Protein AF-A0A943M240-F1 (afdb_monomer_lite)

Radius of gyration: 32.88 Å; chains: 1; bounding box: 64×77×128 Å

pLDDT: mean 79.57, std 27.3, range [25.27, 98.81]

Sequence (421 aa):
IDGFRFDLMGIHDVETMNEIRSELNKIDKSIVMLGEGWNMGNHPEGVKGANQDNATLMPGISFFNDKFRDTMKGTHNTQAGTGYVSGGGADNVAWDVFNLIKGANHVRNYADASQSVNYNEAHDNLTMYDKLRGSLPGASEEDIVRRHAFATQIQFLSNGANFVHAGQEALRTKGGEENSYKSPDSVNAFDYDRAADFEDSVAYFRELANFRAENSWVRLVDYSKIEQAYEGVSIKDGDKRFSYKVTLADQPERIVFVNPTDADWNVTLPEGNWKLLLSGLNDAPMARMSDGDTGFSGDVAIGHVSAVVFEKAPDKPAETEPTTETEATTETEATTETEATTETEPSTKGTEVPADNDKPTVTQSPSGSQVPSVTSQPTYSHGRGESKPLAKTGAEAGLLAFFALALAGAGVLAMQTSRRH

Foldseek 3Di:
DQEDEDECQQVAFLVVLQVVQVVVVVVPLRYAAEYAQDNPPDDPPPTGGSHQLCQQSRPRYAYEPVLLQCQQLNDLPFLQGGHLLLVDDALQSLVQLLCQLLLVPPNGDHNWSQNYAHENDDLAFFQSLSSSCSNCVPDDPVSSLQSLQLSVLSLLSGEYHYDDYPCSLLSDGQPRDRGCPPPDCNRVPRDVVSCVVNVLSNVSNVLSVVLSVVDCQSHDIHSVQSVVFKAWDDRGGNDSKTKIWGDDPPFFIKIKTAASAQDKDKDFDPPAWKAWDDKTRVDDWDDDDDPPDRTDGTITIHHHSMMTMITGDPDDPPPPDPDPPPDDDDDDDDDDDDDDDDDDDDDDDDDDDDDDDDDDDDDDDDDDDDDDDDDDDDDDDDDDDDDDDDDDDDDPPPPVPPPVVVVVVVVVVVVVVVVPD

Secondary structure (DSSP, 8-state):
--EEEETTGGGSBHHHHHHHHHHHHHH-TT-EEEE-------PPTTPPBSSGGGGGGSTT-EEE-HHHHHHHH--TT-TT---GGGT-S-TTHHHHHHHHHTTSTTTS--SSGGGEEE-S--SSS--HHHHHHHH-TT--HHHHHHHHHHHHHHHHHSSSEE---TTGGGT---TT-S--TT--HHHHS--HHHHHHTHHHHHHHHHHHHHHHH-GGGG---HHHHHHHEEEEEEETTEEEEEEEE--TTS--EEEEEE-SSS-EEEEPPSS-EEEEE--TT----S---TTSS-B-SEEEE-TTEEEEEEEPPPPPP----------------------------------------------------------PPP------PPPPPPP----SSSTTTTHHHHHHHHHHHHHHTT--

Structure (mmCIF, N/CA/C/O backbone):
data_AF-A0A943M240-F1
#
_entry.id   AF-A0A943M240-F1
#
loop_
_atom_site.group_PDB
_atom_site.id
_atom_site.type_symbol
_atom_site.label_atom_id
_atom_site.label_alt_id
_atom_site.label_comp_id
_atom_site.label_asym_id
_atom_site.label_entity_id
_atom_site.label_seq_id
_atom_site.pdbx_PDB_ins_code
_atom_site.Cartn_x
_atom_site.Cartn_y
_atom_site.Cartn_z
_atom_site.occupancy
_atom_site.B_iso_or_equiv
_atom_site.auth_seq_id
_atom_site.auth_comp_id
_atom_site.auth_asym_id
_atom_site.auth_atom_id
_atom_site.pdbx_PDB_model_num
ATOM 1 N N . ILE A 1 1 ? -11.530 -22.683 -6.826 1.00 92.12 1 ILE A N 1
ATOM 2 C CA . ILE A 1 1 ? -11.101 -21.398 -7.421 1.00 92.12 1 ILE A CA 1
ATOM 3 C C . ILE A 1 1 ? -11.875 -20.350 -6.666 1.00 92.12 1 ILE A C 1
ATOM 5 O O . ILE A 1 1 ? -13.095 -20.354 -6.755 1.00 92.12 1 ILE A O 1
ATOM 9 N N . ASP A 1 2 ? -11.165 -19.524 -5.913 1.00 97.62 2 ASP A N 1
ATOM 10 C CA . ASP A 1 2 ? -11.752 -18.607 -4.927 1.00 97.62 2 ASP A CA 1
ATOM 11 C C . ASP A 1 2 ? -11.625 -17.144 -5.379 1.00 97.62 2 ASP A C 1
ATOM 13 O O . ASP A 1 2 ? -11.967 -16.207 -4.665 1.00 97.62 2 ASP A O 1
ATOM 17 N N . GLY A 1 3 ? -11.131 -16.933 -6.600 1.00 98.19 3 GLY A N 1
ATOM 18 C CA . GLY A 1 3 ? -11.023 -15.621 -7.206 1.00 98.19 3 GLY A CA 1
ATOM 19 C C . GLY A 1 3 ? -10.454 -15.653 -8.616 1.00 98.19 3 GLY A C 1
ATOM 20 O O . GLY A 1 3 ? -9.930 -16.671 -9.074 1.00 98.19 3 GLY A O 1
ATOM 21 N N . PHE A 1 4 ? -10.554 -14.511 -9.288 1.00 98.62 4 PHE A N 1
ATOM 22 C CA . PHE A 1 4 ? -10.057 -14.283 -10.639 1.00 98.62 4 PHE A CA 1
ATOM 23 C C . PHE A 1 4 ? -9.295 -12.956 -10.700 1.00 98.62 4 PHE A C 1
ATOM 25 O O . PHE A 1 4 ? -9.774 -11.930 -10.211 1.00 98.62 4 PHE A O 1
ATOM 32 N N . ARG A 1 5 ? -8.118 -12.984 -11.338 1.00 98.69 5 ARG A N 1
ATOM 33 C CA . ARG A 1 5 ? -7.370 -11.792 -11.752 1.00 98.69 5 ARG A CA 1
ATOM 34 C C . ARG A 1 5 ? -7.557 -11.604 -13.252 1.00 98.69 5 ARG A C 1
ATOM 36 O O . ARG A 1 5 ? -7.128 -12.453 -14.027 1.00 98.69 5 ARG A O 1
ATOM 43 N N . PHE A 1 6 ? -8.159 -10.492 -13.650 1.00 98.62 6 PHE A N 1
ATOM 44 C CA . PHE A 1 6 ? -8.381 -10.138 -15.049 1.00 98.62 6 PHE A CA 1
ATOM 45 C C . PHE A 1 6 ? -7.162 -9.396 -15.596 1.00 98.62 6 PHE A C 1
ATOM 47 O O . PHE A 1 6 ? -6.829 -8.295 -15.143 1.00 98.62 6 PHE A O 1
ATOM 54 N N . ASP A 1 7 ? -6.482 -10.042 -16.541 1.00 98.38 7 ASP A N 1
ATOM 55 C CA . ASP A 1 7 ? -5.424 -9.432 -17.347 1.00 98.38 7 ASP A CA 1
ATOM 56 C C . ASP A 1 7 ? -6.004 -8.305 -18.194 1.00 98.38 7 ASP A C 1
ATOM 58 O 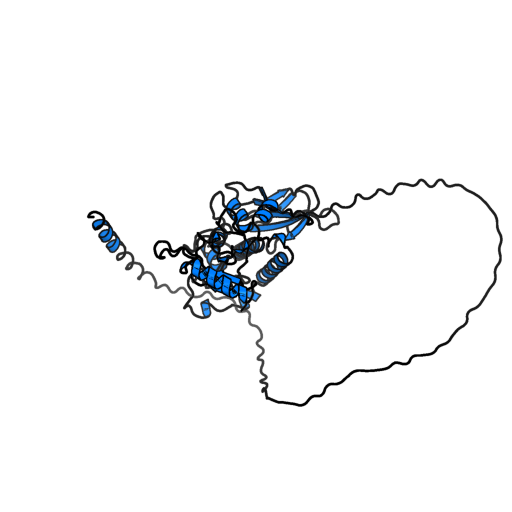O . ASP A 1 7 ? -7.072 -8.485 -18.782 1.00 98.38 7 ASP A O 1
ATOM 62 N N . LEU A 1 8 ? -5.339 -7.146 -18.205 1.00 97.69 8 LEU A N 1
ATOM 63 C CA . LEU A 1 8 ? -5.785 -5.961 -18.944 1.00 97.69 8 LEU A CA 1
ATOM 64 C C . LEU A 1 8 ? -7.298 -5.695 -18.810 1.00 97.69 8 LEU A C 1
ATOM 66 O O . LEU A 1 8 ? -7.978 -5.400 -19.794 1.00 97.69 8 LEU A O 1
ATOM 70 N N . MET A 1 9 ? -7.830 -5.798 -17.585 1.00 98.50 9 MET A N 1
ATOM 71 C CA . MET A 1 9 ? -9.264 -5.672 -17.281 1.00 98.50 9 MET A CA 1
ATOM 72 C C . MET A 1 9 ? -9.905 -4.433 -17.914 1.00 98.50 9 MET A C 1
ATOM 74 O O . MET A 1 9 ? -11.039 -4.496 -18.377 1.00 98.50 9 MET A O 1
ATOM 78 N N . GLY A 1 10 ? -9.156 -3.332 -18.008 1.00 97.81 10 GLY A N 1
ATOM 79 C CA . GLY A 1 10 ? -9.602 -2.097 -18.641 1.00 97.81 10 GLY A CA 1
ATOM 80 C C . GLY A 1 10 ? -9.939 -2.194 -20.132 1.00 97.81 10 GLY A C 1
ATOM 81 O O . GLY A 1 10 ? -10.533 -1.251 -20.641 1.00 97.81 10 GLY A O 1
ATOM 82 N N . ILE A 1 11 ? -9.602 -3.289 -20.829 1.00 97.56 11 ILE A N 1
ATOM 83 C CA . ILE A 1 11 ? -10.041 -3.576 -22.209 1.00 97.56 11 ILE A CA 1
ATOM 84 C C . ILE A 1 11 ? -11.511 -4.010 -22.247 1.00 97.56 11 ILE A C 1
ATOM 86 O O . ILE A 1 11 ? -12.211 -3.695 -23.209 1.00 97.56 11 ILE A O 1
ATOM 90 N N . HIS A 1 12 ? -12.008 -4.684 -21.210 1.00 98.00 12 HIS A N 1
ATOM 91 C CA . HIS A 1 12 ? -13.428 -5.012 -21.100 1.00 98.00 12 HIS A CA 1
ATOM 92 C C . HIS A 1 12 ? -14.260 -3.754 -20.844 1.00 98.00 12 HIS A C 1
ATOM 94 O O . HIS A 1 12 ? -13.741 -2.717 -20.425 1.00 98.00 12 HIS A O 1
ATOM 100 N N . ASP A 1 13 ? -15.559 -3.827 -21.104 1.00 97.62 13 ASP A N 1
ATOM 101 C CA . ASP A 1 13 ? -16.511 -2.801 -20.699 1.00 97.62 13 ASP A CA 1
ATOM 102 C C . ASP A 1 13 ? -17.076 -3.076 -19.291 1.00 97.62 13 ASP A C 1
ATOM 104 O O . ASP A 1 13 ? -17.020 -4.192 -18.765 1.00 97.62 13 ASP A O 1
ATOM 108 N N . VAL A 1 14 ? -17.612 -2.027 -18.668 1.00 98.31 14 VAL A N 1
ATOM 109 C CA . VAL A 1 14 ? -18.208 -2.073 -17.322 1.00 98.31 14 VAL A CA 1
ATOM 110 C C . VAL A 1 14 ? -19.394 -3.040 -17.235 1.00 98.31 14 VAL A C 1
ATOM 112 O O . VAL A 1 14 ? -19.581 -3.670 -16.194 1.00 98.31 14 VAL A O 1
ATOM 115 N N . GLU A 1 15 ? -20.210 -3.148 -18.286 1.00 98.44 15 GLU A N 1
ATOM 116 C CA . GLU A 1 15 ? -21.415 -3.985 -18.292 1.00 98.44 15 GLU A CA 1
ATOM 117 C C . GLU A 1 15 ? -21.027 -5.463 -18.210 1.00 98.44 15 GLU A C 1
ATOM 119 O O . GLU A 1 15 ? -21.420 -6.141 -17.259 1.00 98.44 15 GLU A O 1
ATOM 124 N N . THR A 1 16 ? -20.132 -5.916 -19.090 1.00 98.44 16 THR A N 1
ATOM 125 C CA . THR A 1 16 ? -19.590 -7.281 -19.086 1.00 98.44 16 THR A CA 1
ATOM 126 C C . THR A 1 16 ? -18.978 -7.650 -17.730 1.00 98.44 16 THR A C 1
ATOM 128 O O . THR A 1 16 ? -19.249 -8.723 -17.187 1.00 98.44 16 THR A O 1
ATOM 131 N N . MET A 1 17 ? -18.166 -6.768 -17.136 1.00 98.75 17 MET A N 1
ATOM 132 C CA . MET A 1 17 ? -17.529 -7.061 -15.845 1.00 98.75 17 MET A CA 1
ATOM 133 C C . MET A 1 17 ? -18.542 -7.186 -14.698 1.00 98.75 17 MET A C 1
ATOM 135 O O . MET A 1 17 ? -18.392 -8.054 -13.832 1.00 98.75 17 MET A O 1
ATOM 139 N N . ASN A 1 18 ? -19.600 -6.374 -14.707 1.00 98.81 18 ASN A N 1
ATOM 140 C CA . ASN A 1 18 ? -20.685 -6.465 -13.732 1.00 98.81 18 ASN A CA 1
ATOM 141 C C . ASN A 1 18 ? -21.551 -7.719 -13.925 1.00 98.81 18 ASN A C 1
ATOM 143 O O . ASN A 1 18 ? -21.979 -8.317 -12.933 1.00 98.81 18 ASN A O 1
ATOM 147 N N . GLU A 1 19 ? -21.780 -8.158 -15.164 1.00 98.81 19 GLU A N 1
ATOM 148 C CA . GLU A 1 19 ? -22.447 -9.435 -15.440 1.00 98.81 19 GLU A CA 1
ATOM 149 C C . GLU A 1 19 ? -21.644 -10.608 -14.870 1.00 98.81 19 GLU A C 1
ATOM 151 O O . GLU A 1 19 ? -22.192 -11.421 -14.122 1.00 98.81 19 GLU A O 1
ATOM 156 N N . ILE A 1 20 ? -20.328 -10.647 -15.112 1.00 98.69 20 ILE A N 1
ATOM 157 C CA . ILE A 1 20 ? -19.440 -11.668 -14.534 1.00 98.69 20 ILE A CA 1
ATOM 158 C C . ILE A 1 20 ? -19.517 -11.645 -13.003 1.00 98.69 20 ILE A C 1
ATOM 160 O O . ILE A 1 20 ? -19.680 -12.694 -12.372 1.00 98.69 20 ILE A O 1
ATOM 164 N N . ARG A 1 21 ? -19.454 -10.456 -12.387 1.00 98.62 21 ARG A N 1
ATOM 165 C CA . ARG A 1 21 ? -19.578 -10.305 -10.931 1.00 98.62 21 ARG A CA 1
ATOM 166 C C . ARG A 1 21 ? -20.906 -10.849 -10.411 1.00 98.62 21 ARG A C 1
ATOM 168 O O . ARG A 1 21 ? -20.917 -11.527 -9.380 1.00 98.62 21 ARG A O 1
ATOM 175 N N . SER A 1 22 ? -22.002 -10.569 -11.112 1.00 98.62 22 SER A N 1
ATOM 176 C CA . SER A 1 22 ? -23.345 -11.052 -10.785 1.00 98.62 22 SER A CA 1
ATOM 177 C C . SER A 1 22 ? -23.437 -12.577 -10.853 1.00 98.62 22 SER A C 1
ATOM 179 O O . SER A 1 22 ? -23.926 -13.197 -9.907 1.00 98.62 22 SER A O 1
ATOM 181 N N . GLU A 1 23 ? -22.910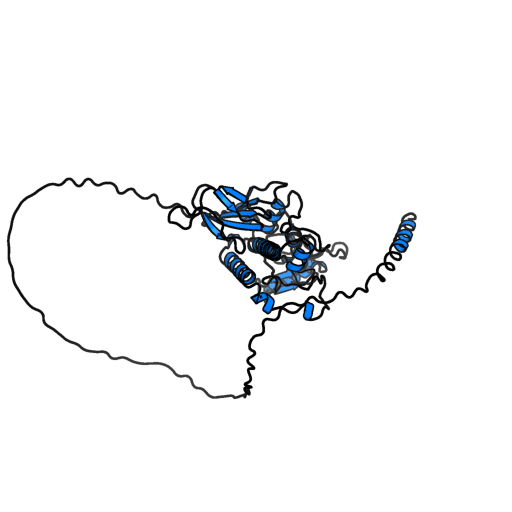 -13.204 -11.909 1.00 98.62 23 GLU A N 1
ATOM 182 C CA . GLU A 1 23 ? -22.903 -14.666 -12.038 1.00 98.62 23 GLU A CA 1
ATOM 183 C C . GLU A 1 23 ? -22.052 -15.335 -10.952 1.00 98.62 23 GLU A C 1
ATOM 185 O O . GLU A 1 23 ? -22.504 -16.289 -10.316 1.00 98.62 23 GLU A O 1
ATOM 190 N N . LEU A 1 24 ? -20.864 -14.798 -10.655 1.00 98.44 24 LEU A N 1
ATOM 191 C CA . LEU A 1 24 ? -20.022 -15.318 -9.575 1.00 98.44 24 LEU A CA 1
ATOM 192 C C . LEU A 1 24 ? -20.696 -15.177 -8.204 1.00 98.44 24 LEU A C 1
ATOM 194 O O . LEU A 1 24 ? -20.619 -16.094 -7.393 1.00 98.44 24 LEU A O 1
ATOM 198 N N . ASN A 1 25 ? -21.435 -14.090 -7.961 1.00 98.31 25 ASN A N 1
ATOM 199 C CA . ASN A 1 25 ? -22.184 -13.893 -6.714 1.00 98.31 25 ASN A CA 1
ATOM 200 C C . ASN A 1 25 ? -23.311 -14.915 -6.495 1.00 98.31 25 ASN A C 1
ATOM 202 O O . ASN A 1 25 ? -23.713 -15.121 -5.348 1.00 98.31 25 ASN A O 1
ATOM 206 N N . LYS A 1 26 ? -23.838 -15.541 -7.559 1.00 98.50 26 LYS A N 1
ATOM 207 C CA . LYS A 1 26 ? -24.813 -16.642 -7.442 1.00 98.50 26 LYS A CA 1
ATOM 208 C C . LYS A 1 26 ? -24.161 -17.937 -6.959 1.00 98.50 26 LYS A C 1
ATOM 210 O O . LYS A 1 26 ? -24.857 -18.785 -6.408 1.00 98.50 26 LYS A O 1
ATOM 215 N N . ILE A 1 27 ? -22.855 -18.085 -7.185 1.00 98.31 27 ILE A N 1
ATOM 216 C CA . ILE A 1 27 ? -22.060 -19.230 -6.739 1.00 98.31 27 ILE A CA 1
ATOM 217 C C . ILE A 1 27 ? -21.568 -18.966 -5.316 1.00 98.31 27 ILE A C 1
ATOM 219 O O . ILE A 1 27 ? -21.933 -19.691 -4.396 1.00 98.31 27 ILE A O 1
ATOM 223 N N . ASP A 1 28 ? -20.773 -17.910 -5.140 1.00 98.12 28 ASP A N 1
ATOM 224 C CA . ASP A 1 28 ? -20.269 -17.464 -3.847 1.00 98.12 28 ASP A CA 1
ATOM 225 C C . ASP A 1 28 ? -19.855 -15.982 -3.913 1.00 98.12 28 ASP A C 1
ATOM 227 O O . ASP A 1 28 ? -19.054 -15.555 -4.748 1.00 98.12 28 ASP A O 1
ATOM 231 N N . LYS A 1 29 ? -20.398 -15.183 -2.991 1.00 97.19 29 LYS A N 1
ATOM 232 C CA . LYS A 1 29 ? -20.100 -13.750 -2.863 1.00 97.19 29 LYS A CA 1
ATOM 233 C C . LYS A 1 29 ? -18.687 -13.479 -2.339 1.00 97.19 29 LYS A C 1
ATOM 235 O O . LYS A 1 29 ? -18.224 -12.349 -2.452 1.00 97.19 29 LYS A O 1
ATOM 240 N N . SER A 1 30 ? -18.022 -14.480 -1.757 1.00 96.88 30 SER A N 1
ATOM 241 C CA . SER A 1 30 ? -16.647 -14.370 -1.260 1.00 96.88 30 SER A CA 1
ATOM 242 C C . SER A 1 30 ? -15.594 -14.403 -2.376 1.00 96.88 30 SER A C 1
ATOM 244 O O . SER A 1 30 ? -14.461 -13.981 -2.150 1.00 96.88 30 SER A O 1
ATOM 246 N N . ILE A 1 31 ? -15.970 -14.845 -3.587 1.00 98.44 31 ILE A N 1
ATOM 247 C CA . ILE A 1 31 ? -15.054 -14.965 -4.727 1.00 98.44 31 ILE A CA 1
ATOM 248 C C . ILE A 1 31 ? -14.455 -13.600 -5.059 1.00 98.44 31 ILE A C 1
ATOM 250 O O . ILE A 1 31 ? -15.179 -12.676 -5.443 1.00 98.44 31 ILE A O 1
ATOM 254 N N . VAL A 1 32 ? -13.132 -13.492 -4.981 1.00 98.25 32 VAL A N 1
ATOM 255 C CA . VAL A 1 32 ? -12.407 -12.249 -5.263 1.00 98.25 32 VAL A CA 1
ATOM 256 C C . VAL A 1 32 ? -12.393 -11.972 -6.766 1.00 98.25 32 VAL A C 1
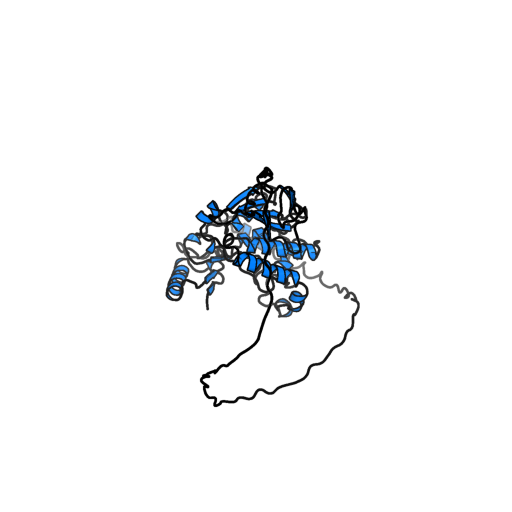ATOM 258 O O . VAL A 1 32 ? -12.096 -12.849 -7.573 1.00 98.25 32 VAL A O 1
ATOM 261 N N . MET A 1 33 ? -12.665 -10.730 -7.156 1.00 98.62 33 MET A N 1
ATOM 262 C CA . MET A 1 33 ? -12.414 -10.251 -8.514 1.00 98.62 33 MET A CA 1
ATOM 263 C C . MET A 1 33 ? -11.494 -9.049 -8.442 1.00 98.62 33 MET A C 1
ATOM 265 O O . MET A 1 33 ? -11.836 -8.047 -7.818 1.00 98.62 33 MET A O 1
ATOM 269 N N . LEU A 1 34 ? -10.343 -9.148 -9.094 1.00 98.62 34 LEU A N 1
ATOM 270 C CA . LEU A 1 34 ? -9.438 -8.023 -9.258 1.00 98.62 34 LEU A CA 1
ATOM 271 C C . LEU A 1 34 ? -8.899 -7.956 -10.681 1.00 98.62 34 LEU A C 1
ATOM 273 O O . LEU A 1 34 ? -8.923 -8.949 -11.404 1.00 98.62 34 LEU A O 1
ATOM 277 N N . GLY A 1 35 ? -8.346 -6.820 -11.078 1.00 98.56 35 GLY A N 1
ATOM 278 C CA . GLY A 1 35 ? -7.689 -6.744 -12.371 1.00 98.56 35 GLY A CA 1
ATOM 279 C C . GLY A 1 35 ? -6.959 -5.447 -12.645 1.00 98.56 35 GLY A C 1
ATOM 280 O O . GLY A 1 35 ? -6.907 -4.514 -11.841 1.00 98.56 35 GLY A O 1
ATOM 281 N N . GLU A 1 36 ? -6.375 -5.421 -13.830 1.00 98.56 36 GLU A N 1
ATOM 282 C CA . GLU A 1 36 ? -5.635 -4.293 -14.377 1.00 98.56 36 GLU A CA 1
ATOM 283 C C . GLU A 1 36 ? -6.574 -3.317 -15.078 1.00 98.56 36 GLU A C 1
ATOM 285 O O . GLU A 1 36 ? -6.746 -3.340 -16.297 1.00 98.56 36 GLU A O 1
ATOM 290 N N . GLY A 1 37 ? -7.219 -2.449 -14.302 1.00 97.69 37 GLY A N 1
ATOM 291 C CA . GLY A 1 37 ? -8.103 -1.413 -14.842 1.00 97.69 37 GLY A CA 1
ATOM 292 C C . GLY A 1 37 ? -7.350 -0.234 -15.453 1.00 97.69 37 GLY A C 1
ATOM 293 O O . GLY A 1 37 ? -7.658 0.913 -15.130 1.00 97.69 37 GLY A O 1
ATOM 294 N N . TRP A 1 38 ? -6.349 -0.492 -16.293 1.00 97.12 38 TRP A N 1
ATOM 295 C CA . TRP A 1 38 ? -5.636 0.546 -17.034 1.00 97.12 38 TRP A CA 1
ATOM 296 C C . TRP A 1 38 ? -6.555 1.167 -18.085 1.00 97.12 38 TRP A C 1
ATOM 298 O O . TRP A 1 38 ? -7.347 0.477 -18.728 1.00 97.12 38 TRP A O 1
ATOM 308 N N . ASN A 1 39 ? -6.463 2.480 -18.285 1.00 94.50 39 ASN A N 1
ATOM 309 C CA . ASN A 1 39 ? -7.227 3.136 -19.337 1.00 94.50 39 ASN A CA 1
ATOM 310 C C . ASN A 1 39 ? -6.545 2.905 -20.698 1.00 94.50 39 ASN A C 1
ATOM 312 O O . ASN A 1 39 ? -5.611 3.612 -21.066 1.00 94.50 39 ASN A O 1
ATOM 316 N N . MET A 1 40 ? -7.009 1.884 -21.426 1.00 89.50 40 MET A N 1
ATOM 317 C CA . MET A 1 40 ? -6.423 1.443 -22.702 1.00 89.50 40 MET A CA 1
ATOM 318 C C . MET A 1 40 ? -7.006 2.158 -23.940 1.00 89.50 40 MET A C 1
ATOM 320 O O . MET A 1 40 ? -6.557 1.900 -25.055 1.00 89.50 40 MET A O 1
ATOM 324 N N . GLY A 1 41 ? -7.989 3.055 -23.763 1.00 76.75 41 GLY A N 1
ATOM 325 C CA . GLY A 1 41 ? -8.359 4.092 -24.739 1.00 76.75 41 GLY A CA 1
ATOM 326 C C . GLY A 1 41 ? -9.041 3.685 -26.057 1.00 76.75 41 GLY A C 1
ATOM 327 O O . GLY A 1 41 ? -9.052 4.504 -26.969 1.00 76.75 41 GLY A O 1
ATOM 328 N N . ASN A 1 42 ? -9.615 2.483 -26.192 1.00 86.94 42 ASN A N 1
ATOM 329 C CA . ASN A 1 42 ? -10.093 1.962 -27.492 1.00 86.94 42 ASN A CA 1
ATOM 330 C C . ASN A 1 42 ? -11.555 1.465 -27.512 1.00 86.94 42 ASN A C 1
ATOM 332 O O . ASN A 1 42 ? -11.931 0.679 -28.384 1.00 86.94 42 ASN A O 1
ATOM 336 N N . HIS A 1 43 ? -12.391 1.892 -26.565 1.00 93.88 43 HIS A N 1
ATOM 337 C CA . HIS A 1 43 ? -13.806 1.501 -26.523 1.00 93.88 43 HIS A CA 1
ATOM 338 C C . HIS A 1 43 ? -14.642 2.269 -27.558 1.00 93.88 43 HIS A C 1
ATOM 340 O O . HIS A 1 43 ? -14.354 3.440 -27.823 1.00 93.88 43 HIS A O 1
ATOM 346 N N . PRO A 1 44 ? -15.693 1.651 -28.133 1.00 94.25 44 PRO A N 1
ATOM 347 C CA . PRO A 1 44 ? -16.663 2.368 -28.956 1.00 94.25 44 PRO A CA 1
ATOM 348 C C . PRO A 1 44 ? -17.291 3.551 -28.209 1.00 94.25 44 PRO A C 1
ATOM 350 O O . PRO A 1 44 ? -17.400 3.545 -26.982 1.00 94.25 44 PRO A O 1
ATOM 353 N N . GLU A 1 45 ? -17.754 4.555 -28.952 1.00 93.44 45 GLU A N 1
ATOM 354 C CA . GLU A 1 45 ? -18.441 5.708 -28.369 1.00 93.44 45 GLU A CA 1
ATOM 355 C C . GLU A 1 45 ? -19.620 5.265 -27.482 1.00 93.44 45 GLU A C 1
ATOM 357 O O . GLU A 1 45 ? -20.424 4.415 -27.863 1.00 93.44 45 GLU A O 1
ATOM 362 N N . GLY A 1 46 ? -19.704 5.827 -26.273 1.00 93.19 46 GLY A N 1
ATOM 363 C CA . GLY A 1 46 ? -20.725 5.484 -25.277 1.00 93.19 46 GLY A CA 1
ATOM 364 C C . GLY A 1 46 ? -20.413 4.250 -24.420 1.00 93.19 46 GLY A C 1
ATOM 365 O O . GLY A 1 46 ? -21.041 4.083 -23.374 1.00 93.19 46 GLY A O 1
ATOM 366 N N . VAL A 1 47 ? -19.423 3.430 -24.788 1.00 96.56 47 VAL A N 1
ATOM 367 C CA . VAL A 1 47 ? -19.000 2.265 -23.999 1.00 96.56 47 VAL A CA 1
ATOM 368 C C . VAL A 1 47 ? -17.963 2.690 -22.964 1.00 96.56 47 VAL A C 1
ATOM 370 O O . VAL A 1 47 ? -16.903 3.223 -23.289 1.00 96.56 47 VAL A O 1
ATOM 373 N N . LYS A 1 48 ? -18.258 2.437 -21.688 1.00 97.00 48 LYS A N 1
ATOM 374 C CA . LYS A 1 48 ? -17.327 2.703 -20.588 1.00 97.00 48 LYS A CA 1
ATOM 375 C C . LYS A 1 48 ? -16.421 1.497 -20.374 1.00 97.00 48 LYS A C 1
ATOM 377 O O . LYS A 1 48 ? -16.918 0.414 -20.077 1.00 97.00 48 LYS A O 1
ATOM 382 N N . GLY A 1 49 ? -15.110 1.696 -20.476 1.00 97.69 49 GLY A N 1
ATOM 383 C CA . GLY A 1 49 ? -14.130 0.665 -20.136 1.00 97.69 49 GLY A CA 1
ATOM 384 C C . GLY A 1 49 ? -14.112 0.352 -18.638 1.00 97.69 49 GLY A C 1
ATOM 385 O O . GLY A 1 49 ? -14.294 1.251 -17.811 1.00 97.69 49 GLY A O 1
ATOM 386 N N . ALA A 1 50 ? -13.854 -0.907 -18.290 1.00 98.00 50 ALA A N 1
ATOM 387 C CA . ALA A 1 50 ? -13.713 -1.413 -16.925 1.00 98.00 50 ALA A CA 1
ATOM 388 C C . ALA A 1 50 ? -12.366 -1.003 -16.291 1.00 98.00 50 ALA A C 1
ATOM 390 O O . ALA A 1 50 ? -11.569 -1.822 -15.832 1.00 98.00 50 ALA A O 1
ATOM 391 N N . ASN A 1 51 ? -12.089 0.299 -16.311 1.00 97.62 51 ASN A N 1
ATOM 392 C CA . ASN A 1 51 ? -10.861 0.912 -15.824 1.00 97.62 51 ASN A CA 1
ATOM 393 C C . ASN A 1 51 ? -11.084 1.666 -14.501 1.00 97.62 51 ASN A C 1
ATOM 395 O O . ASN A 1 51 ? -12.217 1.846 -14.048 1.00 97.62 51 ASN A O 1
ATOM 399 N N . GLN A 1 52 ? -9.988 2.112 -13.884 1.00 97.25 52 GLN A N 1
ATOM 400 C CA . GLN A 1 52 ? -10.002 2.801 -12.589 1.00 97.25 52 GLN A CA 1
ATOM 401 C C . GLN A 1 52 ? -10.820 4.105 -12.587 1.00 97.25 52 GLN A C 1
ATOM 403 O O . GLN A 1 52 ? -11.357 4.468 -11.543 1.00 97.25 52 GLN A O 1
ATOM 408 N N . ASP A 1 53 ? -10.970 4.789 -13.729 1.00 96.00 53 ASP A N 1
ATOM 409 C CA . ASP A 1 53 ? -11.777 6.019 -13.826 1.00 96.00 53 ASP A CA 1
ATOM 410 C C . ASP A 1 53 ? -13.281 5.728 -13.649 1.00 96.00 53 ASP A C 1
ATOM 412 O O . ASP A 1 53 ? -14.051 6.592 -13.226 1.00 96.00 53 ASP A O 1
ATOM 416 N N . ASN A 1 54 ? -13.695 4.488 -13.933 1.00 97.56 54 ASN A N 1
ATOM 417 C CA . ASN A 1 54 ? -15.067 3.997 -13.820 1.00 97.56 54 ASN A CA 1
ATOM 418 C C . ASN A 1 54 ? -15.274 3.047 -12.625 1.00 97.56 54 ASN A C 1
ATOM 420 O O . ASN A 1 54 ? -16.305 2.377 -12.555 1.00 97.56 54 ASN A O 1
ATOM 424 N N . ALA A 1 55 ? -14.327 2.968 -11.684 1.00 97.94 55 ALA A N 1
ATOM 425 C CA . ALA A 1 55 ? -14.346 1.997 -10.587 1.00 97.94 55 ALA A CA 1
ATOM 426 C C . ALA A 1 55 ? -15.634 2.026 -9.743 1.00 97.94 55 ALA A C 1
ATOM 428 O O . ALA A 1 55 ? -16.153 0.971 -9.375 1.00 97.94 55 ALA A O 1
ATOM 429 N N . THR A 1 56 ? -16.211 3.209 -9.506 1.00 98.06 56 THR A N 1
ATOM 430 C CA . THR A 1 56 ? -17.475 3.369 -8.758 1.00 98.06 56 THR A CA 1
ATOM 431 C C . THR A 1 56 ? -18.682 2.693 -9.412 1.00 98.06 56 THR A C 1
ATOM 433 O O . THR A 1 56 ? -19.688 2.459 -8.747 1.00 98.06 56 THR A O 1
ATOM 436 N N . LEU A 1 57 ? -18.594 2.349 -10.700 1.00 98.44 57 LEU A N 1
ATOM 437 C CA . LEU A 1 57 ? -19.634 1.631 -11.440 1.00 98.44 57 LEU A CA 1
ATOM 438 C C . LEU A 1 57 ? -19.505 0.103 -11.328 1.00 98.44 57 LEU A C 1
ATOM 440 O O . LEU A 1 57 ? -20.340 -0.609 -11.879 1.00 98.44 57 LEU A O 1
ATOM 444 N N . MET A 1 58 ? -18.465 -0.401 -10.656 1.00 98.38 58 MET A N 1
ATOM 445 C CA . MET A 1 58 ? -18.114 -1.825 -10.588 1.00 98.38 58 MET A CA 1
ATOM 446 C C . MET A 1 58 ? -17.960 -2.314 -9.135 1.00 98.38 58 MET A C 1
ATOM 448 O O . MET A 1 58 ? -16.867 -2.715 -8.720 1.00 98.38 58 MET A O 1
ATOM 452 N N . PRO A 1 59 ? -19.028 -2.269 -8.316 1.00 97.06 59 PRO A N 1
ATOM 453 C CA . PRO A 1 59 ? -18.960 -2.704 -6.924 1.00 97.06 59 PRO A CA 1
ATOM 454 C C . PRO A 1 59 ? -18.564 -4.185 -6.811 1.00 97.06 59 PRO A C 1
ATOM 456 O O . PRO A 1 59 ? -19.075 -5.043 -7.531 1.00 97.06 59 PRO A O 1
ATOM 459 N N . GLY A 1 60 ? -17.666 -4.501 -5.874 1.00 97.06 60 GLY A N 1
ATOM 460 C CA . GLY A 1 60 ? -17.164 -5.867 -5.667 1.00 97.06 60 GLY A CA 1
ATOM 461 C C . GLY A 1 60 ? -16.108 -6.331 -6.682 1.00 97.06 60 GLY A C 1
ATOM 462 O O . GLY A 1 60 ? -15.846 -7.535 -6.773 1.00 97.06 60 GLY A O 1
ATOM 463 N N . ILE A 1 61 ? -15.523 -5.395 -7.438 1.00 98.69 61 ILE A N 1
ATOM 464 C CA . ILE A 1 61 ? -14.370 -5.605 -8.322 1.00 98.69 61 ILE A CA 1
ATOM 465 C C . ILE A 1 61 ? -13.252 -4.643 -7.905 1.00 98.69 61 ILE A C 1
ATOM 467 O O . ILE A 1 61 ? -13.486 -3.439 -7.778 1.00 98.69 61 ILE A O 1
ATOM 471 N N . SER A 1 62 ? -12.049 -5.178 -7.693 1.00 98.62 62 SER A N 1
ATOM 472 C CA . SER A 1 62 ? -10.875 -4.430 -7.234 1.00 98.62 62 SER A CA 1
ATOM 473 C C . SER A 1 62 ? -9.867 -4.158 -8.355 1.00 98.62 62 SER A C 1
ATOM 475 O O . SER A 1 62 ? -9.800 -4.865 -9.360 1.00 98.62 62 SER A O 1
ATOM 477 N N . PHE A 1 63 ? -9.034 -3.138 -8.171 1.00 98.81 63 PHE A N 1
ATOM 478 C CA . PHE A 1 63 ? -8.093 -2.642 -9.168 1.00 98.81 63 PHE A CA 1
ATOM 479 C C . PHE A 1 63 ? -6.679 -2.632 -8.599 1.00 98.81 63 PHE A C 1
ATOM 481 O O . PHE A 1 63 ? -6.462 -2.156 -7.483 1.00 98.81 63 PHE A O 1
ATOM 488 N N . PHE A 1 64 ? -5.705 -3.111 -9.377 1.00 98.81 64 PHE A N 1
ATOM 489 C CA . PHE A 1 64 ? -4.296 -2.856 -9.073 1.00 98.81 64 PHE A CA 1
ATOM 490 C C . PHE A 1 64 ? -4.056 -1.351 -8.975 1.00 98.81 64 PHE A C 1
ATOM 492 O O . PHE A 1 64 ? -4.180 -0.627 -9.960 1.00 98.81 64 PHE A O 1
ATOM 499 N N . ASN A 1 65 ? -3.711 -0.882 -7.776 1.00 98.50 65 ASN A N 1
ATOM 500 C CA . ASN A 1 65 ? -3.517 0.532 -7.504 1.00 98.50 65 ASN A CA 1
ATOM 501 C C . ASN A 1 65 ? -2.091 0.959 -7.886 1.00 98.50 65 ASN A C 1
ATOM 503 O O . ASN A 1 65 ? -1.170 0.981 -7.071 1.00 98.50 65 ASN A O 1
ATOM 507 N N . ASP A 1 66 ? -1.902 1.283 -9.160 1.00 97.06 66 ASP A N 1
ATOM 508 C CA . ASP A 1 66 ? -0.679 1.881 -9.707 1.00 97.06 66 ASP A CA 1
ATOM 509 C C . ASP A 1 66 ? -0.289 3.197 -9.018 1.00 97.06 66 ASP A C 1
ATOM 511 O O . ASP A 1 66 ? 0.901 3.448 -8.849 1.00 97.06 66 ASP A O 1
ATOM 515 N N . LYS A 1 67 ? -1.250 4.005 -8.544 1.00 97.69 67 LYS A N 1
ATOM 516 C CA . LYS A 1 67 ? -0.946 5.223 -7.771 1.00 97.69 67 LYS A CA 1
ATOM 517 C C . LYS A 1 67 ? -0.259 4.879 -6.448 1.00 97.69 67 LYS A C 1
ATOM 519 O O . LYS A 1 67 ? 0.696 5.568 -6.096 1.00 97.69 67 LYS A O 1
ATOM 524 N N . PHE A 1 68 ? -0.679 3.816 -5.754 1.00 98.62 68 PHE A N 1
ATOM 525 C CA . PHE A 1 68 ? 0.043 3.287 -4.590 1.00 98.62 68 PHE A CA 1
ATOM 526 C C . PHE A 1 68 ? 1.472 2.902 -4.977 1.00 98.62 68 PHE A C 1
ATOM 528 O O . PHE A 1 68 ? 2.430 3.474 -4.454 1.00 98.62 68 PHE A O 1
ATOM 535 N N . ARG A 1 69 ? 1.607 1.988 -5.949 1.00 98.12 69 ARG A N 1
ATOM 536 C CA . ARG A 1 69 ? 2.896 1.466 -6.425 1.00 98.12 69 ARG A CA 1
ATOM 537 C C . ARG A 1 69 ? 3.869 2.592 -6.777 1.00 98.12 69 ARG A C 1
ATOM 539 O O . ARG A 1 69 ? 4.983 2.624 -6.261 1.00 98.12 69 ARG A O 1
ATOM 546 N N . ASP A 1 70 ? 3.451 3.517 -7.636 1.00 97.44 70 ASP A N 1
ATOM 547 C CA . ASP A 1 70 ? 4.311 4.575 -8.171 1.00 97.44 70 ASP A CA 1
ATOM 548 C C . ASP A 1 70 ? 4.650 5.631 -7.118 1.00 97.44 70 ASP A C 1
ATOM 550 O O . ASP A 1 70 ? 5.757 6.168 -7.131 1.00 97.44 70 ASP A O 1
ATOM 554 N N . THR A 1 71 ? 3.739 5.901 -6.176 1.00 98.38 71 THR A N 1
ATOM 555 C CA . THR A 1 71 ? 4.024 6.810 -5.056 1.00 98.38 71 THR A CA 1
ATOM 556 C C . THR A 1 71 ? 5.079 6.203 -4.137 1.00 98.38 71 THR A C 1
ATOM 558 O O . THR A 1 71 ? 6.006 6.904 -3.739 1.00 98.38 71 THR A O 1
ATOM 561 N N . MET A 1 72 ? 4.997 4.900 -3.854 1.00 98.31 72 MET A N 1
ATOM 562 C CA . MET A 1 72 ? 5.944 4.210 -2.979 1.00 98.31 72 MET A CA 1
ATOM 563 C C . MET A 1 72 ? 7.302 3.983 -3.648 1.00 98.31 72 MET A C 1
ATOM 565 O O . MET A 1 72 ? 8.312 4.479 -3.144 1.00 98.31 72 MET A O 1
ATOM 569 N N . LYS A 1 73 ? 7.342 3.276 -4.786 1.00 95.88 73 LYS A N 1
ATOM 570 C CA . LYS A 1 73 ? 8.592 2.818 -5.427 1.00 95.88 73 LYS A CA 1
ATOM 571 C C . LYS A 1 73 ? 9.146 3.751 -6.506 1.00 95.88 73 LYS A C 1
ATOM 573 O O . LYS A 1 73 ? 10.310 3.628 -6.886 1.00 95.88 73 LYS A O 1
ATOM 578 N N . GLY A 1 74 ? 8.323 4.669 -7.004 1.00 94.69 74 GLY A N 1
ATOM 579 C CA . GLY A 1 74 ? 8.627 5.512 -8.157 1.00 94.69 74 GLY A CA 1
ATOM 580 C C . GLY A 1 74 ? 8.071 4.928 -9.453 1.00 94.69 74 GLY A C 1
ATOM 581 O O . GLY A 1 74 ? 7.771 3.738 -9.545 1.00 94.69 74 GLY A O 1
ATOM 582 N N . THR A 1 75 ? 7.944 5.780 -10.471 1.00 90.06 75 THR A N 1
ATOM 583 C CA . THR A 1 75 ? 7.423 5.376 -11.786 1.00 90.06 75 THR A CA 1
ATOM 584 C C . THR A 1 75 ? 8.213 4.206 -12.377 1.00 90.06 75 THR A C 1
ATOM 586 O O . THR A 1 75 ? 9.446 4.170 -12.305 1.00 90.06 75 THR A O 1
ATOM 589 N N . HIS A 1 76 ? 7.507 3.266 -13.006 1.00 86.44 76 HIS A N 1
ATOM 590 C CA . HIS A 1 76 ? 8.138 2.165 -13.734 1.00 86.44 76 HIS A CA 1
ATOM 591 C C . HIS A 1 76 ? 8.814 2.620 -15.038 1.00 86.44 76 HIS A C 1
ATOM 593 O O . HIS A 1 76 ? 9.643 1.895 -15.564 1.00 86.44 76 HIS A O 1
ATOM 599 N N . ASN A 1 77 ? 8.501 3.817 -15.555 1.00 84.75 77 ASN A N 1
ATOM 600 C CA . ASN A 1 77 ? 8.983 4.290 -16.860 1.00 84.75 77 ASN A CA 1
ATOM 601 C C . ASN A 1 77 ? 10.507 4.426 -16.952 1.00 84.75 77 ASN A C 1
ATOM 603 O O . ASN A 1 77 ? 11.060 4.485 -18.047 1.00 84.75 77 ASN A O 1
ATOM 607 N N . THR A 1 78 ? 11.189 4.556 -15.812 1.00 89.19 78 THR A N 1
ATOM 608 C CA . THR A 1 78 ? 12.648 4.587 -15.772 1.00 89.19 78 THR A CA 1
ATOM 609 C C . THR A 1 78 ? 13.157 3.801 -14.575 1.00 89.19 78 THR A C 1
ATOM 611 O O . THR A 1 78 ? 12.630 3.905 -13.462 1.00 89.19 78 THR A O 1
ATOM 614 N N . GLN A 1 79 ? 14.253 3.073 -14.773 1.00 89.38 79 GLN A N 1
ATOM 615 C CA . GLN A 1 79 ? 14.931 2.367 -13.689 1.00 89.38 79 GLN A CA 1
ATOM 616 C C . GLN A 1 79 ? 15.398 3.329 -12.577 1.00 89.38 79 GLN A C 1
ATOM 618 O O . GLN A 1 79 ? 15.276 2.991 -11.404 1.00 89.38 79 GLN A O 1
ATOM 623 N N . ALA A 1 80 ? 15.813 4.555 -12.918 1.00 93.81 80 ALA A N 1
ATOM 624 C CA . ALA A 1 80 ? 16.314 5.552 -11.964 1.00 93.81 80 ALA A CA 1
ATOM 625 C C . ALA A 1 80 ? 15.230 6.383 -11.241 1.00 93.81 80 ALA A C 1
ATOM 627 O O . ALA A 1 80 ? 15.547 7.113 -10.306 1.00 93.81 80 ALA A O 1
ATOM 628 N N . GLY A 1 81 ? 13.960 6.328 -11.665 1.00 94.38 81 GLY A N 1
ATOM 629 C CA . GLY A 1 81 ? 12.901 7.165 -11.083 1.00 94.38 81 GLY A CA 1
ATOM 630 C C . GLY A 1 81 ? 12.664 6.890 -9.593 1.00 94.38 81 GLY A C 1
ATOM 631 O O . GLY A 1 81 ? 12.455 5.746 -9.203 1.00 94.38 81 GLY A O 1
ATOM 632 N N . THR A 1 82 ? 12.656 7.909 -8.744 1.00 96.81 82 THR A N 1
ATOM 633 C CA . THR A 1 82 ? 12.484 7.734 -7.293 1.00 96.81 82 THR A CA 1
ATOM 634 C C . THR A 1 82 ? 11.018 7.861 -6.865 1.00 96.81 82 THR A C 1
ATOM 636 O O . THR A 1 82 ? 10.265 8.682 -7.389 1.00 96.81 82 THR A O 1
ATOM 639 N N . GLY A 1 83 ? 10.607 7.043 -5.895 1.00 97.75 83 GLY A N 1
ATOM 640 C CA . GLY A 1 83 ? 9.371 7.192 -5.119 1.00 97.75 83 GLY A CA 1
ATOM 641 C C . GLY A 1 83 ? 9.650 7.518 -3.655 1.00 97.75 83 GLY A C 1
ATOM 642 O O . GLY A 1 83 ? 10.808 7.697 -3.266 1.00 97.75 83 GLY A O 1
ATOM 643 N N . TYR A 1 84 ? 8.591 7.563 -2.851 1.00 98.38 84 TYR A N 1
ATOM 644 C CA . TYR A 1 84 ? 8.601 7.946 -1.440 1.00 98.38 84 TYR A CA 1
ATOM 645 C C . TYR A 1 84 ? 9.681 7.225 -0.624 1.00 98.38 84 TYR A C 1
ATOM 647 O O . TYR A 1 84 ? 10.451 7.880 0.076 1.00 98.38 84 TYR A O 1
ATOM 655 N N . VAL A 1 85 ? 9.824 5.903 -0.781 1.00 98.06 85 VAL A N 1
ATOM 656 C CA . VAL A 1 85 ? 10.803 5.122 0.006 1.00 98.06 85 VAL A CA 1
ATOM 657 C C . VAL A 1 85 ? 12.245 5.294 -0.462 1.00 98.06 85 VAL A C 1
ATOM 659 O O . VAL A 1 85 ? 13.167 4.879 0.227 1.00 98.06 85 VAL A O 1
ATOM 662 N N . SER A 1 86 ? 12.450 5.906 -1.627 1.00 97.38 86 SER A N 1
ATOM 663 C CA . SER A 1 86 ? 13.763 6.250 -2.195 1.00 97.38 86 SER A CA 1
ATOM 664 C C . SER A 1 86 ? 14.027 7.763 -2.163 1.00 97.38 86 SER A C 1
ATOM 666 O O . SER A 1 86 ? 14.800 8.278 -2.965 1.00 97.38 86 SER A O 1
ATOM 668 N N . GLY A 1 87 ? 13.320 8.497 -1.295 1.00 95.94 87 GLY A N 1
ATOM 669 C CA . GLY A 1 87 ? 13.466 9.949 -1.127 1.00 95.94 87 GLY A CA 1
ATOM 670 C C . GLY A 1 87 ? 12.790 10.809 -2.206 1.00 95.94 87 GLY A C 1
ATOM 671 O O . GLY A 1 87 ? 12.861 12.035 -2.150 1.00 95.94 87 GLY A O 1
ATOM 672 N N . GLY A 1 88 ? 12.106 10.197 -3.175 1.00 96.00 88 GLY A N 1
ATOM 673 C CA . GLY A 1 88 ? 11.370 10.869 -4.248 1.00 96.00 88 GLY A CA 1
ATOM 674 C C . GLY A 1 88 ? 9.967 11.337 -3.847 1.00 96.00 88 GLY A C 1
ATOM 675 O O . GLY A 1 88 ? 9.578 11.297 -2.679 1.00 96.00 88 GLY A O 1
ATOM 676 N N . GLY A 1 89 ? 9.194 11.792 -4.834 1.00 94.38 89 GLY A N 1
ATOM 677 C CA . GLY A 1 89 ? 7.829 12.304 -4.658 1.00 94.38 89 GLY A CA 1
ATOM 678 C C . GLY A 1 89 ? 7.743 13.828 -4.517 1.00 94.38 89 GLY A C 1
ATOM 679 O O . GLY A 1 89 ? 8.723 14.479 -4.148 1.00 94.38 89 GLY A O 1
ATOM 680 N N . ALA A 1 90 ? 6.563 14.368 -4.829 1.00 95.38 90 ALA A N 1
ATOM 681 C CA . ALA A 1 90 ? 6.243 15.796 -4.768 1.00 95.38 90 ALA A CA 1
ATOM 682 C C . ALA A 1 90 ? 6.208 16.337 -3.325 1.00 95.38 90 ALA A C 1
ATOM 684 O O . ALA A 1 90 ? 6.271 15.569 -2.363 1.00 95.38 90 ALA A O 1
ATOM 685 N N . ASP A 1 91 ? 6.072 17.655 -3.175 1.00 96.06 91 ASP A N 1
ATOM 686 C CA . ASP A 1 91 ? 6.056 18.320 -1.864 1.00 96.06 91 ASP A CA 1
ATOM 687 C C . ASP A 1 91 ? 4.928 17.807 -0.958 1.00 96.06 91 ASP A C 1
ATOM 689 O O . ASP A 1 91 ? 5.133 17.645 0.242 1.00 96.06 91 ASP A O 1
ATOM 693 N N . ASN A 1 92 ? 3.773 17.460 -1.528 1.00 96.62 92 ASN A N 1
ATOM 694 C CA . ASN A 1 92 ? 2.614 16.936 -0.806 1.00 96.62 92 ASN A CA 1
ATOM 695 C C . ASN A 1 92 ? 2.630 15.399 -0.637 1.00 96.62 92 ASN A C 1
ATOM 697 O O . ASN A 1 92 ? 1.611 14.810 -0.278 1.00 96.62 92 ASN A O 1
ATOM 701 N N . VAL A 1 93 ? 3.748 14.709 -0.908 1.00 97.94 93 VAL A N 1
ATOM 702 C CA . VAL A 1 93 ? 3.778 13.231 -0.941 1.00 97.94 93 VAL A CA 1
ATOM 703 C C . VAL A 1 93 ? 3.367 12.583 0.387 1.00 97.94 93 VAL A C 1
ATOM 705 O O . VAL A 1 93 ? 2.759 11.519 0.374 1.00 97.94 93 VAL A O 1
ATOM 708 N N . ALA A 1 94 ? 3.629 13.218 1.533 1.00 98.31 94 ALA A N 1
ATOM 709 C CA . ALA A 1 94 ? 3.171 12.712 2.829 1.00 98.31 94 ALA A CA 1
ATOM 710 C C . ALA A 1 94 ? 1.634 12.654 2.916 1.00 98.31 94 ALA A C 1
ATOM 712 O O . ALA A 1 94 ? 1.075 11.692 3.441 1.00 98.31 94 ALA A O 1
ATOM 713 N N . TRP A 1 95 ? 0.947 13.648 2.343 1.00 98.12 95 TRP A N 1
ATOM 714 C CA . TRP A 1 95 ? -0.511 13.655 2.235 1.00 98.12 95 TRP A CA 1
ATOM 715 C C . TRP A 1 95 ? -1.002 12.551 1.291 1.00 98.12 95 TRP A C 1
ATOM 717 O O . TRP A 1 95 ? -1.940 11.833 1.635 1.00 98.12 95 TRP A O 1
ATOM 727 N N . ASP A 1 96 ? -0.343 12.358 0.142 1.00 98.31 96 ASP A N 1
ATOM 728 C CA . ASP A 1 96 ? -0.672 11.269 -0.790 1.00 98.31 96 ASP A CA 1
ATOM 729 C C . ASP A 1 96 ? -0.527 9.896 -0.110 1.00 98.31 96 ASP A C 1
ATOM 731 O O . ASP A 1 96 ? -1.431 9.067 -0.197 1.00 98.31 96 ASP A O 1
ATOM 735 N N . VAL A 1 97 ? 0.577 9.652 0.607 1.00 98.75 97 VAL A N 1
ATOM 736 C CA . VAL A 1 97 ? 0.836 8.376 1.300 1.00 98.75 97 VAL A CA 1
ATOM 737 C C . VAL A 1 97 ? -0.169 8.138 2.425 1.00 98.75 97 VAL A C 1
ATOM 739 O O . VAL A 1 97 ? -0.689 7.031 2.546 1.00 98.75 97 VAL A O 1
ATOM 742 N N . PHE A 1 98 ? -0.509 9.158 3.217 1.00 98.75 98 PHE A N 1
ATOM 743 C CA . PHE A 1 98 ? -1.551 9.034 4.239 1.00 98.75 98 PHE A CA 1
ATOM 744 C C . PHE A 1 98 ? -2.903 8.620 3.636 1.00 98.75 98 PHE A C 1
ATOM 746 O O . PHE A 1 98 ? -3.586 7.737 4.152 1.00 98.75 98 PHE A O 1
ATOM 753 N N . ASN A 1 99 ? -3.267 9.201 2.497 1.00 98.56 99 ASN A N 1
ATOM 754 C CA . ASN A 1 99 ? -4.506 8.880 1.795 1.00 98.56 99 ASN A CA 1
ATOM 755 C C . ASN A 1 99 ? -4.482 7.505 1.109 1.00 98.56 99 ASN A C 1
ATOM 757 O O . ASN A 1 99 ? -5.489 6.797 1.081 1.00 98.56 99 ASN A O 1
ATOM 761 N N . LEU A 1 100 ? -3.313 7.067 0.640 1.00 98.69 100 LEU A N 1
ATOM 762 C CA . LEU A 1 100 ? -3.085 5.693 0.198 1.00 98.69 100 LEU A CA 1
ATOM 763 C C . LEU A 1 100 ? -3.262 4.688 1.350 1.00 98.69 100 LEU A C 1
ATOM 765 O O . LEU A 1 100 ? -3.954 3.687 1.167 1.00 98.69 100 LEU A O 1
ATOM 769 N N . ILE A 1 101 ? -2.757 4.994 2.552 1.00 98.75 101 ILE A N 1
ATOM 770 C CA . ILE A 1 101 ? -2.993 4.196 3.771 1.00 98.75 101 ILE A CA 1
ATOM 771 C C . ILE A 1 101 ? -4.486 4.121 4.115 1.00 98.75 101 ILE A C 1
ATOM 773 O O . ILE A 1 101 ? -4.982 3.086 4.565 1.00 98.75 101 ILE A O 1
ATOM 777 N N . LYS A 1 102 ? -5.247 5.180 3.840 1.00 98.44 102 LYS A N 1
ATOM 778 C CA . LYS A 1 102 ? -6.708 5.226 4.007 1.00 98.44 102 LYS A CA 1
ATOM 779 C C . LYS A 1 102 ? -7.483 4.519 2.884 1.00 98.44 102 LYS A C 1
ATOM 781 O O . LYS A 1 102 ? -8.673 4.757 2.710 1.00 98.44 102 LYS A O 1
ATOM 786 N N . GLY A 1 103 ? -6.836 3.622 2.137 1.00 97.81 103 GLY A N 1
ATOM 787 C CA . GLY A 1 103 ? -7.475 2.834 1.081 1.00 97.81 103 GLY A CA 1
ATOM 788 C C . GLY A 1 103 ? -7.534 3.550 -0.259 1.00 97.81 103 GLY A C 1
ATOM 789 O O . GLY A 1 103 ? -8.427 3.277 -1.050 1.00 97.81 103 GLY A O 1
ATOM 790 N N . ALA A 1 104 ? -6.591 4.462 -0.505 1.00 97.56 104 ALA A N 1
ATOM 791 C CA . ALA A 1 104 ? -6.571 5.358 -1.659 1.00 97.56 104 ALA A CA 1
ATOM 792 C C . ALA A 1 104 ? -7.723 6.374 -1.694 1.00 97.56 104 ALA A C 1
ATOM 794 O O . ALA A 1 104 ? -8.023 6.931 -2.756 1.00 97.56 104 ALA A O 1
ATOM 795 N N . ASN A 1 105 ? -8.321 6.661 -0.533 1.00 91.56 105 ASN A N 1
ATOM 796 C CA . ASN A 1 105 ? -9.316 7.718 -0.421 1.00 91.56 105 ASN A CA 1
ATOM 797 C C . ASN A 1 105 ? -8.714 9.052 -0.882 1.00 91.56 105 ASN A C 1
ATOM 799 O O . ASN A 1 105 ? -7.528 9.285 -0.696 1.00 91.56 105 ASN A O 1
ATOM 803 N N . HIS A 1 106 ? -9.496 9.916 -1.522 1.00 94.06 106 HIS A N 1
ATOM 804 C CA . HIS A 1 106 ? -9.060 11.212 -2.069 1.00 94.06 106 HIS A CA 1
ATOM 805 C C . HIS A 1 106 ? -7.971 11.194 -3.167 1.00 94.06 106 HIS A C 1
ATOM 807 O O . HIS A 1 106 ? -7.822 12.196 -3.864 1.00 94.06 106 HIS A O 1
ATOM 813 N N . VAL A 1 107 ? -7.244 10.091 -3.375 1.00 94.56 107 VAL A N 1
ATOM 814 C CA . VAL A 1 107 ? -6.237 9.940 -4.447 1.00 94.56 107 VAL A CA 1
ATOM 815 C C . VAL A 1 107 ? -6.741 9.097 -5.621 1.00 94.56 107 VAL A C 1
ATOM 817 O O . VAL A 1 107 ? -6.241 9.233 -6.739 1.00 94.56 107 VAL A O 1
ATOM 820 N N . ARG A 1 108 ? -7.747 8.245 -5.394 1.00 95.88 108 ARG A N 1
ATOM 821 C CA . ARG A 1 108 ? -8.492 7.506 -6.419 1.00 95.88 108 ARG A CA 1
ATOM 822 C C . ARG A 1 108 ? -9.993 7.653 -6.179 1.00 95.88 108 ARG A C 1
ATOM 824 O O . ARG A 1 108 ? -10.442 7.817 -5.049 1.00 95.88 108 ARG A O 1
ATOM 831 N N . ASN A 1 109 ? -10.771 7.578 -7.256 1.00 95.50 109 ASN A N 1
ATOM 832 C CA . ASN A 1 109 ? -12.232 7.613 -7.195 1.00 95.50 109 ASN A CA 1
ATOM 833 C C . ASN A 1 109 ? -12.797 6.188 -7.134 1.00 95.50 109 ASN A C 1
ATOM 835 O O . ASN A 1 109 ? -13.391 5.696 -8.092 1.00 95.50 109 ASN A O 1
ATOM 839 N N . TYR A 1 110 ? -12.542 5.509 -6.022 1.00 97.81 110 TYR A N 1
ATOM 840 C CA . TYR A 1 110 ? -13.114 4.198 -5.726 1.00 97.81 110 TYR A CA 1
ATOM 841 C C . TYR A 1 110 ? -14.417 4.345 -4.934 1.00 97.81 110 TYR A C 1
ATOM 843 O O . TYR A 1 110 ? -14.638 5.357 -4.274 1.00 97.81 110 TYR A O 1
ATOM 851 N N . ALA A 1 111 ? -15.285 3.337 -4.991 1.00 96.50 111 ALA A N 1
ATOM 852 C CA . ALA A 1 111 ? -16.510 3.282 -4.196 1.00 96.50 111 ALA A CA 1
ATOM 853 C C . ALA A 1 111 ? -16.211 3.084 -2.703 1.00 96.50 111 ALA A C 1
ATOM 855 O O . ALA A 1 111 ? -16.857 3.690 -1.853 1.00 96.50 111 ALA A O 1
ATOM 856 N N . ASP A 1 112 ? -15.227 2.240 -2.398 1.00 97.75 112 ASP A N 1
ATOM 857 C CA . ASP A 1 112 ? -14.761 1.933 -1.050 1.00 97.75 112 ASP A CA 1
ATOM 858 C C . ASP A 1 112 ? -13.297 1.446 -1.102 1.00 97.75 112 ASP A C 1
ATOM 860 O O . ASP A 1 112 ? -12.729 1.257 -2.186 1.00 97.75 112 ASP A O 1
ATOM 864 N N . ALA A 1 113 ? -12.666 1.244 0.057 1.00 98.12 113 ALA A N 1
ATOM 865 C CA . ALA A 1 113 ? -11.260 0.846 0.116 1.00 98.12 113 ALA A CA 1
ATOM 866 C C . ALA A 1 113 ? -11.012 -0.584 -0.403 1.00 98.12 113 ALA A C 1
ATOM 868 O O . ALA A 1 113 ? -9.880 -0.912 -0.761 1.00 98.12 113 ALA A O 1
ATOM 869 N N . SER A 1 114 ? -12.040 -1.442 -0.488 1.00 96.94 114 SER A N 1
ATOM 870 C CA . SER A 1 114 ? -11.891 -2.815 -0.997 1.00 96.94 114 SER A CA 1
ATOM 871 C C . SER A 1 114 ? -11.532 -2.852 -2.484 1.00 96.94 114 SER A C 1
ATOM 873 O O . SER A 1 114 ? -10.963 -3.836 -2.962 1.00 96.94 114 SER A O 1
ATOM 875 N N . GLN A 1 115 ? -11.793 -1.766 -3.216 1.00 98.50 115 GLN A N 1
ATOM 876 C CA . GLN A 1 115 ? -11.409 -1.653 -4.618 1.00 98.50 115 GLN A CA 1
ATOM 877 C C . GLN A 1 115 ? -9.920 -1.338 -4.823 1.00 98.50 115 GLN A C 1
ATOM 879 O O . GLN A 1 115 ? -9.432 -1.483 -5.942 1.00 98.50 115 GLN A O 1
ATOM 884 N N . SER A 1 116 ? -9.178 -0.958 -3.779 1.00 98.62 116 SER A N 1
ATOM 885 C CA . SER A 1 116 ? -7.733 -0.729 -3.870 1.00 98.62 116 SER A CA 1
ATOM 886 C C . SER A 1 116 ? -6.958 -2.019 -3.612 1.00 98.62 116 SER A C 1
ATOM 888 O O . SER A 1 116 ? -6.934 -2.518 -2.486 1.00 98.62 116 SER A O 1
ATOM 890 N N . VAL A 1 117 ? -6.277 -2.542 -4.635 1.00 98.81 117 VAL A N 1
ATOM 891 C CA . VAL A 1 117 ? -5.249 -3.579 -4.467 1.00 98.81 117 VAL A CA 1
ATOM 892 C C . VAL A 1 117 ? -3.890 -2.895 -4.314 1.00 98.81 117 VAL A C 1
ATOM 894 O O . VAL A 1 117 ? -3.305 -2.422 -5.290 1.00 98.81 117 VAL A O 1
ATOM 897 N N . ASN A 1 118 ? -3.396 -2.832 -3.081 1.00 98.62 118 ASN A N 1
ATOM 898 C CA . ASN A 1 118 ? -2.122 -2.227 -2.711 1.00 98.62 118 ASN A CA 1
ATOM 899 C C . ASN A 1 118 ? -0.978 -3.197 -3.018 1.00 98.62 118 ASN A C 1
ATOM 901 O O . ASN A 1 118 ? -0.977 -4.340 -2.544 1.00 98.62 118 ASN A O 1
ATOM 905 N N . TYR A 1 119 ? 0.011 -2.732 -3.778 1.00 98.62 119 TYR A N 1
ATOM 906 C CA . TYR A 1 119 ? 1.163 -3.532 -4.174 1.00 98.62 119 TYR A CA 1
ATOM 907 C C . TYR A 1 119 ? 2.379 -2.658 -4.478 1.00 98.62 119 TYR A C 1
ATOM 909 O O . TYR A 1 119 ? 2.249 -1.541 -4.977 1.00 98.62 119 TYR A O 1
ATOM 917 N N . ASN A 1 120 ? 3.563 -3.198 -4.201 1.00 97.88 120 ASN A N 1
ATOM 918 C CA . ASN A 1 120 ? 4.845 -2.608 -4.596 1.00 97.88 120 ASN A CA 1
ATOM 919 C C . ASN A 1 120 ? 5.483 -3.370 -5.772 1.00 97.88 120 ASN A C 1
ATOM 921 O O . ASN A 1 120 ? 6.231 -2.804 -6.572 1.00 97.88 120 ASN A O 1
ATOM 925 N N . GLU A 1 121 ? 5.159 -4.654 -5.908 1.00 98.44 121 GLU A N 1
ATOM 926 C CA . GLU A 1 121 ? 5.768 -5.559 -6.872 1.00 98.44 121 GLU A CA 1
ATOM 927 C C . GLU A 1 121 ? 4.719 -6.486 -7.489 1.00 98.44 121 GLU A C 1
ATOM 929 O O . GLU A 1 121 ? 3.748 -6.879 -6.843 1.00 98.44 121 GLU A O 1
ATOM 934 N N . ALA A 1 122 ? 4.927 -6.820 -8.758 1.00 98.38 122 ALA A N 1
ATOM 935 C CA . ALA A 1 122 ? 4.198 -7.835 -9.497 1.00 98.38 122 ALA A CA 1
ATOM 936 C C . ALA A 1 122 ? 5.189 -8.579 -10.404 1.00 98.38 122 ALA A C 1
ATOM 938 O O . ALA A 1 122 ? 6.395 -8.335 -10.364 1.00 98.38 122 ALA A O 1
ATOM 939 N N . HIS A 1 123 ? 4.681 -9.499 -11.220 1.00 98.31 123 HIS A N 1
ATOM 940 C CA . HIS A 1 123 ? 5.510 -10.191 -12.201 1.00 98.31 123 HIS A CA 1
ATOM 941 C C . HIS A 1 123 ? 6.000 -9.257 -13.321 1.00 98.31 123 HIS A C 1
ATOM 943 O O . HIS A 1 123 ? 7.091 -9.487 -13.845 1.00 98.31 123 HIS A O 1
ATOM 949 N N . ASP A 1 124 ? 5.222 -8.226 -13.653 1.00 97.88 124 ASP A N 1
ATOM 950 C CA . ASP A 1 124 ? 5.589 -7.173 -14.596 1.00 97.88 124 ASP A CA 1
ATOM 951 C C . ASP A 1 124 ? 6.547 -6.146 -13.986 1.00 97.88 124 ASP A C 1
ATOM 953 O O . ASP A 1 124 ? 6.504 -5.848 -12.787 1.00 97.88 124 ASP A O 1
ATOM 957 N N . ASN A 1 125 ? 7.353 -5.542 -14.863 1.00 97.56 125 ASN A N 1
ATOM 958 C CA . ASN A 1 125 ? 8.381 -4.553 -14.546 1.00 97.56 125 ASN A CA 1
ATOM 959 C C . ASN A 1 125 ? 9.493 -5.099 -13.624 1.00 97.56 125 ASN A C 1
ATOM 961 O O . ASN A 1 125 ? 9.564 -6.281 -13.280 1.00 97.56 125 ASN A O 1
ATOM 965 N N . LEU A 1 126 ? 10.393 -4.196 -13.221 1.00 98.19 126 LEU A N 1
ATOM 966 C CA . LEU A 1 126 ? 11.422 -4.480 -12.224 1.00 98.19 126 LEU A CA 1
ATOM 967 C C . LEU A 1 126 ? 10.798 -4.904 -10.888 1.00 98.19 126 LEU A C 1
ATOM 969 O O . LEU A 1 126 ? 9.837 -4.275 -10.410 1.00 98.19 126 LEU A O 1
ATOM 973 N N . THR A 1 127 ? 11.433 -5.892 -10.249 1.00 98.56 127 THR A N 1
ATOM 974 C CA . THR A 1 127 ? 11.185 -6.207 -8.837 1.00 98.56 127 THR A CA 1
ATOM 975 C C . THR A 1 127 ? 11.459 -4.974 -7.975 1.00 98.56 127 THR A C 1
ATOM 977 O O . THR A 1 127 ? 12.164 -4.049 -8.387 1.00 98.56 127 THR A O 1
ATOM 980 N N . MET A 1 128 ? 10.906 -4.918 -6.768 1.00 98.31 128 MET A N 1
ATOM 981 C CA . MET A 1 128 ? 11.142 -3.831 -5.826 1.00 98.31 128 MET A CA 1
ATOM 982 C C . MET A 1 128 ? 12.634 -3.710 -5.498 1.00 98.31 128 MET A C 1
ATOM 984 O O . MET A 1 128 ? 13.159 -2.598 -5.457 1.00 98.31 128 MET A O 1
ATOM 988 N N . TYR A 1 129 ? 13.332 -4.840 -5.342 1.00 98.56 129 TYR A N 1
ATOM 989 C CA . TYR A 1 129 ? 14.781 -4.867 -5.145 1.00 98.56 129 TYR A CA 1
ATOM 990 C C . TYR A 1 129 ? 15.538 -4.230 -6.319 1.00 98.56 129 TYR A C 1
ATOM 992 O O . TYR A 1 129 ? 16.300 -3.281 -6.127 1.00 98.56 129 TYR A O 1
ATOM 1000 N N . ASP A 1 130 ? 15.286 -4.695 -7.547 1.00 98.44 130 ASP A N 1
ATOM 1001 C CA . ASP A 1 130 ? 15.973 -4.194 -8.744 1.00 98.44 130 ASP A CA 1
ATOM 1002 C C . ASP A 1 130 ? 15.626 -2.725 -9.018 1.00 98.44 130 ASP A C 1
ATOM 1004 O O . ASP A 1 130 ? 16.469 -1.937 -9.460 1.00 98.44 130 ASP A O 1
ATOM 1008 N N . LYS A 1 131 ? 14.389 -2.329 -8.700 1.00 98.44 131 LYS A N 1
ATOM 1009 C CA . LYS A 1 131 ? 13.934 -0.947 -8.791 1.00 98.44 131 LYS A CA 1
ATOM 1010 C C . LYS A 1 131 ? 14.688 -0.046 -7.814 1.00 98.44 131 LYS A C 1
ATOM 1012 O O . LYS A 1 131 ? 15.190 0.992 -8.235 1.00 98.44 131 LYS A O 1
ATOM 1017 N N . LEU A 1 132 ? 14.812 -0.439 -6.546 1.00 98.50 132 LEU A N 1
ATOM 1018 C CA . LEU A 1 132 ? 15.577 0.316 -5.550 1.00 98.50 132 LEU A CA 1
ATOM 1019 C C . LEU A 1 132 ? 17.059 0.399 -5.922 1.00 98.50 132 LEU A C 1
ATOM 1021 O O . LEU A 1 132 ? 17.639 1.478 -5.837 1.00 98.50 132 LEU A O 1
ATOM 1025 N N . ARG A 1 133 ? 17.654 -0.697 -6.412 1.00 98.25 133 ARG A N 1
ATOM 1026 C CA . ARG A 1 133 ? 19.028 -0.702 -6.941 1.00 98.25 133 ARG A CA 1
ATOM 1027 C C . ARG A 1 133 ? 19.213 0.280 -8.096 1.00 98.25 133 ARG A C 1
ATOM 1029 O O . ARG A 1 133 ? 20.245 0.938 -8.182 1.00 98.25 133 ARG A O 1
ATOM 1036 N N . GLY A 1 134 ? 18.201 0.409 -8.950 1.00 97.31 134 GLY A N 1
ATOM 1037 C CA . GLY A 1 134 ? 18.155 1.394 -10.025 1.00 97.31 134 GLY A CA 1
ATOM 1038 C C . GLY A 1 134 ? 18.036 2.841 -9.544 1.00 97.31 134 GLY A C 1
ATOM 1039 O O . GLY A 1 134 ? 18.751 3.717 -10.029 1.00 97.31 134 GLY A O 1
ATOM 1040 N N . SER A 1 135 ? 17.138 3.091 -8.593 1.00 97.75 135 SER A N 1
ATOM 1041 C CA . SER A 1 135 ? 16.859 4.426 -8.054 1.00 97.75 135 SER A CA 1
ATOM 1042 C C . SER A 1 135 ? 17.950 4.937 -7.106 1.00 97.75 135 SER A C 1
ATOM 1044 O O . SER A 1 135 ? 18.116 6.146 -6.963 1.00 97.75 135 SER A O 1
ATOM 1046 N N . LEU A 1 136 ? 18.696 4.032 -6.464 1.00 97.50 136 LEU A N 1
ATOM 1047 C CA . LEU A 1 136 ? 19.715 4.323 -5.453 1.00 97.50 136 LEU A CA 1
ATOM 1048 C C . LEU A 1 136 ? 21.022 3.560 -5.753 1.00 97.50 136 LEU A C 1
ATOM 1050 O O . LEU A 1 136 ? 21.435 2.694 -4.979 1.00 97.50 136 LEU A O 1
ATOM 1054 N N . PRO A 1 137 ? 21.726 3.875 -6.856 1.00 96.06 137 PRO A N 1
ATOM 1055 C CA . PRO A 1 137 ? 22.885 3.097 -7.309 1.00 96.06 137 PRO A CA 1
ATOM 1056 C C . PRO A 1 137 ? 24.076 3.100 -6.333 1.00 96.06 137 PRO A C 1
ATOM 1058 O O . PRO A 1 137 ? 24.961 2.257 -6.448 1.00 96.06 137 PRO A O 1
ATOM 1061 N N . GLY A 1 138 ? 24.120 4.047 -5.388 1.00 96.31 138 GLY A N 1
ATOM 1062 C CA . GLY A 1 138 ? 25.159 4.143 -4.357 1.00 96.31 138 GLY A CA 1
ATOM 1063 C C . GLY A 1 138 ? 24.763 3.594 -2.982 1.00 96.31 138 GLY A C 1
ATOM 1064 O O . GLY A 1 138 ? 25.587 3.644 -2.072 1.00 96.31 138 GLY A O 1
ATOM 1065 N N . ALA A 1 139 ? 23.529 3.113 -2.806 1.00 97.56 139 ALA A N 1
ATOM 1066 C CA . ALA A 1 139 ? 23.053 2.619 -1.517 1.00 97.56 139 ALA A CA 1
ATOM 1067 C C . ALA A 1 139 ? 23.674 1.260 -1.149 1.00 97.56 139 ALA A C 1
ATOM 1069 O O . ALA A 1 139 ? 23.916 0.398 -2.005 1.00 97.56 139 ALA A O 1
ATOM 1070 N N . SER A 1 140 ? 23.911 1.057 0.149 1.00 97.88 140 SER A N 1
ATOM 1071 C CA . SER A 1 140 ? 24.353 -0.230 0.691 1.00 97.88 140 SER A CA 1
ATOM 1072 C C . SER A 1 140 ? 23.256 -1.294 0.548 1.00 97.88 140 SER A C 1
ATOM 1074 O O . SER A 1 140 ? 22.091 -0.975 0.328 1.00 97.88 140 SER A O 1
ATOM 1076 N N . GLU A 1 141 ? 23.613 -2.578 0.667 1.00 97.12 141 GLU A N 1
ATOM 1077 C CA . GLU A 1 141 ? 22.609 -3.658 0.736 1.00 97.12 141 GLU A CA 1
ATOM 1078 C C . GLU A 1 141 ? 21.633 -3.431 1.897 1.00 97.12 141 GLU A C 1
ATOM 1080 O O . GLU A 1 141 ? 20.430 -3.545 1.711 1.00 97.12 141 GLU A O 1
ATOM 1085 N N . GLU A 1 142 ? 22.146 -3.026 3.058 1.00 95.88 142 GLU A N 1
ATOM 1086 C CA . GLU A 1 142 ? 21.345 -2.738 4.249 1.00 95.88 142 GLU A CA 1
ATOM 1087 C C . GLU A 1 142 ? 20.303 -1.634 4.007 1.00 95.88 142 GLU A C 1
ATOM 1089 O O . GLU A 1 142 ? 19.140 -1.808 4.365 1.00 95.88 142 GLU A O 1
ATOM 1094 N N . ASP A 1 143 ? 20.677 -0.535 3.340 1.00 96.75 143 ASP A N 1
ATOM 1095 C CA . ASP A 1 143 ? 19.735 0.545 3.012 1.00 96.75 143 ASP A CA 1
ATOM 1096 C C . ASP A 1 143 ? 18.662 0.075 2.014 1.00 96.75 143 ASP A C 1
ATOM 1098 O O . ASP A 1 143 ? 17.476 0.373 2.169 1.00 96.75 143 ASP A O 1
ATOM 1102 N N . ILE A 1 144 ? 19.041 -0.738 1.020 1.00 98.38 144 ILE A N 1
ATOM 1103 C CA . ILE A 1 144 ? 18.082 -1.334 0.077 1.00 98.38 144 ILE A CA 1
ATOM 1104 C C . ILE A 1 144 ? 17.108 -2.267 0.805 1.00 98.38 144 ILE A C 1
ATOM 1106 O O . ILE A 1 144 ? 15.899 -2.172 0.580 1.00 98.38 144 ILE A O 1
ATOM 1110 N N . VAL A 1 145 ? 17.607 -3.127 1.698 1.00 98.06 145 VAL A N 1
ATOM 1111 C CA . VAL A 1 145 ? 16.790 -4.041 2.510 1.00 98.06 145 VAL A CA 1
ATOM 1112 C C . VAL A 1 145 ? 15.817 -3.261 3.390 1.00 98.06 145 VAL A C 1
ATOM 1114 O O . VAL A 1 145 ? 14.621 -3.556 3.402 1.00 98.06 145 VAL A O 1
ATOM 1117 N N . ARG A 1 146 ? 16.296 -2.214 4.064 1.00 97.38 146 ARG A N 1
ATOM 1118 C CA . ARG A 1 146 ? 15.486 -1.361 4.937 1.00 97.38 146 ARG A CA 1
ATOM 1119 C C . ARG A 1 146 ? 14.378 -0.636 4.172 1.00 97.38 146 ARG A C 1
ATOM 1121 O O . ARG A 1 146 ? 13.216 -0.702 4.566 1.00 97.38 146 ARG A O 1
ATOM 1128 N N . ARG A 1 147 ? 14.685 -0.017 3.027 1.00 98.50 147 ARG A N 1
ATOM 1129 C CA . ARG A 1 147 ? 13.680 0.650 2.170 1.00 98.50 147 ARG A CA 1
ATOM 1130 C C . ARG A 1 147 ? 12.672 -0.324 1.576 1.00 98.50 147 ARG A C 1
ATOM 1132 O O . ARG A 1 147 ? 11.491 0.008 1.460 1.00 98.50 147 ARG A O 1
ATOM 1139 N N . HIS A 1 148 ? 13.123 -1.521 1.209 1.00 98.69 148 HIS A N 1
ATOM 1140 C CA . HIS A 1 148 ? 12.256 -2.594 0.738 1.00 98.69 148 HIS A CA 1
ATOM 1141 C C . HIS A 1 148 ? 11.261 -3.026 1.831 1.00 98.69 148 HIS A C 1
ATOM 1143 O O . HIS A 1 148 ? 10.049 -3.105 1.590 1.00 98.69 148 HIS A O 1
ATOM 1149 N N . ALA A 1 149 ? 11.761 -3.253 3.048 1.00 98.38 149 ALA A N 1
ATOM 1150 C CA . ALA A 1 149 ? 10.947 -3.584 4.210 1.00 98.38 149 ALA A CA 1
ATOM 1151 C C . ALA A 1 149 ? 9.965 -2.456 4.552 1.00 98.38 149 ALA A C 1
ATOM 1153 O O . ALA A 1 149 ? 8.785 -2.726 4.749 1.00 98.38 149 ALA A O 1
ATOM 1154 N N . PHE A 1 150 ? 10.401 -1.195 4.519 1.00 98.69 150 PHE A N 1
ATOM 1155 C CA . PHE A 1 150 ? 9.547 -0.032 4.761 1.00 98.69 150 PHE A CA 1
ATOM 1156 C C . PHE A 1 150 ? 8.417 0.113 3.731 1.00 98.69 150 PHE A C 1
ATOM 1158 O O . PHE A 1 150 ? 7.263 0.331 4.102 1.00 98.69 150 PHE A O 1
ATOM 1165 N N . ALA A 1 151 ? 8.699 -0.077 2.437 1.00 98.62 151 ALA A N 1
ATOM 1166 C CA . ALA A 1 151 ? 7.656 -0.071 1.406 1.00 98.62 151 ALA A CA 1
ATOM 1167 C C . ALA A 1 151 ? 6.587 -1.138 1.675 1.00 98.62 151 ALA A C 1
ATOM 1169 O O . ALA A 1 151 ? 5.385 -0.879 1.559 1.00 98.62 151 ALA A O 1
ATOM 1170 N N . THR A 1 152 ? 7.033 -2.332 2.066 1.00 98.44 152 THR A N 1
ATOM 1171 C CA . THR A 1 152 ? 6.152 -3.438 2.445 1.00 98.44 152 THR A CA 1
ATOM 1172 C C . THR A 1 152 ? 5.383 -3.112 3.724 1.00 98.44 152 THR A C 1
ATOM 1174 O O . THR A 1 152 ? 4.179 -3.331 3.793 1.00 98.44 152 THR A O 1
ATOM 1177 N N . GLN A 1 153 ? 6.027 -2.528 4.727 1.00 98.50 153 GLN A N 1
ATOM 1178 C CA . GLN A 1 153 ? 5.387 -2.147 5.978 1.00 98.50 153 GLN A CA 1
ATOM 1179 C C . GLN A 1 153 ? 4.208 -1.197 5.739 1.00 98.50 153 GLN A C 1
ATOM 1181 O O . GLN A 1 153 ? 3.101 -1.457 6.210 1.00 98.50 153 GLN A O 1
ATOM 1186 N N . ILE A 1 154 ? 4.402 -0.143 4.939 1.00 98.81 154 ILE A N 1
ATOM 1187 C CA . ILE A 1 154 ? 3.319 0.779 4.569 1.00 98.81 154 ILE A CA 1
ATOM 1188 C C . ILE A 1 154 ? 2.203 0.045 3.818 1.00 98.81 154 ILE A C 1
ATOM 1190 O O . ILE A 1 154 ? 1.026 0.273 4.100 1.00 98.81 154 ILE A O 1
ATOM 1194 N N . GLN A 1 155 ? 2.541 -0.890 2.926 1.00 98.62 155 GLN A N 1
ATOM 1195 C CA . GLN A 1 155 ? 1.555 -1.744 2.260 1.00 98.62 155 GLN A CA 1
ATOM 1196 C C . GLN A 1 155 ? 0.716 -2.547 3.274 1.00 98.62 155 GLN A C 1
ATOM 1198 O O . GLN A 1 155 ? -0.507 -2.588 3.162 1.00 98.62 155 GLN A O 1
ATOM 1203 N N . PHE A 1 156 ? 1.325 -3.137 4.306 1.00 98.62 156 PHE A N 1
ATOM 1204 C CA . PHE A 1 156 ? 0.612 -3.897 5.345 1.00 98.62 156 PHE A CA 1
ATOM 1205 C C . PHE A 1 156 ? -0.174 -3.045 6.346 1.00 98.62 156 PHE A C 1
ATOM 1207 O O . PHE A 1 156 ? -1.174 -3.530 6.881 1.00 98.62 156 PHE A O 1
ATOM 1214 N N . LEU A 1 157 ? 0.196 -1.776 6.518 1.00 98.56 157 LEU A N 1
ATOM 1215 C CA . LEU A 1 157 ? -0.550 -0.794 7.311 1.00 98.56 157 LEU A CA 1
ATOM 1216 C C . LEU A 1 157 ? -1.717 -0.136 6.552 1.00 98.56 157 LEU A C 1
ATOM 1218 O O . LEU A 1 157 ? -2.534 0.549 7.164 1.00 98.56 157 LEU A O 1
ATOM 1222 N N . SER A 1 158 ? -1.821 -0.340 5.237 1.00 98.62 158 SER A N 1
ATOM 1223 C CA . SER A 1 158 ? -2.823 0.323 4.395 1.00 98.62 158 SER A CA 1
ATOM 1224 C C . SER A 1 158 ? -4.157 -0.429 4.347 1.00 98.62 158 SER A C 1
ATOM 1226 O O . SER A 1 158 ? -4.197 -1.656 4.247 1.00 98.62 158 SER A O 1
ATOM 1228 N N . ASN A 1 159 ? -5.272 0.300 4.366 1.00 98.62 159 ASN A N 1
ATOM 1229 C CA . ASN A 1 159 ? -6.598 -0.249 4.073 1.00 98.62 159 ASN A CA 1
ATOM 1230 C C . ASN A 1 159 ? -6.692 -0.682 2.602 1.00 98.62 159 ASN A C 1
ATOM 1232 O O . ASN A 1 159 ? -5.977 -0.166 1.744 1.00 98.62 159 ASN A O 1
ATOM 1236 N N . GLY A 1 160 ? -7.572 -1.641 2.315 1.00 97.62 160 GLY A N 1
ATOM 1237 C CA . GLY A 1 160 ? -7.682 -2.297 1.009 1.00 97.62 160 GLY A CA 1
ATOM 1238 C C . GLY A 1 160 ? -7.062 -3.694 0.963 1.00 97.62 160 GLY A C 1
ATOM 1239 O O . GLY A 1 160 ? -6.684 -4.274 1.987 1.00 97.62 160 GLY A O 1
ATOM 1240 N N . ALA A 1 161 ? -7.011 -4.279 -0.229 1.00 96.94 161 ALA A N 1
ATOM 1241 C CA . ALA A 1 161 ? -6.471 -5.616 -0.443 1.00 96.94 161 ALA A CA 1
ATOM 1242 C C . ALA A 1 161 ? -4.954 -5.552 -0.647 1.00 96.94 161 ALA A C 1
ATOM 1244 O O . ALA A 1 161 ? -4.473 -4.747 -1.436 1.00 96.94 161 ALA A O 1
ATOM 1245 N N . ASN A 1 162 ? -4.191 -6.425 0.011 1.00 97.06 162 ASN A N 1
ATOM 1246 C CA . ASN A 1 162 ? -2.746 -6.499 -0.206 1.00 97.06 162 ASN A CA 1
ATOM 1247 C C . ASN A 1 162 ? -2.406 -7.594 -1.207 1.00 97.06 162 ASN A C 1
ATOM 1249 O O . ASN A 1 162 ? -2.823 -8.738 -1.044 1.00 97.06 162 ASN A O 1
ATOM 1253 N N . PHE A 1 163 ? -1.602 -7.238 -2.205 1.00 98.62 163 PHE A N 1
ATOM 1254 C CA . PHE A 1 163 ? -1.036 -8.169 -3.169 1.00 98.62 163 PHE A CA 1
ATOM 1255 C C . PHE A 1 163 ? 0.484 -8.228 -3.015 1.00 98.62 163 PHE A C 1
ATOM 1257 O O . PHE A 1 163 ? 1.159 -7.200 -3.049 1.00 98.62 163 PHE A O 1
ATOM 1264 N N . VAL A 1 164 ? 1.027 -9.433 -2.868 1.00 98.25 164 VAL A N 1
ATOM 1265 C CA . VAL A 1 164 ? 2.466 -9.670 -2.720 1.00 98.25 164 VAL A CA 1
ATOM 1266 C C . VAL A 1 164 ? 2.930 -10.536 -3.881 1.00 98.25 164 VAL A C 1
ATOM 1268 O O . VAL A 1 164 ? 2.344 -11.587 -4.148 1.00 98.25 164 VAL A O 1
ATOM 1271 N N . HIS A 1 165 ? 3.978 -10.100 -4.575 1.00 98.56 165 HIS A N 1
ATOM 1272 C CA . HIS A 1 165 ? 4.633 -10.932 -5.576 1.00 98.56 165 HIS A CA 1
ATOM 1273 C C . HIS A 1 165 ? 5.505 -11.978 -4.884 1.00 98.56 165 HIS A C 1
ATOM 1275 O O . HIS A 1 165 ? 6.259 -11.654 -3.972 1.00 98.56 165 HIS A O 1
ATOM 1281 N N . ALA A 1 166 ? 5.425 -13.232 -5.323 1.00 97.94 166 ALA A N 1
ATOM 1282 C CA . ALA A 1 166 ? 6.239 -14.294 -4.748 1.00 97.94 166 ALA A CA 1
ATOM 1283 C C . ALA A 1 166 ? 7.743 -13.972 -4.878 1.00 97.94 166 ALA A C 1
ATOM 1285 O O . ALA A 1 166 ? 8.229 -13.611 -5.961 1.00 97.94 166 ALA A O 1
ATOM 1286 N N . GLY A 1 167 ? 8.466 -14.110 -3.768 1.00 98.25 167 GLY A N 1
ATOM 1287 C CA . GLY A 1 167 ? 9.870 -13.748 -3.628 1.00 98.25 167 GLY A CA 1
ATOM 1288 C C . GLY A 1 167 ? 10.112 -12.292 -3.214 1.00 98.25 167 GLY A C 1
ATOM 1289 O O . GLY A 1 167 ? 11.244 -11.973 -2.853 1.00 98.25 167 GLY A O 1
ATOM 1290 N N . GLN A 1 168 ? 9.101 -11.411 -3.209 1.00 98.69 168 GLN A N 1
ATOM 1291 C CA . GLN A 1 168 ? 9.241 -10.055 -2.658 1.00 98.69 168 GLN A CA 1
ATOM 1292 C C . GLN A 1 168 ? 9.730 -10.133 -1.201 1.00 98.69 168 GLN A C 1
ATOM 1294 O O . GLN A 1 168 ? 10.632 -9.405 -0.807 1.00 98.69 168 GLN A O 1
ATOM 1299 N N . GLU A 1 169 ? 9.222 -11.088 -0.421 1.00 98.12 169 GLU A N 1
ATOM 1300 C CA . GLU A 1 169 ? 9.622 -11.348 0.964 1.00 98.12 169 GLU A CA 1
ATOM 1301 C C . GLU A 1 169 ? 11.120 -11.636 1.149 1.00 98.12 169 GLU A C 1
ATOM 1303 O O . GLU A 1 169 ? 11.681 -11.323 2.198 1.00 98.12 169 GLU A O 1
ATOM 1308 N N . ALA A 1 170 ? 11.768 -12.158 0.106 1.00 97.88 170 ALA A N 1
ATOM 1309 C CA . ALA A 1 170 ? 13.183 -12.516 0.046 1.00 97.88 170 ALA A CA 1
ATOM 1310 C C . ALA A 1 170 ? 13.988 -11.571 -0.870 1.00 97.88 170 ALA A C 1
ATOM 1312 O O . ALA A 1 170 ? 15.029 -11.945 -1.412 1.00 97.88 170 ALA A O 1
ATOM 1313 N N . LEU A 1 171 ? 13.488 -10.349 -1.096 1.00 98.38 171 LEU A N 1
ATOM 1314 C CA . LEU A 1 171 ? 14.125 -9.334 -1.937 1.00 98.38 171 LEU A CA 1
ATOM 1315 C C . LEU A 1 171 ? 14.464 -9.852 -3.342 1.00 98.38 171 LEU A C 1
ATOM 1317 O O . LEU A 1 171 ? 15.581 -9.649 -3.829 1.00 98.38 171 LEU A O 1
ATOM 1321 N N . ARG A 1 172 ? 13.538 -10.576 -3.979 1.00 98.56 172 ARG A N 1
ATOM 1322 C CA . ARG A 1 172 ? 13.740 -11.194 -5.296 1.00 98.56 172 ARG A CA 1
ATOM 1323 C C . ARG A 1 172 ? 14.356 -10.223 -6.302 1.00 98.56 172 ARG A C 1
ATOM 1325 O O . ARG A 1 172 ? 13.923 -9.082 -6.450 1.00 98.56 172 ARG A O 1
ATOM 1332 N N . THR A 1 173 ? 15.330 -10.721 -7.053 1.00 98.38 173 THR A N 1
ATOM 1333 C CA . THR A 1 173 ? 15.961 -10.022 -8.174 1.00 98.38 173 THR A CA 1
ATOM 1334 C C . THR A 1 173 ? 15.740 -10.806 -9.461 1.00 98.38 173 THR A C 1
ATOM 1336 O O . THR A 1 173 ? 15.684 -12.035 -9.448 1.00 98.38 173 THR A O 1
ATOM 1339 N N . LYS A 1 174 ? 15.608 -10.085 -10.572 1.00 98.56 174 LYS A N 1
ATOM 1340 C CA . LYS A 1 174 ? 15.655 -10.610 -11.940 1.00 98.56 174 LYS A CA 1
ATOM 1341 C C . LYS A 1 174 ? 16.908 -10.108 -12.667 1.00 98.56 174 LYS A C 1
ATOM 1343 O O . LYS A 1 174 ? 16.937 -10.041 -13.893 1.00 98.56 174 LYS A O 1
ATOM 1348 N N . GLY A 1 175 ? 17.934 -9.689 -11.921 1.00 96.69 175 GLY A N 1
ATOM 1349 C CA . GLY A 1 175 ? 19.157 -9.107 -12.472 1.00 96.69 175 GLY A CA 1
ATOM 1350 C C . GLY A 1 175 ? 18.933 -7.780 -13.201 1.00 96.69 175 GLY A C 1
ATOM 1351 O O . GLY A 1 175 ? 19.730 -7.429 -14.068 1.00 96.69 175 GLY A O 1
ATOM 1352 N N . GLY A 1 176 ? 17.850 -7.058 -12.890 1.00 96.12 176 GLY A N 1
ATOM 1353 C CA . GLY A 1 176 ? 17.472 -5.832 -13.594 1.00 96.12 176 GLY A CA 1
ATOM 1354 C C . GLY A 1 176 ? 16.696 -6.052 -14.897 1.00 96.12 176 GLY A C 1
ATOM 1355 O O . GLY A 1 176 ? 16.493 -5.090 -15.634 1.00 96.12 176 GLY A O 1
ATOM 1356 N N . GLU A 1 177 ? 16.250 -7.278 -15.194 1.00 96.62 177 GLU A N 1
ATOM 1357 C CA . GLU A 1 177 ? 15.354 -7.545 -16.324 1.00 96.62 177 GLU A CA 1
ATOM 1358 C C . GLU A 1 177 ? 13.953 -6.985 -16.042 1.00 96.62 177 GLU A C 1
ATOM 1360 O O . GLU A 1 177 ? 13.240 -7.460 -15.154 1.00 96.62 177 GLU A O 1
ATOM 1365 N N . GLU A 1 178 ? 13.546 -5.978 -16.816 1.00 95.62 178 GLU A N 1
ATOM 1366 C CA . GLU A 1 178 ? 12.260 -5.302 -16.633 1.00 95.62 178 GLU A CA 1
ATOM 1367 C C . GLU A 1 178 ? 11.083 -6.128 -17.166 1.00 95.62 178 GLU A C 1
ATOM 1369 O O . GLU A 1 178 ? 9.997 -6.074 -16.594 1.00 95.62 178 GLU A O 1
ATOM 1374 N N . ASN A 1 179 ? 11.259 -6.904 -18.241 1.00 97.56 179 ASN A N 1
ATOM 1375 C CA . ASN A 1 179 ? 10.166 -7.686 -18.816 1.00 97.56 179 ASN A CA 1
ATOM 1376 C C . ASN A 1 179 ? 10.592 -9.124 -19.108 1.00 97.56 179 ASN A C 1
ATOM 1378 O O . ASN A 1 179 ? 10.982 -9.492 -20.219 1.00 97.56 179 ASN A O 1
ATOM 1382 N N . SER A 1 180 ? 10.448 -9.963 -18.087 1.00 98.06 180 SER A N 1
ATOM 1383 C CA . SER A 1 180 ? 10.980 -11.319 -18.085 1.00 98.06 180 SER A CA 1
ATOM 1384 C C . SER A 1 180 ? 10.045 -12.391 -18.660 1.00 98.06 180 SER A C 1
ATOM 1386 O O . SER A 1 180 ? 10.308 -13.576 -18.456 1.00 98.06 180 SER A O 1
ATOM 1388 N N . TYR A 1 181 ? 8.984 -12.032 -19.400 1.00 98.31 181 TYR A N 1
ATOM 1389 C CA . TYR A 1 181 ? 7.953 -12.983 -19.869 1.00 98.31 181 TYR A CA 1
ATOM 1390 C C . TYR A 1 181 ? 8.495 -14.183 -20.669 1.00 98.31 181 TYR A C 1
ATOM 1392 O O . TYR A 1 181 ? 7.879 -15.245 -20.700 1.00 98.31 181 TYR A O 1
ATOM 1400 N N . LYS A 1 182 ? 9.644 -14.008 -21.332 1.00 98.06 182 LYS A N 1
ATOM 1401 C CA . LYS A 1 182 ? 10.337 -15.029 -22.138 1.00 98.06 182 LYS A CA 1
ATOM 1402 C C . LYS A 1 182 ? 11.775 -15.288 -21.684 1.00 98.06 182 LYS A C 1
ATOM 1404 O O . LYS A 1 182 ? 12.540 -15.927 -22.407 1.00 98.06 182 LYS A O 1
ATOM 1409 N N . SER A 1 183 ? 12.167 -14.720 -20.549 1.00 98.50 183 SER A N 1
ATOM 1410 C CA . SER A 1 183 ? 13.515 -14.874 -20.010 1.00 98.50 183 SER A CA 1
ATOM 1411 C C . SER A 1 183 ? 13.693 -16.277 -19.415 1.00 98.50 183 SER A C 1
ATOM 1413 O O . SER A 1 183 ? 12.710 -16.889 -18.987 1.00 98.50 183 SER A O 1
ATOM 1415 N N . PRO A 1 184 ? 14.924 -16.814 -19.399 1.00 98.31 184 PRO A N 1
ATOM 1416 C CA . PRO A 1 184 ? 15.187 -18.172 -18.926 1.00 98.31 184 PRO A CA 1
ATOM 1417 C C . PRO A 1 184 ? 14.958 -18.328 -17.416 1.00 98.31 184 PRO A C 1
ATOM 1419 O O . PRO A 1 184 ? 14.859 -17.347 -16.675 1.00 98.31 184 PRO A O 1
ATOM 1422 N N . ASP A 1 185 ? 14.970 -19.576 -16.942 1.00 98.25 185 ASP A N 1
ATOM 1423 C CA . ASP A 1 185 ? 14.843 -19.905 -15.515 1.00 98.25 185 ASP A CA 1
ATOM 1424 C C . ASP A 1 185 ? 15.902 -19.214 -14.650 1.00 98.25 185 ASP A C 1
ATOM 1426 O O . ASP A 1 185 ? 15.601 -18.809 -13.534 1.00 98.25 185 ASP A O 1
ATOM 1430 N N . SER A 1 186 ? 17.107 -18.971 -15.178 1.00 96.81 186 SER A N 1
ATOM 1431 C CA . SER A 1 186 ? 18.155 -18.223 -14.466 1.00 96.81 186 SER A CA 1
ATOM 1432 C C . SER A 1 186 ? 17.773 -16.773 -14.125 1.00 96.81 186 SER A C 1
ATOM 1434 O O . SER A 1 186 ? 18.487 -16.131 -13.366 1.00 96.81 186 SER A O 1
ATOM 1436 N N . VAL A 1 187 ? 16.690 -16.246 -14.707 1.00 98.12 187 VAL A N 1
ATOM 1437 C CA . VAL A 1 187 ? 16.103 -14.931 -14.394 1.00 98.12 187 VAL A CA 1
ATOM 1438 C C . VAL A 1 187 ? 14.813 -15.075 -13.580 1.00 98.12 187 VAL A C 1
ATOM 1440 O O . VAL A 1 187 ? 14.526 -14.244 -12.724 1.00 98.12 187 VAL A O 1
ATOM 1443 N N . ASN A 1 188 ? 14.003 -16.100 -13.863 1.00 98.38 188 ASN A N 1
ATOM 1444 C CA . ASN A 1 188 ? 12.632 -16.196 -13.356 1.00 98.38 188 ASN A CA 1
ATOM 1445 C C . ASN A 1 188 ? 12.437 -17.154 -12.175 1.00 98.38 188 ASN A C 1
ATOM 1447 O O . ASN A 1 188 ? 11.429 -17.013 -11.480 1.00 98.38 188 ASN A O 1
ATOM 1451 N N . ALA A 1 189 ? 13.338 -18.111 -11.949 1.00 97.25 189 ALA A N 1
ATOM 1452 C CA . ALA A 1 189 ? 13.186 -19.100 -10.887 1.00 97.25 189 ALA A CA 1
ATOM 1453 C C . ALA A 1 189 ? 13.143 -18.447 -9.496 1.00 97.25 189 ALA A C 1
ATOM 1455 O O . ALA A 1 189 ? 13.723 -17.385 -9.263 1.00 97.25 189 ALA A O 1
ATOM 1456 N N . PHE A 1 190 ? 12.445 -19.096 -8.562 1.00 96.44 190 PHE A N 1
ATOM 1457 C CA . PHE A 1 190 ? 12.521 -18.723 -7.154 1.00 96.44 190 PHE A CA 1
ATOM 1458 C C . PHE A 1 190 ? 13.852 -19.188 -6.579 1.00 96.44 190 PHE A C 1
ATOM 1460 O O . PHE A 1 190 ? 14.171 -20.377 -6.615 1.00 96.44 190 PHE A O 1
ATOM 1467 N N . ASP A 1 191 ? 14.609 -18.237 -6.049 1.00 96.75 191 ASP A N 1
ATOM 1468 C CA . ASP A 1 191 ? 15.874 -18.495 -5.383 1.00 96.75 191 ASP A CA 1
ATOM 1469 C C . ASP A 1 191 ? 15.618 -18.768 -3.893 1.00 96.75 191 ASP A C 1
ATOM 1471 O O . ASP A 1 191 ? 15.386 -17.854 -3.099 1.00 96.75 191 ASP A O 1
ATOM 1475 N N . TYR A 1 192 ? 15.586 -20.051 -3.531 1.00 96.81 192 TYR A N 1
ATOM 1476 C CA . TYR A 1 192 ? 15.372 -20.484 -2.148 1.00 96.81 192 TYR A CA 1
ATOM 1477 C C . TYR A 1 192 ? 16.596 -20.246 -1.260 1.00 96.81 192 TYR A C 1
ATOM 1479 O O . TYR A 1 192 ? 16.425 -20.050 -0.058 1.00 96.81 192 TYR A O 1
ATOM 1487 N N . ASP A 1 193 ? 17.802 -20.218 -1.833 1.00 97.88 193 ASP A N 1
ATOM 1488 C CA . ASP A 1 193 ? 19.018 -19.893 -1.086 1.00 97.88 193 ASP A CA 1
ATOM 1489 C C . ASP A 1 193 ? 18.985 -18.412 -0.694 1.00 97.88 193 ASP A C 1
ATOM 1491 O O . ASP A 1 193 ? 19.222 -18.070 0.462 1.00 97.88 193 ASP A O 1
ATOM 1495 N N . ARG A 1 194 ? 18.518 -17.540 -1.597 1.00 97.12 194 ARG A N 1
ATOM 1496 C CA . ARG A 1 194 ? 18.258 -16.129 -1.280 1.00 97.12 194 ARG A CA 1
ATOM 1497 C C . ARG A 1 194 ? 17.239 -15.951 -0.152 1.00 97.12 194 ARG A C 1
ATOM 1499 O O . ARG A 1 194 ? 17.400 -15.063 0.679 1.00 97.12 194 ARG A O 1
ATOM 1506 N N . ALA A 1 195 ? 16.197 -16.780 -0.090 1.00 96.44 195 ALA A N 1
ATOM 1507 C CA . ALA A 1 195 ? 15.247 -16.735 1.023 1.00 96.44 195 ALA A CA 1
ATOM 1508 C C . ALA A 1 195 ? 15.893 -17.105 2.371 1.00 96.44 195 ALA A C 1
ATOM 1510 O O . ALA A 1 195 ? 15.474 -16.574 3.398 1.00 96.44 195 ALA A O 1
ATOM 1511 N N . ALA A 1 196 ? 16.911 -17.972 2.369 1.00 97.38 196 ALA A N 1
ATOM 1512 C CA . ALA A 1 196 ? 17.712 -18.267 3.554 1.00 97.38 196 ALA A CA 1
ATOM 1513 C C . ALA A 1 196 ? 18.689 -17.123 3.886 1.00 97.38 196 ALA A C 1
ATOM 1515 O O . ALA A 1 196 ? 18.814 -16.754 5.050 1.00 97.38 196 ALA A O 1
ATOM 1516 N N . ASP A 1 197 ? 19.319 -16.511 2.879 1.00 97.19 197 ASP A N 1
ATOM 1517 C CA . ASP A 1 197 ? 20.231 -15.371 3.066 1.00 97.19 197 ASP A CA 1
ATOM 1518 C C . ASP A 1 197 ? 19.520 -14.126 3.631 1.00 97.19 197 ASP A C 1
ATOM 1520 O O . ASP A 1 197 ? 20.130 -13.329 4.344 1.00 97.19 197 ASP A O 1
ATOM 1524 N N . PHE A 1 198 ? 18.228 -13.957 3.328 1.00 97.12 198 PHE A N 1
ATOM 1525 C CA . PHE A 1 198 ? 17.387 -12.855 3.807 1.00 97.12 198 PHE A CA 1
ATOM 1526 C C . PHE A 1 198 ? 16.288 -13.322 4.775 1.00 97.12 198 PHE A C 1
ATOM 1528 O O . PHE A 1 198 ? 15.162 -12.812 4.741 1.00 97.12 198 PHE A O 1
ATOM 1535 N N . GLU A 1 199 ? 16.606 -14.276 5.656 1.00 96.62 199 GLU A N 1
ATOM 1536 C CA . GLU A 1 199 ? 15.640 -14.851 6.603 1.00 96.62 199 GLU A CA 1
ATOM 1537 C C . GLU A 1 199 ? 14.943 -13.799 7.485 1.00 96.62 199 GLU A C 1
ATOM 1539 O O . GLU A 1 199 ? 13.738 -13.911 7.722 1.00 96.62 199 GLU A O 1
ATOM 1544 N N . ASP A 1 200 ? 15.646 -12.730 7.876 1.00 96.00 200 ASP A N 1
ATOM 1545 C CA . ASP A 1 200 ? 15.084 -11.607 8.640 1.00 96.00 200 ASP A CA 1
ATOM 1546 C C . ASP A 1 200 ? 13.971 -10.873 7.871 1.00 96.00 200 ASP A C 1
ATOM 1548 O O . ASP A 1 200 ? 12.923 -10.561 8.436 1.00 96.00 200 ASP A O 1
ATOM 1552 N N . SER A 1 201 ? 14.144 -10.637 6.563 1.00 96.88 201 SER A N 1
ATOM 1553 C CA . SER A 1 201 ? 13.105 -10.010 5.728 1.00 96.88 201 SER A CA 1
ATOM 1554 C C . SER A 1 201 ? 11.886 -10.918 5.594 1.00 96.88 201 SER A C 1
ATOM 1556 O O . SER A 1 201 ? 10.745 -10.457 5.679 1.00 96.88 201 SER A O 1
ATOM 1558 N N . VAL A 1 202 ? 12.114 -12.226 5.442 1.00 97.81 202 VAL A N 1
ATOM 1559 C CA . VAL A 1 202 ? 11.035 -13.217 5.363 1.00 97.81 202 VAL A CA 1
ATOM 1560 C C . VAL A 1 202 ? 10.276 -13.281 6.692 1.00 97.81 202 VAL A C 1
ATOM 1562 O O . VAL A 1 202 ? 9.041 -13.328 6.710 1.00 97.81 202 VAL A O 1
ATOM 1565 N N . ALA A 1 203 ? 10.996 -13.265 7.815 1.00 97.12 203 ALA A N 1
ATOM 1566 C CA . ALA A 1 203 ? 10.419 -13.235 9.152 1.00 97.12 203 ALA A CA 1
ATOM 1567 C C . ALA A 1 203 ? 9.602 -11.959 9.387 1.00 97.12 203 ALA A C 1
ATOM 1569 O O . ALA A 1 203 ? 8.467 -12.047 9.855 1.00 97.12 203 ALA A O 1
ATOM 1570 N N . TYR A 1 204 ? 10.118 -10.803 8.974 1.00 97.44 204 TYR A N 1
ATOM 1571 C CA . TYR A 1 204 ? 9.414 -9.531 9.082 1.00 97.44 204 TYR A CA 1
ATOM 1572 C C . TYR A 1 204 ? 8.155 -9.478 8.212 1.00 97.44 204 TYR A C 1
ATOM 1574 O O . TYR A 1 204 ? 7.107 -9.025 8.660 1.00 97.44 204 TYR A O 1
ATOM 1582 N N . PHE A 1 205 ? 8.180 -10.038 6.999 1.00 97.50 205 PHE A N 1
ATOM 1583 C CA . PHE A 1 205 ? 6.966 -10.202 6.191 1.00 97.50 205 PHE A CA 1
ATOM 1584 C C . PHE A 1 205 ? 5.881 -11.005 6.920 1.00 97.50 205 PHE A C 1
ATOM 1586 O O . PHE A 1 205 ? 4.697 -10.659 6.863 1.00 97.50 205 PHE A O 1
ATOM 1593 N N . ARG A 1 206 ? 6.278 -12.071 7.625 1.00 97.56 206 ARG A N 1
ATOM 1594 C CA . ARG A 1 206 ? 5.365 -12.879 8.444 1.00 97.56 206 ARG A CA 1
ATOM 1595 C C . ARG A 1 206 ? 4.819 -12.082 9.627 1.00 97.56 206 ARG A C 1
ATOM 1597 O O . ARG A 1 206 ? 3.626 -12.168 9.901 1.00 97.56 206 ARG A O 1
ATOM 1604 N N . GLU A 1 207 ? 5.661 -11.297 10.293 1.00 97.38 207 GLU A N 1
ATOM 1605 C CA . GLU A 1 207 ? 5.244 -10.381 11.358 1.00 97.38 207 GLU A CA 1
ATOM 1606 C C . GLU A 1 207 ? 4.204 -9.374 10.849 1.00 97.38 207 GLU A C 1
ATOM 1608 O O . GLU A 1 207 ? 3.132 -9.265 11.436 1.00 97.38 207 GLU A O 1
ATOM 1613 N N . LEU A 1 208 ? 4.452 -8.722 9.708 1.00 98.31 208 LEU A N 1
ATOM 1614 C CA . LEU A 1 208 ? 3.512 -7.781 9.089 1.00 98.31 208 LEU A CA 1
ATOM 1615 C C . LEU A 1 208 ? 2.174 -8.441 8.726 1.00 98.31 208 LEU A C 1
ATOM 1617 O O . LEU A 1 208 ? 1.107 -7.851 8.927 1.00 98.31 208 LEU A O 1
ATOM 1621 N N . ALA A 1 209 ? 2.212 -9.669 8.204 1.00 97.94 209 ALA A N 1
ATOM 1622 C CA . ALA A 1 209 ? 1.009 -10.430 7.887 1.00 97.94 209 ALA A CA 1
ATOM 1623 C C . ALA A 1 209 ? 0.198 -10.780 9.144 1.00 97.94 209 ALA A C 1
ATOM 1625 O O . ALA A 1 209 ? -1.019 -10.575 9.155 1.00 97.94 209 ALA A O 1
ATOM 1626 N N . ASN A 1 210 ? 0.862 -11.241 10.208 1.00 98.00 210 ASN A N 1
ATOM 1627 C CA . ASN A 1 210 ? 0.224 -11.537 11.491 1.00 98.00 210 ASN A CA 1
ATOM 1628 C C . ASN A 1 210 ? -0.348 -10.267 12.126 1.00 98.00 210 ASN A C 1
ATOM 1630 O O . ASN A 1 210 ? -1.527 -10.237 12.476 1.00 98.00 210 ASN A O 1
ATOM 1634 N N . PHE A 1 211 ? 0.436 -9.185 12.158 1.00 97.69 211 PHE A N 1
ATOM 1635 C CA . PHE A 1 211 ? 0.002 -7.879 12.638 1.00 97.69 211 PHE A CA 1
ATOM 1636 C C . PHE A 1 211 ? -1.285 -7.446 11.935 1.00 97.69 211 PHE A C 1
ATOM 1638 O O . PHE A 1 211 ? -2.279 -7.139 12.590 1.00 97.69 211 PHE A O 1
ATOM 1645 N N . ARG A 1 212 ? -1.318 -7.485 10.597 1.00 98.06 212 ARG A N 1
ATOM 1646 C CA . ARG A 1 212 ? -2.511 -7.132 9.815 1.00 98.06 212 ARG A CA 1
ATOM 1647 C C . ARG A 1 212 ? -3.701 -8.054 10.103 1.00 98.06 212 ARG A C 1
ATOM 1649 O O . ARG A 1 212 ? -4.843 -7.589 10.119 1.00 98.06 212 ARG A O 1
ATOM 1656 N N . ALA A 1 213 ? -3.468 -9.350 10.305 1.00 97.44 213 ALA A N 1
ATOM 1657 C CA . ALA A 1 213 ? -4.520 -10.318 10.612 1.00 97.44 213 ALA A CA 1
ATOM 1658 C C . ALA A 1 213 ? -5.146 -10.087 12.000 1.00 97.44 213 ALA A C 1
ATOM 1660 O O . ALA A 1 213 ? -6.363 -10.216 12.150 1.00 97.44 213 ALA A O 1
ATOM 1661 N N . GLU A 1 214 ? -4.337 -9.692 12.980 1.00 96.56 214 GLU A N 1
ATOM 1662 C CA . GLU A 1 214 ? -4.748 -9.427 14.364 1.00 96.56 214 GLU A CA 1
ATOM 1663 C C . GLU A 1 214 ? -5.349 -8.024 14.541 1.00 96.56 214 GLU A C 1
ATOM 1665 O O . GLU A 1 214 ? -6.220 -7.812 15.382 1.00 96.56 214 GLU A O 1
ATOM 1670 N N . ASN A 1 215 ? -4.958 -7.070 13.694 1.00 96.56 215 ASN A N 1
ATOM 1671 C CA . ASN A 1 215 ? -5.380 -5.677 13.782 1.00 96.56 215 ASN A CA 1
ATOM 1672 C C . ASN A 1 215 ? -6.426 -5.347 12.709 1.00 96.56 215 ASN A C 1
ATOM 1674 O O . ASN A 1 215 ? -6.120 -5.119 11.541 1.00 96.56 215 ASN A O 1
ATOM 1678 N N . SER A 1 216 ? -7.705 -5.310 13.087 1.00 95.56 216 SER A N 1
ATOM 1679 C CA . SER A 1 216 ? -8.802 -5.010 12.148 1.00 95.56 216 SER A CA 1
ATOM 1680 C C . SER A 1 216 ? -8.828 -3.557 11.661 1.00 95.56 216 SER A C 1
ATOM 1682 O O . SER A 1 216 ? -9.384 -3.287 10.598 1.00 95.56 216 SER A O 1
ATOM 1684 N N . TRP A 1 217 ? -8.201 -2.629 12.390 1.00 96.31 217 TRP A N 1
ATOM 1685 C CA . TRP A 1 217 ? -8.203 -1.205 12.055 1.00 96.31 217 TRP A CA 1
ATOM 1686 C C . TRP A 1 217 ? -7.463 -0.879 10.749 1.00 96.31 217 TRP A C 1
ATOM 1688 O O . TRP A 1 217 ? -7.837 0.082 10.096 1.00 96.31 217 TRP A O 1
ATOM 1698 N N . VAL A 1 218 ? -6.507 -1.712 10.313 1.00 97.31 218 VAL A N 1
ATOM 1699 C CA . VAL A 1 218 ? -5.835 -1.596 8.998 1.00 97.31 218 VAL A CA 1
ATOM 1700 C C . VAL A 1 218 ? -6.585 -2.305 7.856 1.00 97.31 218 VAL A C 1
ATOM 1702 O O . VAL A 1 218 ? -6.060 -2.439 6.750 1.00 97.31 218 VAL A O 1
ATOM 1705 N N . ARG A 1 219 ? -7.795 -2.818 8.115 1.00 97.31 219 ARG A N 1
ATOM 1706 C CA . ARG A 1 219 ? -8.630 -3.578 7.163 1.00 97.31 219 ARG A CA 1
ATOM 1707 C C . ARG A 1 219 ? -10.056 -3.031 7.067 1.00 97.31 219 ARG A C 1
ATOM 1709 O O . ARG A 1 219 ? -10.988 -3.766 6.737 1.00 97.31 219 ARG A O 1
ATOM 1716 N N . LEU A 1 220 ? -10.247 -1.754 7.378 1.00 97.69 220 LEU A N 1
ATOM 1717 C CA . LEU A 1 220 ? -11.520 -1.088 7.149 1.00 97.69 220 LEU A CA 1
ATOM 1718 C C . LEU A 1 220 ? -11.773 -0.968 5.640 1.00 97.69 220 LEU A C 1
ATOM 1720 O O . LEU A 1 220 ? -10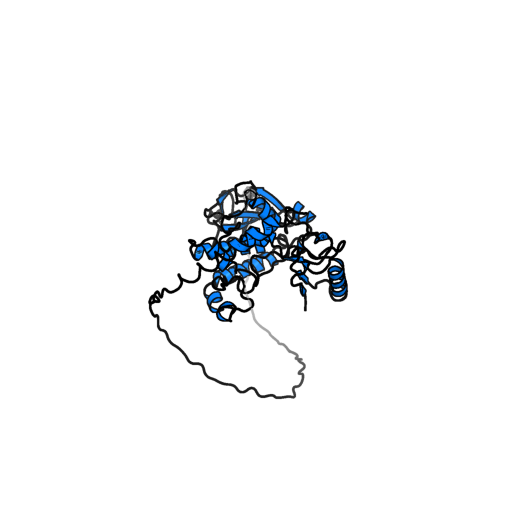.849 -0.823 4.841 1.00 97.69 220 LEU A O 1
ATOM 1724 N N . VAL A 1 221 ? -13.047 -1.041 5.259 1.00 97.00 221 VAL A N 1
ATOM 1725 C CA . VAL A 1 221 ? -13.480 -0.940 3.855 1.00 97.00 221 VAL A CA 1
ATOM 1726 C C . VAL A 1 221 ? -14.278 0.332 3.589 1.00 97.00 221 VAL A C 1
ATOM 1728 O O . VAL A 1 221 ? -14.101 0.968 2.561 1.00 97.00 221 VAL A O 1
ATOM 1731 N N . ASP A 1 222 ? -15.121 0.735 4.537 1.00 97.31 222 ASP A N 1
ATOM 1732 C CA . ASP A 1 222 ? -16.028 1.873 4.406 1.00 97.31 222 ASP A CA 1
ATOM 1733 C C . ASP A 1 222 ? -15.278 3.198 4.598 1.00 97.31 222 ASP A C 1
ATOM 1735 O O . ASP A 1 222 ? -14.727 3.451 5.674 1.00 97.31 222 ASP A O 1
ATOM 1739 N N . TYR A 1 223 ? -15.285 4.059 3.576 1.00 97.94 223 TYR A N 1
ATOM 1740 C CA . TYR A 1 223 ? -14.593 5.346 3.647 1.00 97.94 223 TYR A CA 1
ATOM 1741 C C . TYR A 1 223 ? -15.129 6.267 4.736 1.00 97.94 223 TYR A C 1
ATOM 1743 O O . TYR A 1 223 ? -14.337 6.957 5.364 1.00 97.94 223 TYR A O 1
ATOM 1751 N N . SER A 1 224 ? -16.430 6.262 5.034 1.00 97.31 224 SER A N 1
ATOM 1752 C CA . SER A 1 224 ? -16.963 7.078 6.129 1.00 97.31 224 SER A CA 1
ATOM 1753 C C . SER A 1 224 ? -16.382 6.643 7.474 1.00 97.31 224 SER A C 1
ATOM 1755 O O . SER A 1 224 ? -15.998 7.489 8.281 1.00 97.31 224 SER A O 1
ATOM 1757 N N . LYS A 1 225 ? -16.248 5.331 7.700 1.00 97.25 225 LYS A N 1
ATOM 1758 C CA . LYS A 1 225 ? -15.605 4.799 8.913 1.00 97.25 225 LYS A CA 1
ATOM 1759 C C . LYS A 1 225 ? -14.110 5.096 8.950 1.00 97.25 225 LYS A C 1
ATOM 1761 O O . LYS A 1 225 ? -13.596 5.438 10.008 1.00 97.25 225 LYS A O 1
ATOM 1766 N N . ILE A 1 226 ? -13.423 4.978 7.814 1.00 98.06 226 ILE A N 1
ATOM 1767 C CA . ILE A 1 226 ? -11.998 5.313 7.704 1.00 98.06 226 ILE A CA 1
ATOM 1768 C C . ILE A 1 226 ? -11.774 6.801 8.005 1.00 98.06 226 ILE A C 1
ATOM 1770 O O . ILE A 1 226 ? -10.890 7.130 8.787 1.00 98.06 226 ILE A O 1
ATOM 1774 N N . GLU A 1 227 ? -12.592 7.698 7.451 1.00 97.44 227 GLU A N 1
ATOM 1775 C CA . GLU A 1 227 ? -12.501 9.141 7.706 1.00 97.44 227 GLU A CA 1
ATOM 1776 C C . GLU A 1 227 ? -12.766 9.504 9.167 1.00 97.44 227 GLU A C 1
ATOM 1778 O O . GLU A 1 227 ? -12.084 10.360 9.718 1.00 97.44 227 GLU A O 1
ATOM 1783 N N . GLN A 1 228 ? -13.726 8.839 9.810 1.00 97.19 228 GLN A N 1
ATOM 1784 C CA . GLN A 1 228 ? -14.004 9.054 11.231 1.00 97.19 228 GLN A CA 1
ATOM 1785 C C . GLN A 1 228 ? -12.885 8.525 12.134 1.00 97.19 228 GLN A C 1
ATOM 1787 O O . GLN A 1 228 ? -12.636 9.101 13.189 1.00 97.19 228 GLN A O 1
ATOM 1792 N N . ALA A 1 229 ? -12.235 7.427 11.741 1.00 97.81 229 ALA A N 1
ATOM 1793 C CA . ALA A 1 229 ? -11.235 6.769 12.570 1.00 97.81 229 ALA A CA 1
ATOM 1794 C C . ALA A 1 229 ? -9.826 7.359 12.419 1.00 97.81 229 ALA A C 1
ATOM 1796 O O . ALA A 1 229 ? -9.076 7.348 13.390 1.00 97.81 229 ALA A O 1
ATOM 1797 N N . TYR A 1 230 ? -9.447 7.837 11.229 1.00 98.50 230 TYR A N 1
ATOM 1798 C CA . TYR A 1 230 ? -8.078 8.261 10.912 1.00 98.50 230 TYR A CA 1
ATOM 1799 C C . TYR A 1 230 ? -7.920 9.784 10.910 1.00 98.50 230 TYR A C 1
ATOM 1801 O O . TYR A 1 230 ? -8.433 10.465 10.019 1.00 98.50 230 TYR A O 1
ATOM 1809 N N . GLU A 1 231 ? -7.090 10.299 11.815 1.00 98.12 231 GLU A N 1
ATOM 1810 C CA . GLU A 1 231 ? -6.789 11.728 11.948 1.00 98.12 231 GLU A CA 1
ATOM 1811 C C . GLU A 1 231 ? -5.306 12.009 11.666 1.00 98.12 231 GLU A C 1
ATOM 1813 O O . GLU A 1 231 ? -4.426 11.490 12.350 1.00 98.12 231 GLU A O 1
ATOM 1818 N N . GLY A 1 232 ? -5.003 12.854 10.676 1.00 97.50 232 GLY A N 1
ATOM 1819 C CA . GLY A 1 232 ? -3.632 13.306 10.418 1.00 97.50 232 GLY A CA 1
ATOM 1820 C C . GLY A 1 232 ? -3.163 14.298 11.487 1.00 97.50 232 GLY A C 1
ATOM 1821 O O . GLY A 1 232 ? -3.731 15.378 11.602 1.00 97.50 232 GLY A O 1
ATOM 1822 N N . VAL A 1 233 ? -2.109 13.961 12.237 1.00 95.06 233 VAL A N 1
ATOM 1823 C CA . VAL A 1 233 ? -1.585 14.790 13.341 1.00 95.06 233 VAL A CA 1
ATOM 1824 C C . VAL A 1 233 ? -0.511 15.759 12.850 1.00 95.06 233 VAL A C 1
ATOM 1826 O O . VAL A 1 233 ? -0.546 16.948 13.164 1.00 95.06 233 VAL A O 1
ATOM 1829 N N . SER A 1 234 ? 0.445 15.280 12.052 1.00 93.12 234 SER A N 1
ATOM 1830 C CA . SER A 1 234 ? 1.455 16.139 11.430 1.00 93.12 234 SER A CA 1
ATOM 1831 C C . SER A 1 234 ? 1.654 15.765 9.970 1.00 93.12 234 SER A C 1
ATOM 1833 O O . SER A 1 234 ? 2.401 14.841 9.675 1.00 93.12 234 SER A O 1
ATOM 1835 N N . ILE A 1 235 ? 1.000 16.487 9.062 1.00 95.56 235 ILE A N 1
ATOM 1836 C CA . ILE A 1 235 ? 1.178 16.362 7.609 1.00 95.56 235 ILE A CA 1
ATOM 1837 C C . ILE A 1 235 ? 1.434 17.767 7.069 1.00 95.56 235 ILE A C 1
ATOM 1839 O O . ILE A 1 235 ? 0.612 18.662 7.271 1.00 95.56 235 ILE A O 1
ATOM 1843 N N . LYS A 1 236 ? 2.595 17.985 6.448 1.00 94.50 236 LYS A N 1
ATOM 1844 C CA . LYS A 1 236 ? 3.025 19.304 5.968 1.00 94.50 236 LYS A CA 1
ATOM 1845 C C . LYS A 1 236 ? 3.720 19.164 4.625 1.00 94.50 236 LYS A C 1
ATOM 1847 O O . LYS A 1 236 ? 4.594 18.316 4.483 1.00 94.50 236 LYS A O 1
ATOM 1852 N N . ASP A 1 237 ? 3.379 20.034 3.683 1.00 95.25 237 ASP A N 1
ATOM 1853 C CA . ASP A 1 237 ? 4.073 20.084 2.398 1.00 95.25 237 ASP A CA 1
ATOM 1854 C C . ASP A 1 237 ? 5.569 20.354 2.603 1.00 95.25 237 ASP A C 1
ATOM 1856 O O . ASP A 1 237 ? 5.971 21.176 3.432 1.00 95.25 237 ASP A O 1
ATOM 1860 N N . GLY A 1 238 ? 6.397 19.628 1.856 1.00 95.38 238 GLY A N 1
ATOM 1861 C CA . GLY A 1 238 ? 7.854 19.686 1.937 1.00 95.38 238 GLY A CA 1
ATOM 1862 C C . GLY A 1 238 ? 8.469 18.844 3.062 1.00 95.38 238 GLY A C 1
ATOM 1863 O O . GLY A 1 238 ? 9.670 18.579 3.009 1.00 95.38 238 GLY A O 1
ATOM 1864 N N . ASP A 1 239 ? 7.686 18.363 4.038 1.00 96.81 239 ASP A N 1
ATOM 1865 C CA . ASP A 1 239 ? 8.134 17.344 4.993 1.00 96.81 239 ASP A CA 1
ATOM 1866 C C . ASP A 1 239 ? 7.545 15.986 4.609 1.00 96.81 239 ASP A C 1
ATOM 1868 O O . ASP A 1 239 ? 6.334 15.775 4.588 1.00 96.81 239 ASP A O 1
ATOM 1872 N N . LYS A 1 240 ? 8.425 15.037 4.289 1.00 97.31 240 LYS A N 1
ATOM 1873 C CA . LYS A 1 240 ? 8.007 13.685 3.913 1.00 97.31 240 LYS A CA 1
ATOM 1874 C C . LYS A 1 240 ? 7.613 12.854 5.133 1.00 97.31 240 LYS A C 1
ATOM 1876 O O . LYS A 1 240 ? 6.971 11.822 4.957 1.00 97.31 240 LYS A O 1
ATOM 1881 N N . ARG A 1 241 ? 7.996 13.261 6.346 1.00 98.19 241 ARG A N 1
ATOM 1882 C CA . ARG A 1 241 ? 7.601 12.591 7.589 1.00 98.19 241 ARG A CA 1
ATOM 1883 C C . ARG A 1 241 ? 6.183 12.990 7.948 1.00 98.19 241 ARG A C 1
ATOM 1885 O O . ARG A 1 241 ? 5.796 14.145 7.779 1.00 98.19 241 ARG A O 1
ATOM 1892 N N . PHE A 1 242 ? 5.427 12.050 8.491 1.00 98.62 242 PHE A N 1
ATOM 1893 C CA . PHE A 1 242 ? 4.113 12.370 9.019 1.00 98.62 242 PHE A CA 1
ATOM 1894 C C . PHE A 1 242 ? 3.696 11.459 10.160 1.00 98.62 242 PHE A C 1
ATOM 1896 O O . PHE A 1 242 ? 4.283 10.404 10.389 1.00 98.62 242 PHE A O 1
ATOM 1903 N N . SER A 1 243 ? 2.661 11.878 10.880 1.00 98.62 243 SER A N 1
ATOM 1904 C CA . SER A 1 243 ? 2.012 11.050 11.886 1.00 98.62 243 SER A CA 1
ATOM 1905 C C . SER A 1 243 ? 0.500 11.166 11.809 1.00 98.62 243 SER A C 1
ATOM 1907 O O . SER A 1 243 ? -0.044 12.177 11.350 1.00 98.62 243 SER A O 1
ATOM 1909 N N . TYR A 1 244 ? -0.178 10.112 12.243 1.00 98.69 244 TYR A N 1
ATOM 1910 C CA . TYR A 1 244 ? -1.630 10.055 12.305 1.00 98.69 244 TYR A CA 1
ATOM 1911 C C . TYR A 1 244 ? -2.095 9.216 13.491 1.00 98.69 244 TYR A C 1
ATOM 1913 O O . TYR A 1 244 ? -1.375 8.342 13.974 1.00 98.69 244 TYR A O 1
ATOM 1921 N N . LYS A 1 245 ? -3.310 9.492 13.950 1.00 98.31 245 LYS A N 1
ATOM 1922 C CA . LYS A 1 245 ? -4.011 8.717 14.966 1.00 98.31 245 LYS A CA 1
ATOM 1923 C C . LYS A 1 245 ? -5.063 7.824 14.338 1.00 98.31 245 LYS A C 1
ATOM 1925 O O . LYS A 1 245 ? -5.616 8.154 13.288 1.00 98.31 245 LYS A O 1
ATOM 1930 N N . VAL A 1 246 ? -5.345 6.716 15.015 1.00 98.31 246 VAL A N 1
ATOM 1931 C CA . VAL A 1 246 ? -6.482 5.851 14.709 1.00 98.31 246 VAL A CA 1
ATOM 1932 C C . VAL A 1 246 ? -7.303 5.629 15.968 1.00 98.31 246 VAL A C 1
ATOM 1934 O O . VAL A 1 246 ? -6.809 5.061 16.944 1.00 98.31 246 VAL A O 1
ATOM 1937 N N . THR A 1 247 ? -8.567 6.038 15.910 1.00 97.38 247 THR A N 1
ATOM 1938 C CA . THR A 1 247 ? -9.521 5.937 17.014 1.00 97.38 247 THR A CA 1
ATOM 1939 C C . THR A 1 247 ? -10.752 5.173 16.552 1.00 97.38 247 THR A C 1
ATOM 1941 O O . THR A 1 247 ? -11.460 5.588 15.639 1.00 97.38 247 THR A O 1
ATOM 1944 N N . LEU A 1 248 ? -11.018 4.038 17.190 1.00 95.12 248 LEU A N 1
ATOM 1945 C CA . LEU A 1 248 ? -12.207 3.225 16.953 1.00 95.12 248 LEU A CA 1
ATOM 1946 C C . LEU A 1 248 ? -12.939 3.037 18.275 1.00 95.12 248 LEU A C 1
ATOM 1948 O O . LEU A 1 248 ? -12.304 2.905 19.319 1.00 95.12 248 LEU A O 1
ATOM 1952 N N . ALA A 1 249 ? -14.271 3.005 18.224 1.00 90.94 249 ALA A N 1
ATOM 1953 C CA . ALA A 1 249 ? -15.073 2.683 19.399 1.00 90.94 249 ALA A CA 1
ATOM 1954 C C . ALA A 1 249 ? -14.616 1.341 19.996 1.00 90.94 249 ALA A C 1
ATOM 1956 O O . ALA A 1 249 ? -14.346 0.389 19.258 1.00 90.94 249 ALA A O 1
ATOM 1957 N N . ASP A 1 250 ? -14.509 1.297 21.324 1.00 88.88 250 ASP A N 1
ATOM 1958 C CA . ASP A 1 250 ? -14.137 0.110 22.103 1.00 88.88 250 ASP A CA 1
ATOM 1959 C C . ASP A 1 250 ? -12.750 -0.480 21.782 1.00 88.88 250 ASP A C 1
ATOM 1961 O O . ASP A 1 250 ? -12.462 -1.629 22.119 1.00 88.88 250 ASP A O 1
ATOM 1965 N N . GLN A 1 251 ? -11.864 0.297 21.152 1.00 93.19 251 GLN A N 1
ATOM 1966 C CA . GLN A 1 251 ? -10.461 -0.068 20.966 1.00 93.19 251 GLN A CA 1
ATOM 1967 C C . GLN A 1 251 ? -9.541 1.025 21.513 1.00 93.19 251 GLN A C 1
ATOM 1969 O O . GLN A 1 251 ? -9.901 2.204 21.470 1.00 93.19 251 GLN A O 1
ATOM 1974 N N . PRO A 1 252 ? -8.339 0.668 21.995 1.00 94.12 252 PRO A N 1
ATOM 1975 C CA . PRO A 1 252 ? -7.367 1.671 22.398 1.00 94.12 252 PRO A CA 1
ATOM 1976 C C . PRO A 1 252 ? -6.969 2.590 21.230 1.00 94.12 252 PRO A C 1
ATOM 1978 O O . PRO A 1 252 ? -6.869 2.150 20.080 1.00 94.12 252 PRO A O 1
ATOM 1981 N N . GLU A 1 253 ? -6.728 3.869 21.537 1.00 96.44 253 GLU A N 1
ATOM 1982 C CA . GLU A 1 253 ? -6.188 4.841 20.578 1.00 96.44 253 GLU A CA 1
ATOM 1983 C C . GLU A 1 253 ? -4.812 4.379 20.092 1.00 96.44 253 GLU A C 1
ATOM 1985 O O . GLU A 1 253 ? -4.003 3.862 20.866 1.00 96.44 253 GLU A O 1
ATOM 1990 N N . ARG A 1 254 ? -4.522 4.597 18.811 1.00 97.69 254 ARG A N 1
ATOM 1991 C CA . ARG A 1 254 ? -3.210 4.320 18.223 1.00 97.69 254 ARG A CA 1
ATOM 1992 C C . ARG A 1 254 ? -2.629 5.579 17.621 1.00 97.69 254 ARG A C 1
ATOM 1994 O O . ARG A 1 254 ? -3.367 6.410 17.097 1.00 97.69 254 ARG A O 1
ATOM 2001 N N . ILE A 1 255 ? -1.309 5.690 17.653 1.00 98.00 255 ILE A N 1
ATOM 2002 C CA . ILE A 1 255 ? -0.569 6.724 16.937 1.00 98.00 255 ILE A CA 1
ATOM 2003 C C . ILE A 1 255 ? 0.514 6.067 16.091 1.00 98.00 255 ILE A C 1
ATOM 2005 O O . ILE A 1 255 ? 1.226 5.170 16.545 1.00 98.00 255 ILE A O 1
ATOM 2009 N N . VAL A 1 256 ? 0.607 6.502 14.841 1.00 98.44 256 VAL A N 1
ATOM 2010 C CA . VAL A 1 256 ? 1.555 5.984 13.862 1.00 98.44 256 VAL A CA 1
ATOM 2011 C C . VAL A 1 256 ? 2.457 7.114 13.410 1.00 98.44 256 VAL A C 1
ATOM 2013 O O . VAL A 1 256 ? 1.974 8.176 13.021 1.00 98.44 256 VAL A O 1
ATOM 2016 N N . PHE A 1 257 ? 3.761 6.868 13.430 1.00 98.38 257 PHE A N 1
ATOM 2017 C CA . PHE A 1 257 ? 4.776 7.760 12.880 1.00 98.38 257 PHE A CA 1
ATOM 2018 C C . PHE A 1 257 ? 5.379 7.116 11.641 1.00 98.38 257 PHE A C 1
ATOM 2020 O O . PHE A 1 257 ? 5.734 5.943 11.674 1.00 98.38 257 PHE A O 1
ATOM 2027 N N . VAL A 1 258 ? 5.498 7.876 10.558 1.00 98.62 258 VAL A N 1
ATOM 2028 C CA . VAL A 1 258 ? 6.072 7.431 9.288 1.00 98.62 258 VAL A CA 1
ATOM 2029 C C . VAL A 1 258 ? 7.267 8.317 8.965 1.00 98.62 258 VAL A C 1
ATOM 2031 O O . VAL A 1 258 ? 7.122 9.526 8.765 1.00 98.62 258 VAL A O 1
ATOM 2034 N N . ASN A 1 259 ? 8.451 7.712 8.918 1.00 97.81 259 ASN A N 1
ATOM 2035 C CA . ASN A 1 259 ? 9.716 8.382 8.664 1.00 97.81 259 ASN A CA 1
ATOM 2036 C C . ASN A 1 259 ? 10.407 7.776 7.431 1.00 97.81 259 ASN A C 1
ATOM 2038 O O . ASN A 1 259 ? 11.083 6.762 7.555 1.00 97.81 259 ASN A O 1
ATOM 2042 N N . PRO A 1 260 ? 10.293 8.389 6.240 1.00 97.25 260 PRO A N 1
ATOM 2043 C CA . PRO A 1 260 ? 10.963 7.910 5.028 1.00 97.25 260 PRO A CA 1
ATOM 2044 C C . PRO A 1 260 ? 12.391 8.458 4.870 1.00 97.25 260 PRO A C 1
ATOM 2046 O O . PRO A 1 260 ? 13.016 8.231 3.835 1.00 97.25 260 PRO A O 1
ATOM 2049 N N . THR A 1 261 ? 12.864 9.275 5.816 1.00 96.56 261 THR A N 1
ATOM 2050 C CA . THR A 1 261 ? 14.146 9.986 5.706 1.00 96.56 261 THR A CA 1
ATOM 2051 C C . THR A 1 261 ? 15.298 9.123 6.197 1.00 96.56 261 THR A C 1
ATOM 2053 O O . THR A 1 261 ? 15.061 8.130 6.876 1.00 96.56 261 THR A O 1
ATOM 2056 N N . ASP A 1 262 ? 16.528 9.541 5.898 1.00 94.50 262 ASP A N 1
ATOM 2057 C CA . ASP A 1 262 ? 17.768 8.836 6.267 1.00 94.50 262 ASP A CA 1
ATOM 2058 C C . ASP A 1 262 ? 18.261 9.193 7.680 1.00 94.50 262 ASP A C 1
ATOM 2060 O O . ASP A 1 262 ? 19.379 8.858 8.065 1.00 94.50 262 ASP A O 1
ATOM 2064 N N . ALA A 1 263 ? 17.446 9.923 8.445 1.00 94.06 263 ALA A N 1
ATOM 2065 C CA . ALA A 1 263 ? 17.749 10.340 9.802 1.00 94.06 263 ALA A CA 1
ATOM 2066 C C . ALA A 1 263 ? 16.602 9.976 10.741 1.00 94.06 263 ALA A C 1
ATOM 2068 O O . ALA A 1 263 ? 15.426 9.997 10.364 1.00 94.06 263 ALA A O 1
ATOM 2069 N N . ASP A 1 264 ? 16.952 9.682 11.988 1.00 94.19 264 ASP A N 1
ATOM 2070 C CA . ASP A 1 264 ? 15.961 9.444 13.026 1.00 94.19 264 ASP A CA 1
ATOM 2071 C C . ASP A 1 264 ? 15.144 10.715 13.289 1.00 94.19 264 ASP A C 1
ATOM 2073 O O . ASP A 1 264 ? 15.627 11.851 13.189 1.00 94.19 264 ASP A O 1
ATOM 2077 N N . TRP A 1 265 ? 13.876 10.520 13.629 1.00 94.94 265 TRP A N 1
ATOM 2078 C CA . TRP A 1 265 ? 12.936 11.595 13.892 1.00 94.94 265 TRP A CA 1
ATOM 2079 C C . TRP A 1 265 ? 12.527 11.597 15.361 1.00 94.94 265 TRP A C 1
ATOM 2081 O O . TRP A 1 265 ? 11.802 10.720 15.821 1.00 94.94 265 TRP A O 1
ATOM 2091 N N . ASN A 1 266 ? 12.981 12.612 16.096 1.00 94.81 266 ASN A N 1
ATOM 2092 C CA . ASN A 1 266 ? 12.576 12.818 17.483 1.00 94.81 266 ASN A CA 1
ATOM 2093 C C . ASN A 1 266 ? 11.161 13.397 17.539 1.00 94.81 266 ASN A C 1
ATOM 2095 O O . ASN A 1 266 ? 10.892 14.452 16.954 1.00 94.81 266 ASN A O 1
ATOM 2099 N N . VAL A 1 267 ? 10.282 12.716 18.266 1.00 94.19 267 VAL A N 1
ATOM 2100 C CA . VAL A 1 267 ? 8.886 13.107 18.479 1.00 94.19 267 VAL A CA 1
ATOM 2101 C C . VAL A 1 267 ? 8.532 12.984 19.951 1.00 94.19 267 VAL A C 1
ATOM 2103 O O . VAL A 1 267 ? 9.075 12.140 20.656 1.00 94.19 267 VAL A O 1
ATOM 2106 N N . THR A 1 268 ? 7.585 13.795 20.404 1.00 93.94 268 THR A N 1
ATOM 2107 C CA . THR A 1 268 ? 7.002 13.668 21.741 1.00 93.94 268 THR A CA 1
ATOM 2108 C C . THR A 1 268 ? 5.671 12.935 21.617 1.00 93.94 268 THR A C 1
ATOM 2110 O O . THR A 1 268 ? 4.783 13.378 20.883 1.00 93.94 268 THR A O 1
ATOM 2113 N N . LEU A 1 269 ? 5.527 11.806 22.311 1.00 93.69 269 LEU A N 1
ATOM 2114 C CA . LEU A 1 269 ? 4.259 11.086 22.394 1.00 93.69 269 LEU A CA 1
ATOM 2115 C C . LEU A 1 269 ? 3.212 11.931 23.142 1.00 93.69 269 LEU A C 1
ATOM 2117 O O . LEU A 1 269 ? 3.569 12.657 24.075 1.00 93.69 269 LEU A O 1
ATOM 2121 N N . PRO A 1 270 ? 1.918 11.834 22.782 1.00 93.31 270 PRO A N 1
ATOM 2122 C CA . PRO A 1 270 ? 0.859 12.445 23.576 1.00 93.31 270 PRO A CA 1
ATOM 2123 C C . PRO A 1 270 ? 0.855 11.905 25.011 1.00 93.31 270 PRO A C 1
ATOM 2125 O O . PRO A 1 270 ? 1.328 10.797 25.265 1.00 93.31 270 PRO A O 1
ATOM 2128 N N . GLU A 1 271 ? 0.275 12.666 25.938 1.00 91.00 271 GLU A N 1
ATOM 2129 C CA . GLU A 1 271 ? 0.192 12.274 27.347 1.00 91.00 271 GLU A CA 1
ATOM 2130 C C . GLU A 1 271 ? -0.435 10.880 27.531 1.00 91.00 271 GLU A C 1
ATOM 2132 O O . GLU A 1 271 ? -1.466 10.540 26.934 1.00 91.00 271 GLU A O 1
ATOM 2137 N N . GLY A 1 272 ? 0.211 10.081 28.380 1.00 88.81 272 GLY A N 1
ATOM 2138 C CA . GLY A 1 272 ? -0.159 8.706 28.686 1.00 88.81 272 GLY A CA 1
ATOM 2139 C C . GLY A 1 272 ? 0.996 7.730 28.480 1.00 88.81 272 GLY A C 1
ATOM 2140 O O . GLY A 1 272 ? 2.101 8.105 28.081 1.00 88.81 272 GLY A O 1
ATOM 2141 N N . ASN A 1 273 ? 0.712 6.461 28.757 1.00 90.19 273 ASN A N 1
ATOM 2142 C CA . ASN A 1 273 ? 1.627 5.355 28.504 1.00 90.19 273 ASN A CA 1
ATOM 2143 C C . ASN A 1 273 ? 1.247 4.664 27.198 1.00 90.19 273 ASN A C 1
ATOM 2145 O O . ASN A 1 273 ? 0.071 4.410 26.939 1.00 90.19 273 ASN A O 1
ATOM 2149 N N . TRP A 1 274 ? 2.246 4.330 26.392 1.00 92.75 274 TRP A N 1
ATOM 2150 C CA . TRP A 1 274 ? 2.062 3.773 25.060 1.00 92.75 274 TRP A CA 1
ATOM 2151 C C . TRP A 1 274 ? 2.797 2.449 24.920 1.00 92.75 274 TRP A C 1
ATOM 2153 O O . TRP A 1 274 ? 3.969 2.336 25.257 1.00 92.75 274 TRP A O 1
ATOM 2163 N N . LYS A 1 275 ? 2.130 1.435 24.388 1.00 92.31 275 LYS A N 1
ATOM 2164 C CA . LYS A 1 275 ? 2.733 0.158 24.027 1.00 92.31 275 LYS A CA 1
ATOM 2165 C C . LYS A 1 275 ? 3.188 0.212 22.572 1.00 92.31 275 LYS A C 1
ATOM 2167 O O . LYS A 1 275 ? 2.411 0.588 21.700 1.00 92.31 275 LYS A O 1
ATOM 2172 N N . LEU A 1 276 ? 4.419 -0.206 22.296 1.00 92.19 276 LEU A N 1
ATOM 2173 C CA . LEU A 1 276 ? 4.871 -0.446 20.927 1.00 92.19 276 LEU A CA 1
ATOM 2174 C C . LEU A 1 276 ? 4.174 -1.692 20.364 1.00 92.19 276 LEU A C 1
ATOM 2176 O O . LEU A 1 276 ? 4.253 -2.761 20.970 1.00 92.19 276 LEU A O 1
ATOM 2180 N N . LEU A 1 277 ? 3.512 -1.559 19.214 1.00 93.88 277 LEU A N 1
ATOM 2181 C CA . LEU A 1 277 ? 2.890 -2.691 18.522 1.00 93.88 277 LEU A CA 1
ATOM 2182 C C . LEU A 1 277 ? 3.654 -3.148 17.280 1.00 93.88 277 LEU A C 1
ATOM 2184 O O . LEU A 1 277 ? 3.616 -4.330 16.958 1.00 93.88 277 LEU A O 1
ATOM 2188 N N . LEU A 1 278 ? 4.285 -2.220 16.561 1.00 94.50 278 LEU A N 1
ATOM 2189 C CA . LEU A 1 278 ? 5.035 -2.513 15.343 1.00 94.50 278 LEU A CA 1
ATOM 2190 C C . LEU A 1 278 ? 6.134 -1.471 15.152 1.00 94.50 278 LEU A C 1
ATOM 2192 O O . LEU A 1 278 ? 5.902 -0.280 15.368 1.00 94.50 278 LEU A O 1
ATOM 2196 N N . SER A 1 279 ? 7.297 -1.909 14.689 1.00 93.31 279 SER A N 1
ATOM 2197 C CA . SER A 1 279 ? 8.424 -1.057 14.316 1.00 93.31 279 SER A CA 1
ATOM 2198 C C . SER A 1 279 ? 9.017 -1.478 12.966 1.00 93.31 279 SER A C 1
ATOM 2200 O O . SER A 1 279 ? 8.512 -2.395 12.308 1.00 93.31 279 SER A O 1
ATOM 2202 N N . GLY A 1 280 ? 10.037 -0.752 12.500 1.00 91.44 280 GLY A N 1
ATOM 2203 C CA . GLY A 1 280 ? 10.778 -1.098 11.286 1.00 91.44 280 GLY A CA 1
ATOM 2204 C C . GLY A 1 280 ? 11.560 -2.408 11.429 1.00 91.44 280 GLY A C 1
ATOM 2205 O O . GLY A 1 280 ? 11.846 -2.857 12.539 1.00 91.44 280 GLY A O 1
ATOM 2206 N N . LEU A 1 281 ? 11.928 -3.010 10.294 1.00 90.62 281 LEU A N 1
ATOM 2207 C CA . LEU A 1 281 ? 12.792 -4.192 10.265 1.00 90.62 281 LEU A CA 1
ATOM 2208 C C . LEU A 1 281 ? 14.081 -3.916 11.050 1.00 90.62 281 LEU A C 1
ATOM 2210 O O . LEU A 1 281 ? 14.813 -2.983 10.726 1.00 90.62 281 LEU A O 1
ATOM 2214 N N . ASN A 1 282 ? 14.359 -4.756 12.049 1.00 77.38 282 ASN A N 1
ATOM 2215 C CA . ASN A 1 282 ? 15.525 -4.656 12.931 1.00 77.38 282 ASN A CA 1
ATOM 2216 C C . ASN A 1 282 ? 15.629 -3.331 13.718 1.00 77.38 282 ASN A C 1
ATOM 2218 O O . ASN A 1 282 ? 16.673 -3.047 14.304 1.00 77.38 282 ASN A O 1
ATOM 2222 N N . ASP A 1 283 ? 14.538 -2.562 13.803 1.00 71.75 283 ASP A N 1
ATOM 2223 C CA . ASP A 1 283 ? 14.440 -1.365 14.632 1.00 71.75 283 ASP A CA 1
ATOM 2224 C C . ASP A 1 283 ? 13.613 -1.680 15.877 1.00 71.75 283 ASP A C 1
ATOM 2226 O O . ASP A 1 283 ? 12.387 -1.708 15.829 1.00 71.75 283 ASP A O 1
ATOM 2230 N N . ALA A 1 284 ? 14.249 -1.862 17.029 1.00 56.19 284 ALA A N 1
ATOM 2231 C CA . ALA A 1 284 ? 13.562 -1.581 18.286 1.00 56.19 284 ALA A CA 1
ATOM 2232 C C . ALA A 1 284 ? 13.702 -0.068 18.541 1.00 56.19 284 ALA A C 1
ATOM 2234 O O . ALA A 1 284 ? 14.838 0.415 18.566 1.00 56.19 284 ALA A O 1
ATOM 2235 N N . PRO A 1 285 ? 12.615 0.712 18.712 1.00 52.81 285 PRO A N 1
ATOM 2236 C CA . PRO A 1 285 ? 12.734 2.137 18.998 1.00 52.81 285 PRO A CA 1
ATOM 2237 C C . PRO A 1 285 ? 13.543 2.328 20.281 1.00 52.81 285 PRO A C 1
ATOM 2239 O O . PRO A 1 285 ? 13.177 1.854 21.359 1.00 52.81 285 PRO A O 1
ATOM 2242 N N . MET A 1 286 ? 14.682 3.004 20.156 1.00 44.69 286 MET A N 1
ATOM 2243 C CA . MET A 1 286 ? 15.575 3.265 21.275 1.00 44.69 286 MET A CA 1
ATOM 2244 C C . MET A 1 286 ? 15.136 4.536 22.011 1.00 44.69 286 MET A C 1
ATOM 2246 O O . MET A 1 286 ? 15.513 5.622 21.587 1.00 44.69 286 MET A O 1
ATOM 2250 N N . ALA A 1 287 ? 14.390 4.420 23.122 1.00 45.66 287 ALA A N 1
ATOM 2251 C CA . ALA A 1 287 ? 14.529 5.318 24.287 1.00 45.66 287 ALA A CA 1
ATOM 2252 C C . ALA A 1 287 ? 13.663 4.931 25.509 1.00 45.66 287 ALA A C 1
ATOM 2254 O O . ALA A 1 287 ? 12.504 4.558 25.372 1.00 45.66 287 ALA A O 1
ATOM 2255 N N . ARG A 1 288 ? 14.282 5.096 26.695 1.00 43.16 288 ARG A N 1
ATOM 2256 C CA . ARG A 1 288 ? 13.770 5.138 28.086 1.00 43.16 288 ARG A CA 1
ATOM 2257 C C . ARG A 1 288 ? 12.468 4.374 28.369 1.00 43.16 288 ARG A C 1
ATOM 2259 O O . ARG A 1 288 ? 11.391 4.956 28.401 1.00 43.16 288 ARG A O 1
ATOM 2266 N N . MET A 1 289 ? 12.622 3.095 28.718 1.00 43.47 289 MET A N 1
ATOM 2267 C CA . MET A 1 289 ? 11.623 2.376 29.516 1.00 43.47 289 MET A CA 1
ATOM 2268 C C . MET A 1 289 ? 11.330 3.208 30.772 1.00 43.47 289 MET A C 1
ATOM 2270 O O . MET A 1 289 ? 12.265 3.545 31.503 1.00 43.47 289 MET A O 1
ATOM 2274 N N . SER A 1 290 ? 10.070 3.570 31.014 1.00 43.78 290 SER A N 1
ATOM 2275 C CA . SER A 1 290 ? 9.681 4.058 32.339 1.00 43.78 290 SER A CA 1
ATOM 2276 C C . SER A 1 290 ? 9.903 2.930 33.340 1.00 43.78 290 SER A C 1
ATOM 2278 O O . SER A 1 290 ? 9.567 1.785 33.032 1.00 43.78 290 SER A O 1
ATOM 2280 N N . ASP A 1 291 ? 10.483 3.250 34.496 1.00 44.12 291 ASP A N 1
ATOM 2281 C CA . ASP A 1 291 ? 10.848 2.301 35.548 1.00 44.12 291 ASP A CA 1
ATOM 2282 C C . ASP A 1 291 ? 9.826 1.157 35.696 1.00 44.12 291 ASP A C 1
ATOM 2284 O O . ASP A 1 291 ? 8.707 1.342 36.171 1.00 44.12 291 ASP A O 1
ATOM 2288 N N . GLY A 1 292 ? 10.231 -0.042 35.269 1.00 46.00 292 GLY A N 1
ATOM 2289 C CA . GLY A 1 292 ? 9.579 -1.303 35.620 1.00 46.00 292 GLY A CA 1
ATOM 2290 C C . GLY A 1 292 ? 8.459 -1.830 34.717 1.00 46.00 292 GLY A C 1
ATOM 2291 O O . GLY A 1 292 ? 8.072 -2.972 34.935 1.00 46.00 292 GLY A O 1
ATOM 2292 N N . ASP A 1 293 ? 7.977 -1.108 33.699 1.00 50.97 293 ASP A N 1
ATOM 2293 C CA . ASP A 1 293 ? 6.910 -1.608 32.810 1.00 50.97 293 ASP A CA 1
ATOM 2294 C C . ASP A 1 293 ? 7.156 -1.264 31.330 1.00 50.97 293 ASP A C 1
ATOM 2296 O O . ASP A 1 293 ? 7.668 -0.203 30.994 1.00 50.97 293 ASP A O 1
ATOM 2300 N N . THR A 1 294 ? 6.747 -2.172 30.439 1.00 57.88 294 THR A N 1
ATOM 2301 C CA . THR A 1 294 ? 6.904 -2.193 28.960 1.00 57.88 294 THR A CA 1
ATOM 2302 C C . THR A 1 294 ? 6.321 -1.002 28.152 1.00 57.88 294 THR A C 1
ATOM 2304 O O . THR A 1 294 ? 6.045 -1.144 26.960 1.00 57.88 294 THR A O 1
ATOM 2307 N N . GLY A 1 295 ? 6.094 0.158 28.773 1.00 74.56 295 GLY A N 1
ATOM 2308 C CA . GLY A 1 295 ? 5.481 1.344 28.168 1.00 74.56 295 GLY A CA 1
ATOM 2309 C C . GLY A 1 295 ? 6.473 2.448 27.774 1.00 74.56 295 GLY A C 1
ATOM 2310 O O . GLY A 1 295 ? 7.521 2.625 28.391 1.00 74.56 295 GLY A O 1
ATOM 2311 N N . PHE A 1 296 ? 6.098 3.214 26.749 1.00 86.19 296 PHE A N 1
ATOM 2312 C CA . PHE A 1 296 ? 6.764 4.410 26.235 1.00 86.19 296 PHE A CA 1
ATOM 2313 C C . PHE A 1 296 ? 5.977 5.665 26.633 1.00 86.19 296 PHE A C 1
ATOM 2315 O O . PHE A 1 296 ? 4.744 5.670 26.601 1.00 86.19 296 PHE A O 1
ATOM 2322 N N . SER A 1 297 ? 6.678 6.745 26.971 1.00 88.94 297 SER A N 1
ATOM 2323 C CA . SER A 1 297 ? 6.098 8.071 27.211 1.00 88.94 297 SER A CA 1
ATOM 2324 C C . SER A 1 297 ? 7.133 9.168 26.935 1.00 88.94 297 SER A C 1
ATOM 2326 O O . SER A 1 297 ? 8.338 8.912 26.934 1.00 88.94 297 SER A O 1
ATOM 2328 N N . GLY A 1 298 ? 6.672 10.396 26.680 1.00 90.00 298 GLY A N 1
ATOM 2329 C CA . GLY A 1 298 ? 7.554 11.535 26.408 1.00 90.00 298 GLY A CA 1
ATOM 2330 C C . GLY A 1 298 ? 8.266 11.448 25.055 1.00 90.00 298 GLY A C 1
ATOM 2331 O O . GLY A 1 298 ? 7.657 11.075 24.051 1.00 90.00 298 GLY A O 1
ATOM 2332 N N . ASP A 1 299 ? 9.537 11.848 25.022 1.00 91.81 299 ASP A N 1
ATOM 2333 C CA . ASP A 1 299 ? 10.328 11.924 23.792 1.00 91.81 299 ASP A CA 1
ATOM 2334 C C . ASP A 1 299 ? 10.837 10.545 23.352 1.00 91.81 299 ASP A C 1
ATOM 2336 O O . ASP A 1 299 ? 11.513 9.842 24.109 1.00 91.81 299 ASP A O 1
ATOM 2340 N N . VAL A 1 300 ? 10.565 10.191 22.097 1.00 91.50 300 VAL A N 1
ATOM 2341 C CA . VAL A 1 300 ? 11.003 8.948 21.454 1.00 91.50 300 VAL A CA 1
ATOM 2342 C C . VAL A 1 300 ? 11.659 9.238 20.104 1.00 91.50 300 VAL A C 1
ATOM 2344 O O . VAL A 1 300 ? 11.291 10.185 19.403 1.00 91.50 300 VAL A O 1
ATOM 2347 N N . ALA A 1 301 ? 12.632 8.409 19.727 1.00 91.88 301 ALA A N 1
ATOM 2348 C CA . ALA A 1 301 ? 13.264 8.451 18.414 1.00 91.88 301 ALA A CA 1
ATOM 2349 C C . ALA A 1 301 ? 12.587 7.444 17.473 1.00 91.88 301 ALA A C 1
ATOM 2351 O O . ALA A 1 301 ? 12.578 6.240 17.734 1.00 91.88 301 ALA A O 1
ATOM 2352 N N . ILE A 1 302 ? 12.021 7.940 16.375 1.00 93.75 302 ILE A N 1
ATOM 2353 C CA . ILE A 1 302 ? 11.470 7.122 15.293 1.00 93.75 302 ILE A CA 1
ATOM 2354 C C . ILE A 1 302 ? 12.591 6.848 14.293 1.00 93.75 302 ILE A C 1
ATOM 2356 O O . ILE A 1 302 ? 13.090 7.784 13.662 1.00 93.75 302 ILE A O 1
ATOM 2360 N N . GLY A 1 303 ? 12.972 5.578 14.147 1.00 91.12 303 GLY A N 1
ATOM 2361 C CA . GLY A 1 303 ? 14.062 5.155 13.266 1.00 91.12 303 GLY A CA 1
ATOM 2362 C C . GLY A 1 303 ? 13.891 5.651 11.828 1.00 91.12 303 GLY A C 1
ATOM 2363 O O . GLY A 1 303 ? 12.771 5.789 11.325 1.00 91.12 303 GLY A O 1
ATOM 2364 N N . HIS A 1 304 ? 15.002 5.961 11.171 1.00 93.62 304 HIS A N 1
ATOM 2365 C CA . HIS A 1 304 ? 15.030 6.289 9.746 1.00 93.62 304 HIS A CA 1
ATOM 2366 C C . HIS A 1 304 ? 14.441 5.161 8.876 1.00 93.62 304 HIS A C 1
ATOM 2368 O O . HIS A 1 304 ? 14.595 3.976 9.176 1.00 93.62 304 HIS A O 1
ATOM 2374 N N . VAL A 1 305 ? 13.784 5.540 7.775 1.00 96.81 305 VAL A N 1
ATOM 2375 C CA . VAL A 1 305 ? 13.152 4.625 6.804 1.00 96.81 305 VAL A CA 1
ATOM 2376 C C . VAL A 1 305 ? 12.288 3.552 7.497 1.00 96.81 305 VAL A C 1
ATOM 2378 O O . VAL A 1 305 ? 12.480 2.350 7.327 1.00 96.81 305 VAL A O 1
ATOM 2381 N N . SER A 1 306 ? 11.337 3.993 8.321 1.00 96.25 306 SER A N 1
ATOM 2382 C CA . SER A 1 306 ? 10.454 3.112 9.089 1.00 96.25 306 SER A CA 1
ATOM 2383 C C . SER A 1 306 ? 9.076 3.734 9.328 1.00 96.25 306 SER A C 1
ATOM 2385 O O . SER A 1 306 ? 8.884 4.951 9.247 1.00 96.25 306 SER A O 1
ATOM 2387 N N . ALA A 1 307 ? 8.096 2.890 9.638 1.00 97.31 307 ALA A N 1
ATOM 2388 C CA . ALA A 1 307 ? 6.891 3.286 10.346 1.00 97.31 307 ALA A CA 1
ATOM 2389 C C . ALA A 1 307 ? 6.872 2.643 11.739 1.00 97.31 307 ALA A C 1
ATOM 2391 O O . ALA A 1 307 ? 7.322 1.513 11.927 1.00 97.31 307 ALA A O 1
ATOM 2392 N N . VAL A 1 308 ? 6.341 3.357 12.727 1.00 97.19 308 VAL A N 1
ATOM 2393 C CA . VAL A 1 308 ? 6.235 2.873 14.107 1.00 97.19 308 VAL A CA 1
ATOM 2394 C C . VAL A 1 308 ? 4.812 3.078 14.596 1.00 97.19 308 VAL A C 1
ATOM 2396 O O . VAL A 1 308 ? 4.263 4.172 14.464 1.00 97.19 308 VAL A O 1
ATOM 2399 N N . VAL A 1 309 ? 4.217 2.021 15.149 1.00 97.38 309 VAL A N 1
ATOM 2400 C CA . VAL A 1 309 ? 2.846 2.003 15.664 1.00 97.38 309 VAL A CA 1
ATOM 2401 C C . VAL A 1 309 ? 2.879 1.861 17.175 1.00 97.38 309 VAL A C 1
ATOM 2403 O O . VAL A 1 309 ? 3.374 0.863 17.703 1.00 97.38 309 VAL A O 1
ATOM 2406 N N . PHE A 1 310 ? 2.276 2.824 17.859 1.00 96.25 310 PHE A N 1
ATOM 2407 C CA . PHE A 1 310 ? 2.017 2.765 19.288 1.00 96.25 310 PHE A CA 1
ATOM 2408 C C . PHE A 1 310 ? 0.520 2.645 19.564 1.00 96.25 310 PHE A C 1
ATOM 2410 O O . PHE A 1 310 ? -0.304 3.198 18.836 1.00 96.25 310 PHE A O 1
ATOM 2417 N N . GLU A 1 311 ? 0.173 1.963 20.648 1.00 95.81 311 GLU A N 1
ATOM 2418 C CA . GLU A 1 311 ? -1.185 1.825 21.166 1.00 95.81 311 GLU A CA 1
ATOM 2419 C C . GLU A 1 311 ? -1.246 2.331 22.603 1.00 95.81 311 GLU A C 1
ATOM 2421 O O . GLU A 1 311 ? -0.381 2.012 23.417 1.00 95.81 311 GLU A O 1
ATOM 2426 N N . LYS A 1 312 ? -2.249 3.145 22.921 1.00 94.44 312 LYS A N 1
ATOM 2427 C CA . LYS A 1 312 ? -2.395 3.730 24.248 1.00 94.44 312 LYS A CA 1
ATOM 2428 C C . LYS A 1 312 ? -2.715 2.629 25.257 1.00 94.44 312 LYS A C 1
ATOM 2430 O O . LYS A 1 312 ? -3.699 1.908 25.106 1.00 94.44 312 LYS A O 1
ATOM 2435 N N . ALA A 1 313 ? -1.886 2.495 26.285 1.00 88.31 313 ALA 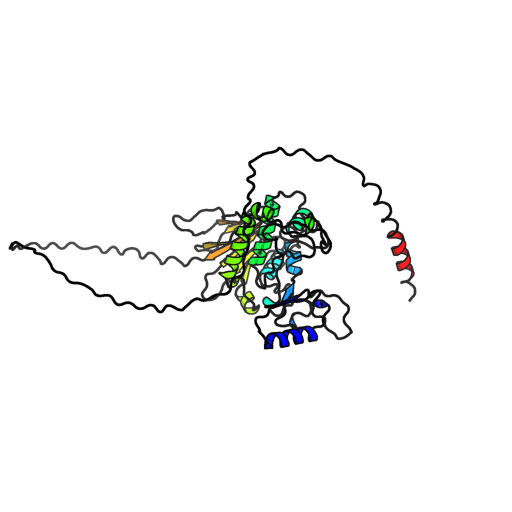A N 1
ATOM 2436 C CA . ALA A 1 313 ? -2.160 1.592 27.391 1.00 88.31 313 ALA A CA 1
ATOM 2437 C C . ALA A 1 313 ? -3.345 2.130 28.215 1.00 88.31 313 ALA A C 1
ATOM 2439 O O . ALA A 1 313 ? -3.515 3.349 28.308 1.00 88.31 313 ALA A O 1
ATOM 2440 N N . PRO A 1 314 ? -4.163 1.254 28.825 1.00 80.38 314 PRO A N 1
ATOM 2441 C CA . PRO A 1 314 ? -5.168 1.698 29.780 1.00 80.38 314 PRO A CA 1
ATOM 2442 C C . PRO A 1 314 ? -4.492 2.443 30.934 1.00 80.38 314 PRO A C 1
ATOM 2444 O O . PRO A 1 314 ? -3.406 2.058 31.379 1.00 80.38 314 PRO A O 1
ATOM 2447 N N . ASP A 1 315 ? -5.139 3.501 31.422 1.00 70.38 315 ASP A N 1
ATOM 2448 C CA . ASP A 1 315 ? -4.663 4.219 32.600 1.00 70.38 315 ASP A CA 1
ATOM 2449 C C . ASP A 1 315 ? -4.531 3.224 33.763 1.00 70.38 315 ASP A C 1
ATOM 2451 O O . ASP A 1 315 ? -5.455 2.446 34.032 1.00 70.38 315 ASP A O 1
ATOM 2455 N N . LYS A 1 316 ? -3.374 3.209 34.446 1.00 59.12 316 LYS A N 1
ATOM 2456 C CA . LYS A 1 316 ? -3.247 2.434 35.688 1.00 59.12 316 LYS A CA 1
ATOM 2457 C C . LYS A 1 316 ? -4.352 2.924 36.634 1.00 59.12 316 LYS A C 1
ATOM 2459 O O . LYS A 1 316 ? -4.493 4.140 36.788 1.00 59.12 316 LYS A O 1
ATOM 2464 N N . PRO A 1 317 ? -5.133 2.028 37.270 1.00 49.66 317 PRO A N 1
ATOM 2465 C CA . PRO A 1 317 ? -6.006 2.438 38.359 1.00 49.66 317 PRO A CA 1
ATOM 2466 C C . PRO A 1 317 ? -5.161 3.227 39.354 1.00 49.66 317 PRO A C 1
ATOM 2468 O O . PRO A 1 317 ? -4.051 2.792 39.670 1.00 49.66 317 PRO A O 1
ATOM 2471 N N . ALA A 1 318 ? -5.649 4.384 39.805 1.00 43.91 318 ALA A N 1
ATOM 2472 C CA . ALA A 1 318 ? -4.979 5.123 40.864 1.00 43.91 318 ALA A CA 1
ATOM 2473 C C . ALA A 1 318 ? -4.702 4.145 42.011 1.00 43.91 318 ALA A C 1
ATOM 2475 O O . ALA A 1 318 ? -5.638 3.501 42.494 1.00 43.91 318 ALA A O 1
ATOM 2476 N N . GLU A 1 319 ? -3.433 3.986 42.400 1.00 47.66 319 GLU A N 1
ATOM 2477 C CA . GLU A 1 319 ? -3.106 3.286 43.635 1.00 47.66 319 GLU A CA 1
ATOM 2478 C C . GLU A 1 319 ? -3.884 4.001 44.735 1.00 47.66 319 GLU A C 1
ATOM 2480 O O . GLU A 1 319 ? -3.641 5.168 45.043 1.00 47.66 319 GLU A O 1
ATOM 2485 N N . THR A 1 320 ? -4.902 3.331 45.268 1.00 41.34 320 THR A N 1
ATOM 2486 C CA . THR A 1 320 ? -5.534 3.762 46.502 1.00 41.34 320 THR A CA 1
ATOM 2487 C C . THR A 1 320 ? -4.438 3.721 47.544 1.00 41.34 320 THR A C 1
ATOM 2489 O O . THR A 1 320 ? -4.018 2.630 47.939 1.00 41.34 320 THR A O 1
ATOM 2492 N N . GLU A 1 321 ? -3.939 4.894 47.936 1.00 42.34 321 GLU A N 1
ATOM 2493 C CA . GLU A 1 321 ? -3.025 4.990 49.062 1.00 42.34 321 GLU A CA 1
ATOM 2494 C C . GLU A 1 321 ? -3.629 4.208 50.232 1.00 42.34 321 GLU A C 1
ATOM 2496 O O . GLU A 1 321 ? -4.830 4.352 50.502 1.00 42.34 321 GLU A O 1
ATOM 2501 N N . PRO A 1 322 ? -2.850 3.349 50.908 1.00 43.56 322 PRO A N 1
ATOM 2502 C CA . PRO A 1 322 ? -3.350 2.655 52.073 1.00 43.56 322 PRO A CA 1
ATOM 2503 C C . PRO A 1 322 ? -3.724 3.719 53.102 1.00 43.56 322 PRO A C 1
ATOM 2505 O O . PRO A 1 322 ? -2.863 4.399 53.664 1.00 43.56 322 PRO A O 1
ATOM 2508 N N . THR A 1 323 ? -5.028 3.878 53.336 1.00 39.81 323 THR A N 1
ATOM 2509 C CA . THR A 1 323 ? -5.539 4.648 54.463 1.00 39.81 323 THR A CA 1
ATOM 2510 C C . THR A 1 323 ? -4.883 4.094 55.711 1.00 39.81 323 THR A C 1
ATOM 2512 O O . THR A 1 323 ? -5.053 2.926 56.055 1.00 39.81 323 THR A O 1
ATOM 2515 N N . THR A 1 324 ? -4.079 4.933 56.351 1.00 39.31 324 THR A N 1
ATOM 2516 C CA . THR A 1 324 ? -3.392 4.612 57.591 1.00 39.31 324 THR A CA 1
ATOM 2517 C C . THR A 1 324 ? -4.457 4.554 58.681 1.00 39.31 324 THR A C 1
ATOM 2519 O O . THR A 1 324 ? -4.788 5.567 59.297 1.00 39.31 324 THR A O 1
ATOM 2522 N N . GLU A 1 325 ? -5.060 3.384 58.891 1.00 40.59 325 GLU A N 1
ATOM 2523 C CA . GLU A 1 325 ? -5.843 3.149 60.098 1.00 40.59 325 GLU A CA 1
ATOM 2524 C C . GLU A 1 325 ? -4.876 3.174 61.276 1.00 40.59 325 GLU A C 1
ATOM 2526 O O . GLU A 1 325 ? -3.984 2.342 61.428 1.00 40.59 325 GLU A O 1
ATOM 2531 N N . THR A 1 326 ? -5.014 4.219 62.084 1.00 40.22 326 THR A N 1
ATOM 2532 C CA . THR A 1 326 ? -4.340 4.321 63.369 1.00 40.22 326 THR A CA 1
ATOM 2533 C C . THR A 1 326 ? -5.089 3.399 64.321 1.00 40.22 326 THR A C 1
ATOM 2535 O O . THR A 1 326 ? -6.115 3.789 64.876 1.00 40.22 326 THR A O 1
ATOM 2538 N N . GLU A 1 327 ? -4.619 2.164 64.484 1.00 38.16 327 GLU A N 1
ATOM 2539 C CA . GLU A 1 327 ? -5.109 1.302 65.558 1.00 38.16 327 GLU A CA 1
ATOM 2540 C C . GLU A 1 327 ? -4.685 1.902 66.904 1.00 38.16 327 GLU A C 1
ATOM 2542 O O . GLU A 1 327 ? -3.507 1.947 67.265 1.00 38.16 327 GLU A O 1
ATOM 2547 N N . ALA A 1 328 ? -5.672 2.400 67.647 1.00 35.28 328 ALA A N 1
ATOM 2548 C CA . ALA A 1 328 ? -5.520 2.744 69.047 1.00 35.28 328 ALA A CA 1
ATOM 2549 C C . ALA A 1 328 ? -5.444 1.447 69.864 1.00 35.28 328 ALA A C 1
ATOM 2551 O O . ALA A 1 328 ? -6.421 0.705 69.987 1.00 35.28 328 ALA A O 1
ATOM 2552 N N . THR A 1 329 ? -4.277 1.186 70.444 1.00 34.16 329 THR A N 1
ATOM 2553 C CA . THR A 1 329 ? -4.076 0.148 71.451 1.00 34.16 329 THR A CA 1
ATOM 2554 C C . THR A 1 329 ? -4.957 0.429 72.665 1.00 34.16 329 THR A C 1
ATOM 2556 O O . THR A 1 329 ? -4.824 1.456 73.327 1.00 34.16 329 THR A O 1
ATOM 2559 N N . THR A 1 330 ? -5.853 -0.507 72.979 1.00 33.50 330 THR A N 1
ATOM 2560 C CA . THR A 1 330 ? -6.522 -0.554 74.282 1.00 33.50 330 THR A CA 1
ATOM 2561 C C . THR A 1 330 ? -6.080 -1.833 74.977 1.00 33.50 330 THR A C 1
ATOM 2563 O O . THR A 1 330 ? -6.382 -2.935 74.524 1.00 33.50 330 THR A O 1
ATOM 2566 N N . GLU A 1 331 ? -5.306 -1.672 76.047 1.00 37.31 331 GLU A N 1
ATOM 2567 C CA . GLU A 1 331 ? -4.949 -2.736 76.981 1.00 37.31 331 GLU A CA 1
ATOM 2568 C C . GLU A 1 331 ? -6.208 -3.265 77.677 1.00 37.31 331 GLU A C 1
ATOM 2570 O O . GLU A 1 331 ? -7.055 -2.497 78.140 1.00 37.31 331 GLU A O 1
ATOM 2575 N N . THR A 1 332 ? -6.327 -4.583 77.815 1.00 33.38 332 THR A N 1
ATOM 2576 C CA . THR A 1 332 ? -7.139 -5.181 78.880 1.00 33.38 332 THR A CA 1
ATOM 2577 C C . THR A 1 332 ? -6.485 -6.483 79.329 1.00 33.38 332 THR A C 1
ATOM 2579 O O . THR A 1 332 ? -6.287 -7.405 78.540 1.00 33.38 332 THR A O 1
ATOM 2582 N N . GLU A 1 333 ? -6.113 -6.522 80.606 1.00 32.97 333 GLU A N 1
ATOM 2583 C CA . GLU A 1 333 ? -5.542 -7.678 81.288 1.00 32.97 333 GLU A CA 1
ATOM 2584 C C . GLU A 1 333 ? -6.605 -8.703 81.731 1.00 32.97 333 GLU A C 1
ATOM 2586 O O . GLU A 1 333 ? -7.698 -8.347 82.167 1.00 32.97 333 GLU A O 1
ATOM 2591 N N . ALA A 1 334 ? -6.148 -9.963 81.727 1.00 33.59 334 ALA A N 1
ATOM 2592 C CA . ALA A 1 334 ? -6.454 -11.085 82.625 1.00 33.59 334 ALA A CA 1
ATOM 2593 C C . ALA A 1 334 ? -7.820 -11.807 82.537 1.00 33.59 334 ALA A C 1
ATOM 2595 O O . ALA A 1 334 ? -8.859 -11.300 82.941 1.00 33.59 334 ALA A O 1
ATOM 2596 N N . THR A 1 335 ? -7.804 -13.115 82.241 1.00 29.97 335 THR A N 1
ATOM 2597 C CA . THR A 1 335 ? -7.623 -14.179 83.260 1.00 29.97 335 THR A CA 1
ATOM 2598 C C . THR A 1 335 ? -7.579 -15.589 82.641 1.00 29.97 335 THR A C 1
ATOM 2600 O O . THR A 1 335 ? -8.195 -15.881 81.623 1.00 29.97 335 THR A O 1
ATOM 2603 N N . THR A 1 336 ? -6.771 -16.430 83.283 1.00 32.50 336 THR A N 1
ATOM 2604 C CA . THR A 1 336 ? -6.443 -17.853 83.080 1.00 32.50 336 THR A CA 1
ATOM 2605 C C . THR A 1 336 ? -7.628 -18.819 83.144 1.00 32.50 336 THR A C 1
ATOM 2607 O O . THR A 1 336 ? -8.458 -18.664 84.028 1.00 32.50 336 THR A O 1
ATOM 2610 N N . GLU A 1 337 ? -7.575 -19.919 82.381 1.00 31.77 337 GLU A N 1
ATOM 2611 C CA . GLU A 1 337 ? -7.609 -21.278 82.954 1.00 31.77 337 GLU A CA 1
ATOM 2612 C C . GLU A 1 337 ? -7.146 -22.352 81.956 1.00 31.77 337 GLU A C 1
ATOM 2614 O O . GLU A 1 337 ? -7.167 -22.177 80.741 1.00 31.77 337 GLU A O 1
ATOM 2619 N N . THR A 1 338 ? -6.620 -23.431 82.525 1.00 32.25 338 THR A N 1
ATOM 2620 C CA . THR A 1 338 ? -5.788 -24.469 81.908 1.00 32.25 338 THR A CA 1
ATOM 2621 C C . THR A 1 338 ? -6.598 -25.754 81.867 1.00 32.25 338 THR A C 1
ATOM 2623 O O . THR A 1 338 ? -7.185 -26.078 82.890 1.00 32.25 338 THR A O 1
ATOM 2626 N N . GLU A 1 339 ? -6.549 -26.542 80.791 1.00 32.91 339 GLU A N 1
ATOM 2627 C CA . GLU A 1 339 ? -6.659 -28.001 80.917 1.00 32.91 339 GLU A CA 1
ATOM 2628 C C . GLU A 1 339 ? -6.071 -28.721 79.696 1.00 32.91 339 GLU A C 1
ATOM 2630 O O . GLU A 1 339 ? -6.254 -28.325 78.546 1.00 32.91 339 GLU A O 1
ATOM 2635 N N . ALA A 1 340 ? -5.299 -29.764 79.990 1.00 33.88 340 ALA A N 1
ATOM 2636 C CA . ALA A 1 340 ? -4.603 -30.635 79.058 1.00 33.88 340 ALA A CA 1
ATOM 2637 C C . ALA A 1 340 ? -5.317 -31.992 78.978 1.00 33.88 340 ALA A C 1
ATOM 2639 O O . ALA A 1 340 ? -5.863 -32.438 79.982 1.00 33.88 340 ALA A O 1
ATOM 2640 N N . THR A 1 341 ? -5.258 -32.669 77.825 1.00 31.84 341 THR A N 1
ATOM 2641 C CA . THR A 1 341 ? -5.209 -34.147 77.655 1.00 31.84 341 THR A CA 1
ATOM 2642 C C . THR A 1 341 ? -5.102 -34.459 76.145 1.00 31.84 341 THR A C 1
ATOM 2644 O O . THR A 1 341 ? -5.873 -33.916 75.365 1.00 31.84 341 THR A O 1
ATOM 2647 N N . THR A 1 342 ? -3.997 -34.997 75.612 1.00 29.50 342 THR A N 1
ATOM 2648 C CA . THR A 1 342 ? -3.524 -36.404 75.503 1.00 29.50 342 THR A CA 1
ATOM 2649 C C . THR A 1 342 ? -4.254 -37.268 74.453 1.00 29.50 342 THR A C 1
ATOM 2651 O O . THR A 1 342 ? -5.418 -37.583 74.652 1.00 29.50 342 THR A O 1
ATOM 2654 N N . GLU A 1 343 ? -3.483 -37.719 73.437 1.00 32.88 343 GLU A N 1
ATOM 2655 C CA . GLU A 1 343 ? -3.606 -38.964 72.620 1.00 32.88 343 GLU A CA 1
ATOM 2656 C C . GLU A 1 343 ? -4.877 -39.150 71.744 1.00 32.88 343 GLU A C 1
ATOM 2658 O O . GLU A 1 343 ? -5.953 -38.710 72.102 1.00 32.88 343 GLU A O 1
ATOM 2663 N N . THR A 1 344 ? -4.917 -39.797 70.569 1.00 31.06 344 THR A N 1
ATOM 2664 C CA . THR A 1 344 ? -4.094 -40.807 69.869 1.00 31.06 344 THR A CA 1
ATOM 2665 C C . THR A 1 344 ? -4.573 -40.889 68.394 1.00 31.06 344 THR A C 1
ATOM 2667 O O . THR A 1 344 ? -5.760 -40.705 68.130 1.00 31.06 344 THR A O 1
ATOM 2670 N N . GLU A 1 345 ? -3.701 -41.232 67.433 1.00 38.03 345 GLU A N 1
ATOM 2671 C CA . GLU A 1 345 ? -4.117 -41.869 66.158 1.00 38.03 345 GLU A CA 1
ATOM 2672 C C . GLU A 1 345 ? -4.483 -43.351 66.404 1.00 38.03 345 GLU A C 1
ATOM 2674 O O . GLU A 1 345 ? -3.966 -43.938 67.362 1.00 38.03 345 GLU A O 1
ATOM 2679 N N . PRO A 1 346 ? -5.324 -44.001 65.562 1.00 45.53 346 PRO A N 1
ATOM 2680 C CA . PRO A 1 346 ? -4.749 -44.816 64.473 1.00 45.53 346 PRO A CA 1
ATOM 2681 C C . PRO A 1 346 ? -5.607 -44.991 63.185 1.00 45.53 346 PRO A C 1
ATOM 2683 O O . PRO A 1 346 ? -6.815 -45.190 63.222 1.00 45.53 346 PRO A O 1
ATOM 2686 N N . SER A 1 347 ? -4.914 -45.049 62.039 1.00 30.52 347 SER A N 1
ATOM 2687 C CA . SER A 1 347 ? -4.894 -46.160 61.056 1.00 30.52 347 SER A CA 1
ATOM 2688 C C . SER A 1 347 ? -6.186 -46.747 60.416 1.00 30.52 347 SER A C 1
ATOM 2690 O O . SER A 1 347 ? -6.930 -47.508 61.026 1.00 30.52 347 SER A O 1
ATOM 2692 N N . THR A 1 348 ? -6.195 -46.674 59.070 1.00 32.75 348 THR A N 1
ATOM 2693 C CA . THR A 1 348 ? -6.496 -47.720 58.042 1.00 32.75 348 THR A CA 1
ATOM 2694 C C . THR A 1 348 ? -7.916 -48.132 57.605 1.00 32.75 348 THR A C 1
ATOM 2696 O O . THR A 1 348 ? -8.720 -48.609 58.398 1.00 32.75 348 THR A O 1
ATOM 2699 N N . LYS A 1 349 ? -8.039 -48.172 56.257 1.00 31.89 349 LYS A N 1
ATOM 2700 C CA . LYS A 1 349 ? -8.742 -49.086 55.304 1.00 31.89 349 LYS A CA 1
ATOM 2701 C C . LYS A 1 349 ? -9.599 -48.262 54.326 1.00 31.89 349 LYS A C 1
ATOM 2703 O O . LYS A 1 349 ? -10.352 -47.417 54.774 1.00 31.89 349 LYS A O 1
ATOM 2708 N N . GLY A 1 350 ? -9.522 -48.386 53.000 1.00 28.72 350 GLY A N 1
ATOM 2709 C CA . GLY A 1 350 ? -9.165 -49.516 52.139 1.00 28.72 350 GLY A CA 1
ATOM 2710 C C . GLY A 1 350 ? -10.384 -49.882 51.273 1.00 28.72 350 GLY A C 1
ATOM 2711 O O . GLY A 1 350 ? -11.494 -49.832 51.792 1.00 28.72 350 GLY A O 1
ATOM 2712 N N . THR A 1 351 ? -10.136 -50.275 50.011 1.00 30.45 351 THR A N 1
ATOM 2713 C CA . THR A 1 351 ? -11.049 -50.902 49.013 1.00 30.45 351 THR A CA 1
ATOM 2714 C C . THR A 1 351 ? -11.635 -49.907 47.989 1.00 30.45 351 THR A C 1
ATOM 2716 O O . THR A 1 351 ? -12.444 -49.060 48.340 1.00 30.45 351 THR A O 1
ATOM 2719 N N . GLU A 1 352 ? -11.092 -49.768 46.773 1.00 31.00 352 GLU A N 1
ATOM 2720 C CA . GLU A 1 352 ? -11.020 -50.650 45.577 1.00 31.00 352 GLU A CA 1
ATOM 2721 C C . GLU A 1 352 ? -12.117 -50.386 44.529 1.00 31.00 352 GLU A C 1
ATOM 2723 O O . GLU A 1 352 ? -13.279 -50.135 44.830 1.00 31.00 352 GLU A O 1
ATOM 2728 N N . VAL A 1 353 ? -11.643 -50.429 43.284 1.00 35.59 353 VAL A N 1
ATOM 2729 C CA . VAL A 1 353 ? -12.263 -50.146 41.980 1.00 35.59 353 VAL A CA 1
ATOM 2730 C C . VAL A 1 353 ? -13.172 -51.325 41.555 1.00 35.59 353 VAL A C 1
ATOM 2732 O O . VAL A 1 353 ? -13.067 -52.408 42.130 1.00 35.59 353 VAL A O 1
ATOM 2735 N N . PRO A 1 354 ? -14.018 -51.180 40.517 1.00 41.19 354 PRO A N 1
ATOM 2736 C CA . PRO A 1 354 ? -13.554 -51.689 39.223 1.00 41.19 354 PRO A CA 1
ATOM 2737 C C . PRO A 1 354 ? -13.903 -50.799 38.018 1.00 41.19 354 PRO A C 1
ATOM 2739 O O . PRO A 1 354 ? -14.861 -50.031 38.011 1.00 41.19 354 PRO A O 1
ATOM 2742 N N . ALA A 1 355 ? -13.048 -50.937 37.008 1.00 33.50 355 ALA A N 1
ATOM 2743 C CA . ALA A 1 355 ? -13.142 -50.364 35.678 1.00 33.50 355 ALA A CA 1
ATOM 2744 C C . ALA A 1 355 ? -14.148 -51.135 34.814 1.00 33.50 355 ALA A C 1
ATOM 2746 O O . ALA A 1 355 ? -14.318 -52.338 35.011 1.00 33.50 355 ALA A O 1
ATOM 2747 N N . ASP A 1 356 ? -14.705 -50.470 33.801 1.00 31.91 356 ASP A N 1
ATOM 2748 C CA . ASP A 1 356 ? -15.233 -51.160 32.628 1.00 31.91 356 ASP A CA 1
ATOM 2749 C C . ASP A 1 356 ? -14.836 -50.442 31.332 1.00 31.91 356 ASP A C 1
ATOM 2751 O O . ASP A 1 356 ? -14.752 -49.213 31.263 1.00 31.91 356 ASP A O 1
ATOM 2755 N N . ASN A 1 357 ? -14.510 -51.271 30.346 1.00 33.34 357 ASN A N 1
ATOM 2756 C CA . ASN A 1 357 ? -14.066 -50.946 29.000 1.00 33.34 357 ASN A CA 1
ATOM 2757 C C . ASN A 1 357 ? -15.272 -50.610 28.114 1.00 33.34 357 ASN A C 1
ATOM 2759 O O . ASN A 1 357 ? -16.332 -51.189 28.295 1.00 33.34 357 ASN A O 1
ATOM 2763 N N . ASP A 1 358 ? -15.078 -49.789 27.077 1.00 34.25 358 ASP A N 1
ATOM 2764 C CA . ASP A 1 358 ? -15.407 -50.235 25.716 1.00 34.25 358 ASP A CA 1
ATOM 2765 C C . ASP A 1 358 ? -14.886 -49.281 24.628 1.00 34.25 358 ASP A C 1
ATOM 2767 O O . ASP A 1 358 ? -15.118 -48.073 24.617 1.00 34.25 358 ASP A O 1
ATOM 2771 N N . LYS A 1 359 ? -14.167 -49.885 23.678 1.00 33.38 359 LYS A N 1
ATOM 2772 C CA . LYS A 1 359 ? -13.777 -49.369 22.358 1.00 33.38 359 LYS A CA 1
ATOM 2773 C C . LYS A 1 359 ? -14.590 -50.145 21.319 1.00 33.38 359 LYS A C 1
ATOM 2775 O O . LYS A 1 359 ? -14.692 -51.361 21.468 1.00 33.38 359 LYS A O 1
ATOM 2780 N N . PRO A 1 360 ? -14.963 -49.550 20.174 1.00 35.56 360 PRO A N 1
ATOM 2781 C CA . PRO A 1 360 ? -15.209 -50.324 18.970 1.00 35.56 360 PRO A CA 1
ATOM 2782 C C . PRO A 1 360 ? -14.046 -50.213 17.976 1.00 35.56 360 PRO A C 1
ATOM 2784 O O . PRO A 1 360 ? -13.593 -49.134 17.594 1.00 35.56 360 PRO A O 1
ATOM 2787 N N . THR A 1 361 ? -13.596 -51.389 17.551 1.00 28.23 361 THR A N 1
ATOM 2788 C CA . THR A 1 361 ? -12.698 -51.671 16.427 1.00 28.23 361 THR A CA 1
ATOM 2789 C C . THR A 1 361 ? -13.487 -51.628 15.114 1.00 28.23 361 THR A C 1
ATOM 2791 O O . THR A 1 361 ? -14.576 -52.195 15.047 1.00 28.23 361 THR A O 1
ATOM 2794 N N . VAL A 1 362 ? -12.925 -51.043 14.049 1.00 29.58 362 VAL A N 1
ATOM 2795 C CA . VAL A 1 362 ? -13.380 -51.256 12.662 1.00 29.58 362 VAL A CA 1
ATOM 2796 C C . VAL A 1 362 ? -12.216 -51.765 11.808 1.00 29.58 362 VAL A C 1
ATOM 2798 O O . VAL A 1 362 ? -11.063 -51.368 11.958 1.00 29.58 362 VAL A O 1
ATOM 2801 N N . THR A 1 363 ? -12.579 -52.721 10.968 1.00 27.83 363 THR A N 1
ATOM 2802 C CA . THR A 1 363 ? -11.831 -53.730 10.221 1.00 27.83 363 THR A CA 1
ATOM 2803 C C . THR A 1 363 ? -11.023 -53.182 9.035 1.00 27.83 363 THR A C 1
ATOM 2805 O O . THR A 1 363 ? -11.485 -52.303 8.314 1.00 27.83 363 THR A O 1
ATOM 2808 N N . GLN A 1 364 ? -9.848 -53.770 8.778 1.00 27.45 364 GLN A N 1
ATOM 2809 C CA . GLN A 1 364 ? -9.068 -53.620 7.537 1.00 27.45 364 GLN A CA 1
ATOM 2810 C C . GLN A 1 364 ? -9.384 -54.728 6.520 1.00 27.45 364 GLN A C 1
ATOM 2812 O O . GLN A 1 364 ? -9.556 -55.884 6.914 1.00 27.45 364 GLN A O 1
ATOM 2817 N N . SER A 1 365 ? -9.318 -54.402 5.219 1.00 28.17 365 SER A N 1
ATOM 2818 C CA . SER A 1 365 ? -8.762 -55.255 4.142 1.00 28.17 365 SER A CA 1
ATOM 2819 C C . SER A 1 365 ? -8.685 -54.509 2.784 1.00 28.17 365 SER A C 1
ATOM 2821 O O . SER A 1 365 ? -9.306 -53.458 2.656 1.00 28.17 365 SER A O 1
ATOM 2823 N N . PRO A 1 366 ? -7.869 -54.966 1.803 1.00 40.53 366 PRO A N 1
ATOM 2824 C CA . PRO A 1 366 ? -6.731 -54.175 1.312 1.00 40.53 366 PRO A CA 1
ATOM 2825 C C . PRO A 1 366 ? -6.777 -53.800 -0.184 1.00 40.53 366 PRO A C 1
ATOM 2827 O O . PRO A 1 366 ? -7.490 -54.408 -0.976 1.00 40.53 366 PRO A O 1
ATOM 2830 N N . SER A 1 367 ? -5.902 -52.876 -0.595 1.00 30.56 367 SER A N 1
ATOM 2831 C CA . SER A 1 367 ? -5.425 -52.761 -1.981 1.00 30.56 367 SER A CA 1
ATOM 2832 C C . SER A 1 367 ? -4.021 -52.160 -1.992 1.00 30.56 367 SER A C 1
ATOM 2834 O O . SER A 1 367 ? -3.817 -51.028 -1.559 1.00 30.56 367 SER A O 1
ATOM 2836 N N . GLY A 1 368 ? -3.047 -52.944 -2.453 1.00 25.36 368 GLY A N 1
ATOM 2837 C CA . GLY A 1 368 ? -1.651 -52.545 -2.567 1.00 25.36 368 GLY A CA 1
ATOM 2838 C C . GLY A 1 368 ? -1.356 -51.748 -3.837 1.00 25.36 368 GLY A C 1
ATOM 2839 O O . GLY A 1 368 ? -1.987 -51.930 -4.875 1.00 25.36 368 GLY A O 1
ATOM 2840 N N . SER A 1 369 ? -0.330 -50.908 -3.765 1.00 28.64 369 SER A N 1
ATOM 2841 C CA . SER A 1 369 ? 0.549 -50.602 -4.894 1.00 28.64 369 SER A CA 1
ATOM 2842 C C . SER A 1 369 ? 1.902 -50.157 -4.354 1.00 28.64 369 SER A C 1
ATOM 2844 O O . SER A 1 369 ? 1.997 -49.372 -3.414 1.00 28.64 369 SER A O 1
ATOM 2846 N N . GLN A 1 370 ? 2.936 -50.780 -4.907 1.00 27.52 370 GLN A N 1
ATOM 2847 C CA . GLN A 1 370 ? 4.330 -50.708 -4.498 1.00 27.52 370 GLN A CA 1
ATOM 2848 C C . GLN A 1 370 ? 4.947 -49.347 -4.847 1.00 27.52 370 GLN A C 1
ATOM 2850 O O . GLN A 1 370 ? 4.757 -48.847 -5.952 1.00 27.52 370 GLN A O 1
ATOM 2855 N N . VAL A 1 371 ? 5.759 -48.805 -3.937 1.00 28.33 371 VAL A N 1
ATOM 2856 C CA . VAL A 1 371 ? 6.719 -47.725 -4.212 1.00 28.33 371 VAL A CA 1
ATOM 2857 C C . VAL A 1 371 ? 8.114 -48.285 -3.916 1.00 28.33 371 VAL A C 1
ATOM 2859 O O . VAL A 1 371 ? 8.324 -48.762 -2.798 1.00 28.33 371 VAL A O 1
ATOM 2862 N N . PRO A 1 372 ? 9.074 -48.279 -4.860 1.00 30.55 372 PRO A N 1
ATOM 2863 C CA . PRO A 1 372 ? 10.441 -48.661 -4.552 1.00 30.55 372 PRO A CA 1
ATOM 2864 C C . PRO A 1 372 ? 11.205 -47.490 -3.928 1.00 30.55 372 PRO A C 1
ATOM 2866 O O . PRO A 1 372 ? 11.273 -46.392 -4.476 1.00 30.55 372 PRO A O 1
ATOM 2869 N N . SER A 1 373 ? 11.816 -47.772 -2.781 1.00 26.31 373 SER A N 1
ATOM 2870 C CA . SER A 1 373 ? 12.833 -46.965 -2.114 1.00 26.31 373 SER A CA 1
ATOM 2871 C C . SER A 1 373 ? 14.123 -46.913 -2.936 1.00 26.31 373 SER A C 1
ATOM 2873 O O . SER A 1 373 ? 14.663 -47.967 -3.281 1.00 26.31 373 SER A O 1
ATOM 2875 N N . VAL A 1 374 ? 14.672 -45.718 -3.159 1.00 28.53 374 VAL A N 1
ATOM 2876 C CA . VAL A 1 374 ? 16.078 -45.552 -3.551 1.00 28.53 374 VAL A CA 1
ATOM 2877 C C . VAL A 1 374 ? 16.785 -44.703 -2.506 1.00 28.53 374 VAL A C 1
ATOM 2879 O O . VAL A 1 374 ? 16.504 -43.524 -2.311 1.00 28.53 374 VAL A O 1
ATOM 2882 N N . THR A 1 375 ? 17.699 -45.373 -1.821 1.00 28.03 375 THR A N 1
ATOM 2883 C CA . THR A 1 375 ? 18.657 -44.859 -0.855 1.00 28.03 375 THR A CA 1
ATOM 2884 C C . THR A 1 375 ? 19.889 -44.370 -1.612 1.00 28.03 375 THR A C 1
ATOM 2886 O O . THR A 1 375 ? 20.565 -45.184 -2.232 1.00 28.03 375 THR A O 1
ATOM 2889 N N . SER A 1 376 ? 20.223 -43.081 -1.533 1.00 29.75 376 SER A N 1
ATOM 2890 C CA . SER A 1 376 ? 21.611 -42.607 -1.658 1.00 29.75 376 SER A CA 1
ATOM 2891 C C . SER A 1 376 ? 21.702 -41.121 -1.312 1.00 29.75 376 SER A C 1
ATOM 2893 O O . SER A 1 376 ? 21.329 -40.267 -2.114 1.00 29.75 376 SER A O 1
ATOM 2895 N N . GLN A 1 377 ? 22.230 -40.814 -0.130 1.00 26.31 377 GLN A N 1
ATOM 2896 C CA . GLN A 1 377 ? 22.848 -39.517 0.131 1.00 26.31 377 GLN A CA 1
ATOM 2897 C C . GLN A 1 377 ? 24.322 -39.569 -0.280 1.00 26.31 377 GLN A C 1
ATOM 2899 O O . GLN A 1 377 ? 25.000 -40.536 0.074 1.00 26.31 377 GLN A O 1
ATOM 2904 N N . PRO A 1 378 ? 24.856 -38.521 -0.922 1.00 29.80 378 PRO A N 1
ATOM 2905 C CA . PRO A 1 378 ? 26.262 -38.194 -0.820 1.00 29.80 378 PRO A CA 1
ATOM 2906 C C . PRO A 1 378 ? 26.449 -37.010 0.135 1.00 29.80 378 PRO A C 1
ATOM 2908 O O . PRO A 1 378 ? 25.971 -35.901 -0.090 1.00 29.80 378 PRO A O 1
ATOM 2911 N N . THR A 1 379 ? 27.187 -37.268 1.207 1.00 27.55 379 THR A N 1
ATOM 2912 C CA . THR A 1 379 ? 27.844 -36.263 2.043 1.00 27.55 379 THR A CA 1
ATOM 2913 C C . THR A 1 379 ? 28.861 -35.473 1.216 1.00 27.55 379 THR A C 1
ATOM 2915 O O . THR A 1 379 ? 29.728 -36.089 0.596 1.00 27.55 379 THR A O 1
ATOM 2918 N N . TYR A 1 380 ? 28.832 -34.139 1.274 1.00 27.58 380 TYR A N 1
ATOM 2919 C CA . TYR A 1 380 ? 29.955 -33.300 0.843 1.00 27.58 380 TYR A CA 1
ATOM 2920 C C . TYR A 1 380 ? 30.396 -32.367 1.973 1.00 27.58 380 TYR A C 1
ATOM 2922 O O . TYR A 1 380 ? 29.634 -31.545 2.474 1.00 27.58 380 TYR A O 1
ATOM 2930 N N . SER A 1 381 ? 31.651 -32.547 2.385 1.00 26.25 381 SER A N 1
ATOM 2931 C CA . SER A 1 381 ? 32.368 -31.737 3.365 1.00 26.25 381 SER A CA 1
ATOM 2932 C C . SER A 1 381 ? 33.073 -30.543 2.709 1.00 26.25 381 SER A C 1
ATOM 2934 O O . SER A 1 381 ? 33.533 -30.630 1.574 1.00 26.25 381 SER A O 1
ATOM 2936 N N . HIS A 1 382 ? 33.184 -29.473 3.495 1.00 31.97 382 HIS A N 1
ATOM 2937 C CA . HIS A 1 382 ? 33.726 -28.128 3.265 1.00 31.97 382 HIS A CA 1
ATOM 2938 C C . HIS A 1 382 ? 34.851 -27.884 2.241 1.00 31.97 382 HIS A C 1
ATOM 2940 O O . HIS A 1 382 ? 35.849 -28.597 2.184 1.00 31.97 382 HIS A O 1
ATOM 2946 N N . GLY A 1 383 ? 34.781 -26.686 1.643 1.00 25.27 383 GLY A N 1
ATOM 2947 C CA . GLY A 1 383 ? 35.941 -25.898 1.224 1.00 25.27 383 GLY A CA 1
ATOM 2948 C C . GLY A 1 383 ? 35.594 -24.409 1.094 1.00 25.27 383 GLY A C 1
ATOM 2949 O O . GLY A 1 383 ? 34.975 -24.012 0.113 1.00 25.27 383 GLY A O 1
ATOM 2950 N N . ARG A 1 384 ? 35.996 -23.577 2.071 1.00 35.94 384 ARG A N 1
ATOM 2951 C CA . ARG A 1 384 ? 36.077 -22.112 1.904 1.00 35.94 384 ARG A CA 1
ATOM 2952 C C . ARG A 1 384 ? 37.107 -21.821 0.811 1.00 35.94 384 ARG A C 1
ATOM 2954 O O . ARG A 1 384 ? 38.270 -22.185 0.973 1.00 35.94 384 ARG A O 1
ATOM 2961 N N . GLY A 1 385 ? 36.686 -21.174 -0.271 1.00 28.16 385 GLY A N 1
ATOM 2962 C CA . GLY A 1 385 ? 37.553 -20.718 -1.354 1.00 28.16 385 GLY A CA 1
ATOM 2963 C C . GLY A 1 385 ? 37.364 -19.225 -1.591 1.00 28.16 385 GLY A C 1
ATOM 2964 O O . GLY A 1 385 ? 36.252 -18.770 -1.832 1.00 28.16 385 GLY A O 1
ATOM 2965 N N . GLU A 1 386 ? 38.460 -18.482 -1.485 1.00 28.55 386 GLU A N 1
ATOM 2966 C CA . GLU A 1 386 ? 38.577 -17.046 -1.730 1.00 28.55 386 GLU A CA 1
ATOM 2967 C C . GLU A 1 386 ? 38.088 -16.645 -3.135 1.00 28.55 386 GLU A C 1
ATOM 2969 O O . GLU A 1 386 ? 38.373 -17.309 -4.135 1.00 28.55 386 GLU A O 1
ATOM 2974 N N . SER A 1 387 ? 37.384 -15.515 -3.219 1.00 32.56 387 SER A N 1
ATOM 2975 C CA . SER A 1 387 ? 36.920 -14.911 -4.468 1.00 32.56 387 SER A CA 1
ATOM 2976 C C . SER A 1 387 ? 38.096 -14.428 -5.329 1.00 32.56 387 SER A C 1
ATOM 2978 O O . SER A 1 387 ? 38.814 -13.502 -4.947 1.00 32.56 387 SER A O 1
ATOM 2980 N N . LYS A 1 388 ? 38.264 -14.999 -6.527 1.00 30.75 388 LYS A N 1
ATOM 2981 C CA . LYS A 1 388 ? 39.084 -14.409 -7.601 1.00 30.75 388 LYS A CA 1
ATOM 2982 C C . LYS A 1 388 ? 38.225 -13.482 -8.475 1.00 30.75 388 LYS A C 1
ATOM 2984 O O . LYS A 1 388 ? 37.092 -13.846 -8.780 1.00 30.75 388 LYS A O 1
ATOM 2989 N N . PRO A 1 389 ? 38.743 -12.325 -8.930 1.00 34.50 389 PRO A N 1
ATOM 2990 C CA . PRO A 1 389 ? 37.991 -11.413 -9.783 1.00 34.50 389 PRO A CA 1
ATOM 2991 C C . PRO A 1 389 ? 37.925 -11.944 -11.222 1.00 34.50 389 PRO A C 1
ATOM 2993 O O . PRO A 1 389 ? 38.933 -12.377 -11.786 1.00 34.50 389 PRO A O 1
ATOM 2996 N N . LEU A 1 390 ? 36.735 -11.896 -1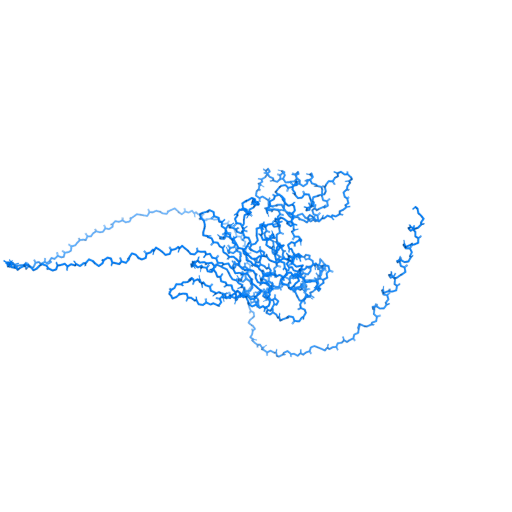1.824 1.00 32.59 390 LEU A N 1
ATOM 2997 C CA . LEU A 1 390 ? 36.518 -12.218 -13.235 1.00 32.59 390 LEU A CA 1
ATOM 2998 C C . LEU A 1 390 ? 37.095 -11.122 -14.145 1.00 32.59 390 LEU A C 1
ATOM 3000 O O . LEU A 1 390 ? 37.002 -9.924 -13.871 1.00 32.59 390 LEU A O 1
ATOM 3004 N N . ALA A 1 391 ? 37.728 -11.568 -15.228 1.00 29.14 391 ALA A N 1
ATOM 3005 C CA . ALA A 1 391 ? 38.449 -10.749 -16.189 1.00 29.14 391 ALA A CA 1
ATOM 3006 C C . ALA A 1 391 ? 37.518 -9.841 -17.011 1.00 29.14 391 ALA A C 1
ATOM 3008 O O . ALA A 1 391 ? 36.501 -10.279 -17.545 1.00 29.14 391 ALA A O 1
ATOM 3009 N N . LYS A 1 392 ? 37.932 -8.579 -17.180 1.00 38.16 392 LYS A N 1
ATOM 3010 C CA . LYS A 1 392 ? 37.359 -7.642 -18.153 1.00 38.16 392 LYS A CA 1
ATOM 3011 C C . LYS A 1 392 ? 37.572 -8.179 -19.569 1.00 38.16 392 LYS A C 1
ATOM 3013 O O . LYS A 1 392 ? 38.714 -8.342 -19.993 1.00 38.16 392 LYS A O 1
ATOM 3018 N N . THR A 1 393 ? 36.494 -8.351 -20.325 1.00 35.91 393 THR A N 1
ATOM 3019 C CA . THR A 1 393 ? 36.548 -8.400 -21.789 1.00 35.91 393 THR A CA 1
ATOM 3020 C C . THR A 1 393 ? 35.674 -7.276 -22.327 1.00 35.91 393 THR A C 1
ATOM 3022 O O . THR A 1 393 ? 34.473 -7.221 -22.094 1.00 35.91 393 THR A O 1
ATOM 3025 N N . GLY A 1 394 ? 36.327 -6.299 -22.955 1.00 34.41 394 GLY A N 1
ATOM 3026 C CA . GLY A 1 394 ? 35.666 -5.235 -23.691 1.00 34.41 394 GLY A CA 1
ATOM 3027 C C . GLY A 1 394 ? 35.419 -5.686 -25.120 1.00 34.41 394 GLY A C 1
ATOM 3028 O O . GLY A 1 394 ? 36.350 -6.166 -25.761 1.00 34.41 394 GLY A O 1
ATOM 3029 N N . ALA A 1 395 ? 34.191 -5.506 -25.603 1.00 36.06 395 ALA A N 1
ATOM 3030 C CA . ALA A 1 395 ? 33.866 -5.470 -27.026 1.00 36.06 395 ALA A CA 1
ATOM 3031 C C . ALA A 1 395 ? 32.425 -4.986 -27.283 1.00 36.06 395 ALA A C 1
ATOM 3033 O O . ALA A 1 395 ? 31.727 -5.615 -28.058 1.00 36.06 395 ALA A O 1
ATOM 3034 N N . GLU A 1 396 ? 31.959 -3.873 -26.703 1.00 37.53 396 GLU A N 1
ATOM 3035 C CA . GLU A 1 396 ? 30.687 -3.259 -27.143 1.00 37.53 396 GLU A CA 1
ATOM 3036 C C . GLU A 1 396 ? 30.763 -1.726 -27.152 1.00 37.53 396 GLU A C 1
ATOM 3038 O O . GLU A 1 396 ? 30.239 -1.034 -26.290 1.00 37.53 396 GLU A O 1
ATOM 3043 N N . ALA A 1 397 ? 31.452 -1.174 -28.154 1.00 34.50 397 ALA A N 1
ATOM 3044 C CA . ALA A 1 397 ? 31.405 0.259 -28.479 1.00 34.50 397 ALA A CA 1
ATOM 3045 C C . ALA A 1 397 ? 31.031 0.524 -29.955 1.00 34.50 397 ALA A C 1
ATOM 3047 O O . ALA A 1 397 ? 31.152 1.645 -30.436 1.00 34.50 397 ALA A O 1
ATOM 3048 N N . GLY A 1 398 ? 30.577 -0.498 -30.693 1.00 37.25 398 GLY A N 1
ATOM 3049 C CA . GLY A 1 398 ? 30.358 -0.414 -32.144 1.00 37.25 398 GLY A CA 1
ATOM 3050 C C . GLY A 1 398 ? 28.902 -0.368 -32.620 1.00 37.25 398 GLY A C 1
ATOM 3051 O O . GLY A 1 398 ? 28.679 -0.069 -33.789 1.00 37.25 398 GLY A O 1
ATOM 3052 N N . LEU A 1 399 ? 27.910 -0.648 -31.766 1.00 34.12 399 LEU A N 1
ATOM 3053 C CA . LEU A 1 399 ? 26.527 -0.874 -32.226 1.00 34.12 399 LEU A CA 1
ATOM 3054 C C . LEU A 1 399 ? 25.548 0.283 -31.939 1.00 34.12 399 LEU A C 1
ATOM 3056 O O . LEU A 1 399 ? 24.489 0.364 -32.555 1.00 34.12 399 LEU A O 1
ATOM 3060 N N . LEU A 1 400 ? 25.918 1.233 -31.075 1.00 34.78 400 LEU A N 1
ATOM 3061 C CA . LEU A 1 400 ? 25.050 2.347 -30.658 1.00 34.78 400 LEU A CA 1
ATOM 3062 C C . LEU A 1 400 ? 24.980 3.522 -31.654 1.00 34.78 400 LEU A C 1
ATOM 3064 O O . LEU A 1 400 ? 24.083 4.355 -31.555 1.00 34.78 400 LEU A O 1
ATOM 3068 N N . ALA A 1 401 ? 25.866 3.585 -32.653 1.00 36.72 401 ALA A N 1
ATOM 3069 C CA . ALA A 1 401 ? 25.899 4.699 -33.607 1.00 36.72 401 ALA A CA 1
ATOM 3070 C C . ALA A 1 401 ? 24.895 4.571 -34.774 1.00 36.72 401 ALA A C 1
ATOM 3072 O O . ALA A 1 401 ? 24.605 5.565 -35.437 1.00 36.72 401 ALA A O 1
ATOM 3073 N N . PHE A 1 402 ? 24.328 3.384 -35.026 1.00 36.47 402 PHE A N 1
ATOM 3074 C CA . PHE A 1 402 ? 23.436 3.169 -36.177 1.00 36.47 402 PHE A CA 1
ATOM 3075 C C . PHE A 1 402 ? 21.946 3.409 -35.885 1.00 36.47 402 PHE A C 1
ATOM 3077 O O . PHE A 1 402 ? 21.192 3.712 -36.808 1.00 36.47 402 PHE A O 1
ATOM 3084 N N . PHE A 1 403 ? 21.514 3.364 -34.622 1.00 34.66 403 PHE A N 1
ATOM 3085 C CA . PHE A 1 403 ? 20.104 3.591 -34.270 1.00 34.66 403 PHE A CA 1
ATOM 3086 C C . PHE A 1 403 ? 19.726 5.073 -34.119 1.00 34.66 403 PHE A C 1
ATOM 3088 O O . PHE A 1 403 ? 18.569 5.436 -34.328 1.00 34.66 403 PHE A O 1
ATOM 3095 N N . ALA A 1 404 ? 20.692 5.958 -33.851 1.00 37.47 404 ALA A N 1
ATOM 3096 C CA . ALA A 1 404 ? 20.423 7.386 -33.671 1.00 37.47 404 ALA A CA 1
ATOM 3097 C C . ALA A 1 404 ? 20.098 8.130 -34.986 1.00 37.47 404 ALA A C 1
ATOM 3099 O O . ALA A 1 404 ? 19.391 9.136 -34.959 1.00 37.47 404 ALA A O 1
ATOM 3100 N N . LEU A 1 405 ? 20.548 7.635 -36.149 1.00 37.12 405 LEU A N 1
ATOM 3101 C CA . LEU A 1 405 ? 20.286 8.299 -37.436 1.00 37.12 405 LEU A CA 1
ATOM 3102 C C . LEU A 1 405 ? 18.911 7.966 -38.042 1.00 37.12 405 LEU A C 1
ATOM 3104 O O . LEU A 1 405 ? 18.375 8.767 -38.806 1.00 37.12 405 LEU A O 1
ATOM 3108 N N . ALA A 1 406 ? 18.313 6.822 -37.694 1.00 39.03 406 ALA A N 1
ATOM 3109 C CA . ALA A 1 406 ? 17.021 6.408 -38.248 1.00 39.03 406 ALA A CA 1
ATOM 3110 C C . ALA A 1 406 ? 15.831 7.169 -37.625 1.00 39.03 406 ALA A C 1
ATOM 3112 O O . ALA A 1 406 ? 14.838 7.431 -38.303 1.00 39.03 406 ALA A O 1
ATOM 3113 N N . LEU A 1 407 ? 15.946 7.596 -36.362 1.00 38.88 407 LEU A N 1
ATOM 3114 C CA . LEU A 1 407 ? 14.872 8.296 -35.643 1.00 38.88 407 LEU A CA 1
ATOM 3115 C C . LEU A 1 407 ? 14.787 9.798 -35.972 1.00 38.88 407 LEU A C 1
ATOM 3117 O O . LEU A 1 407 ? 13.705 10.378 -35.900 1.00 38.88 407 LEU A O 1
ATOM 3121 N N . ALA A 1 408 ? 15.879 10.421 -36.427 1.00 42.75 408 ALA A N 1
ATOM 3122 C CA . ALA A 1 408 ? 15.863 11.822 -36.860 1.00 42.75 408 ALA A CA 1
ATOM 3123 C C . ALA A 1 408 ? 15.169 12.023 -38.226 1.00 42.75 408 ALA A C 1
ATOM 3125 O O . ALA A 1 408 ? 14.593 13.081 -38.478 1.00 42.75 408 ALA A O 1
ATOM 3126 N N . GLY A 1 409 ? 15.172 11.006 -39.099 1.00 40.88 409 GLY A N 1
ATOM 3127 C CA . GLY A 1 409 ? 14.546 11.077 -40.426 1.00 40.88 409 GLY A CA 1
ATOM 3128 C C . GLY A 1 409 ? 13.015 10.979 -40.409 1.00 40.88 409 GLY A C 1
ATOM 3129 O O . GLY A 1 409 ? 12.347 11.631 -41.210 1.00 40.88 409 GLY A O 1
ATOM 3130 N N . ALA A 1 410 ? 12.442 10.221 -39.470 1.00 42.62 410 ALA A N 1
ATOM 3131 C CA . ALA A 1 410 ? 10.991 10.033 -39.376 1.00 42.62 410 ALA A CA 1
ATOM 3132 C C . ALA A 1 410 ? 10.261 11.261 -38.789 1.00 42.62 410 ALA A C 1
ATOM 3134 O O . ALA A 1 410 ? 9.142 11.570 -39.199 1.00 42.62 410 ALA A O 1
ATOM 3135 N N . GLY A 1 411 ? 10.911 12.012 -37.890 1.00 40.38 411 GLY A N 1
ATOM 3136 C CA . GLY A 1 411 ? 10.324 13.203 -37.259 1.00 40.38 411 GLY A CA 1
ATOM 3137 C C . GLY A 1 411 ? 10.121 14.392 -38.209 1.00 40.38 411 GLY A C 1
ATOM 3138 O O . GLY A 1 411 ? 9.187 15.171 -38.034 1.00 40.38 411 GLY A O 1
ATOM 3139 N N . VAL A 1 412 ? 10.943 14.515 -39.257 1.00 44.53 412 VAL A N 1
ATOM 3140 C CA . VAL A 1 412 ? 10.860 15.635 -40.215 1.00 44.53 412 VAL A CA 1
ATOM 3141 C C . VAL A 1 412 ? 9.730 15.440 -41.237 1.00 44.53 412 VAL A C 1
ATOM 3143 O O . VAL A 1 412 ? 9.142 16.421 -41.692 1.00 44.53 412 VAL A O 1
ATOM 3146 N N . LEU A 1 413 ? 9.353 14.194 -41.552 1.00 39.16 413 LEU A N 1
ATOM 3147 C CA . LEU A 1 413 ? 8.270 13.912 -42.502 1.00 39.16 413 LEU A CA 1
ATOM 3148 C C . LEU A 1 413 ? 6.870 14.140 -41.897 1.00 39.16 413 LEU A C 1
ATOM 3150 O O . LEU A 1 413 ? 5.961 14.572 -42.604 1.00 39.16 413 LEU A O 1
ATOM 3154 N N . ALA A 1 414 ? 6.702 13.919 -40.588 1.00 43.06 414 ALA A N 1
ATOM 3155 C CA . ALA A 1 414 ? 5.421 14.097 -39.897 1.00 43.06 414 ALA A CA 1
ATOM 3156 C C . ALA A 1 414 ? 5.040 15.577 -39.669 1.00 43.06 414 ALA A C 1
ATOM 3158 O O . ALA A 1 414 ? 3.859 15.910 -39.598 1.00 43.06 414 ALA A O 1
ATOM 3159 N N . MET A 1 415 ? 6.015 16.495 -39.616 1.00 42.19 415 MET A N 1
ATOM 3160 C CA . MET A 1 415 ? 5.742 17.934 -39.458 1.00 42.19 415 MET A CA 1
ATOM 3161 C C . MET A 1 415 ? 5.331 18.643 -40.760 1.00 42.19 415 MET A C 1
ATOM 3163 O O . MET A 1 415 ? 4.795 19.751 -40.702 1.00 42.19 415 MET A O 1
ATOM 3167 N N . GLN A 1 416 ? 5.543 18.041 -41.936 1.00 43.06 416 GLN A N 1
ATOM 3168 C CA . GLN A 1 416 ? 5.150 18.656 -43.213 1.00 43.06 416 GLN A CA 1
ATOM 3169 C C . GLN A 1 416 ? 3.718 18.315 -43.650 1.00 43.06 416 GLN A C 1
ATOM 3171 O O . GLN A 1 416 ? 3.119 19.087 -44.399 1.00 43.06 416 GLN A O 1
ATOM 3176 N N . THR A 1 417 ? 3.126 17.228 -43.152 1.00 42.84 417 THR A N 1
ATOM 3177 C CA . THR A 1 417 ? 1.759 16.814 -43.511 1.00 42.84 417 THR A CA 1
ATOM 3178 C C . THR A 1 417 ? 0.665 17.462 -42.656 1.00 42.84 417 THR A C 1
ATOM 3180 O O . THR A 1 417 ? -0.462 17.569 -43.124 1.00 42.84 417 THR A O 1
ATOM 3183 N N . SER A 1 418 ? 0.972 18.010 -41.472 1.00 43.03 418 SER A N 1
ATOM 3184 C CA . SER A 1 418 ? -0.037 18.670 -40.614 1.00 43.03 418 SER A CA 1
ATOM 3185 C C . SER A 1 418 ? -0.335 20.142 -40.972 1.00 43.03 418 SER A C 1
ATOM 3187 O O . SER A 1 418 ? -1.188 20.764 -40.344 1.00 43.03 418 SER A O 1
ATOM 3189 N N . ARG A 1 419 ? 0.339 20.725 -41.977 1.00 44.09 419 ARG A N 1
ATOM 3190 C CA . ARG A 1 419 ? 0.084 22.105 -42.456 1.00 44.09 419 ARG A CA 1
ATOM 3191 C C . ARG A 1 419 ? -0.784 22.197 -43.714 1.00 44.09 419 ARG A C 1
ATOM 3193 O O . ARG A 1 419 ? -0.935 23.282 -44.274 1.00 44.09 419 ARG A O 1
ATOM 3200 N N . ARG A 1 420 ? -1.358 21.086 -44.171 1.00 44.97 420 ARG A N 1
ATOM 3201 C CA . ARG A 1 420 ? -2.369 21.074 -45.233 1.00 44.97 420 ARG A CA 1
ATOM 3202 C C . ARG A 1 420 ? -3.475 20.090 -44.874 1.00 44.97 420 ARG A C 1
ATOM 3204 O O . ARG A 1 420 ? -3.486 18.996 -45.418 1.00 44.97 420 ARG A O 1
ATOM 3211 N N . HIS A 1 421 ? -4.360 20.487 -43.965 1.00 39.47 421 HIS A N 1
ATOM 3212 C CA . HIS A 1 421 ? -5.790 20.180 -44.000 1.00 39.47 421 HIS A CA 1
ATOM 3213 C C . HIS A 1 421 ? -6.544 21.083 -43.034 1.00 39.47 421 HIS A C 1
ATOM 3215 O O . HIS A 1 421 ? -6.002 21.331 -41.934 1.00 39.47 421 HIS A O 1
#